Protein AF-A0A6I4M0P4-F1 (afdb_monomer_lite)

Organism: NCBI:txid2509718

Sequence (448 aa):
MAWTSRKARAVWEPRLQEAAAQGATRWIAEAQRGFIDLALVRLAPFEAPLLRRRFQEAGMRLAILGPNAPVGMADLLASARASGLWCLGGAADAVKAGEAAWTTGDVVGLGNLLGMPGCCLQALFAHNLFARPEWSSSQGVSLQTWQTNHTLHRLGLSPAPWLPCTPDCRSTLEWIAGSEAPADLPEILSWPLEWSALHGIAQVLTPVFRLVHDTIATGRKARHERGAIDAAPAEAATGLVFPFRTPRRRPLEGRRTFQ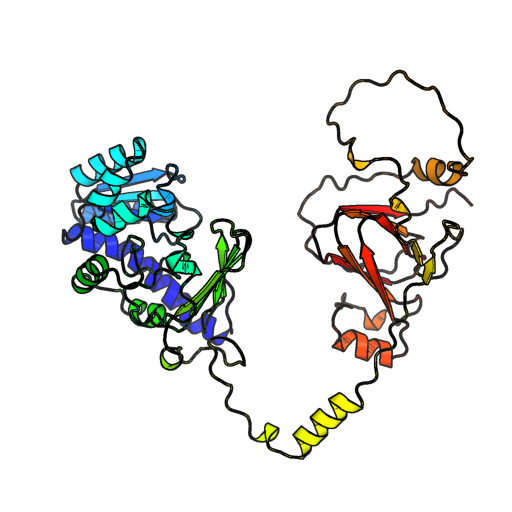DGIANITQDAPTVQVGGVTSLSSFEVPKILSEPVILVGAGADLPEFASRTDSNEESQEALFAPAPSPAFALSDFERASQLETQPHAGAEPVVTGGMLLEPVAKDTWSILLSGCRRWVFCAPGSPADLLAGGPDLFDPELRYRLSRSGLDIRECEQVAGDIIGIAAGWWCQFRDLEPVQAVIAERSDRLA

Secondary structure (DSSP, 8-state):
-EES-HHHHHHHHHHHHHHHHHHHHHHHHHHHTTS-SEEEEEE-TTTHHHHHHHHHHTT-EEEEEES-PPTTTSTTB----SSSEEEEEESHHHHHHHHHHHHHT-HHHHHHHTT--HHHHHHHHHS-GGG-HHHHT-TT--B--GGG--TTGGGT--SSSB--SSTT-HHHHHHHHHSPPPTTHHHHHHS-EEEEEETTEEEEE-SSEEEEEE-PPPSS-EEEEES-GGGS-TT--B-SSSSPBPP---GGGGSHHHHHHHHHHHHH-----PEEPEEE-S----SS-SS-EEETTTTTTS--GGG----------------------THHHHHHTT---------S---S--B-SS--SS-EEEEEEESEEEEEEE-TTS-GGGTTT---TT-HHHHHHHHHTT--EEEEEEETT-EEEE-TT-EEEEEESS--EEEEEEPPGGG-

pLDDT: mean 78.96, std 19.53, range [23.62, 98.19]

Structure (mmCIF, N/CA/C/O backbone):
data_AF-A0A6I4M0P4-F1
#
_entry.id   AF-A0A6I4M0P4-F1
#
loop_
_atom_site.group_PDB
_atom_site.id
_atom_site.type_symbol
_atom_site.label_atom_id
_atom_site.label_alt_id
_atom_site.label_comp_id
_atom_site.label_asym_id
_atom_site.label_entity_id
_atom_site.label_seq_id
_atom_site.pdbx_PDB_ins_code
_atom_site.Cartn_x
_atom_site.Cartn_y
_atom_site.Cartn_z
_atom_site.occupancy
_atom_site.B_iso_or_equiv
_atom_site.auth_seq_id
_atom_site.auth_comp_id
_atom_site.auth_asym_id
_atom_site.auth_atom_id
_atom_site.pdbx_PDB_model_num
ATOM 1 N N . MET A 1 1 ? -0.613 -0.648 -7.854 1.00 93.44 1 MET A N 1
ATOM 2 C CA . MET A 1 1 ? -0.029 -1.988 -7.602 1.00 93.44 1 MET A CA 1
ATOM 3 C C . MET A 1 1 ? 0.164 -2.691 -8.939 1.00 93.44 1 MET A C 1
ATOM 5 O O . MET A 1 1 ? -0.709 -2.562 -9.786 1.00 93.44 1 MET A O 1
ATOM 9 N N . ALA A 1 2 ? 1.278 -3.395 -9.136 1.00 95.56 2 ALA A N 1
ATOM 10 C CA . ALA A 1 2 ? 1.601 -4.138 -10.354 1.00 95.56 2 ALA A CA 1
ATOM 11 C C . ALA A 1 2 ? 2.029 -5.570 -9.998 1.00 95.56 2 ALA A C 1
ATOM 13 O O . ALA A 1 2 ? 2.877 -5.765 -9.132 1.00 95.56 2 ALA A O 1
ATOM 14 N N . TRP A 1 3 ? 1.440 -6.570 -10.648 1.00 96.75 3 TRP A N 1
ATOM 15 C CA . TRP A 1 3 ? 1.669 -7.989 -10.359 1.00 96.75 3 TRP A CA 1
ATOM 16 C C . TRP A 1 3 ? 2.925 -8.525 -11.055 1.00 96.75 3 TRP A C 1
ATOM 18 O O . TRP A 1 3 ? 3.167 -8.191 -12.212 1.00 96.75 3 TRP A O 1
ATOM 28 N N . THR A 1 4 ? 3.697 -9.394 -10.393 1.00 95.00 4 THR A N 1
ATOM 29 C CA . THR A 1 4 ? 4.919 -9.986 -10.982 1.00 95.00 4 THR A CA 1
ATOM 30 C C . THR A 1 4 ? 4.608 -11.066 -12.023 1.00 95.00 4 THR A C 1
ATOM 32 O O . THR A 1 4 ? 5.414 -11.322 -12.914 1.00 95.00 4 THR A O 1
ATOM 35 N N . SER A 1 5 ? 3.428 -11.694 -11.955 1.00 94.75 5 SER A N 1
ATOM 36 C CA . SER A 1 5 ? 2.924 -12.603 -12.989 1.00 94.75 5 SER A CA 1
ATOM 37 C C . SER A 1 5 ? 1.395 -12.715 -12.969 1.00 94.75 5 SER A C 1
ATOM 39 O O . SER A 1 5 ? 0.748 -12.448 -11.954 1.00 94.75 5 SER A O 1
ATOM 41 N N . ARG A 1 6 ? 0.800 -13.192 -14.076 1.00 95.50 6 ARG A N 1
ATOM 42 C CA . ARG A 1 6 ? -0.637 -13.534 -14.128 1.00 95.50 6 ARG A CA 1
ATOM 43 C C . ARG A 1 6 ? -1.009 -14.642 -13.130 1.00 95.50 6 ARG A C 1
ATOM 45 O O . ARG A 1 6 ? -2.101 -14.599 -12.576 1.00 95.50 6 ARG A O 1
ATOM 52 N N . LYS A 1 7 ? -0.100 -15.596 -12.870 1.00 96.00 7 LYS A N 1
ATOM 53 C CA . LYS A 1 7 ? -0.300 -16.667 -11.875 1.00 96.00 7 LYS A CA 1
ATOM 54 C C . LYS A 1 7 ? -0.369 -16.090 -10.458 1.00 96.00 7 LYS A C 1
ATOM 56 O O . LYS A 1 7 ? -1.301 -16.405 -9.727 1.00 96.00 7 LYS A O 1
ATOM 61 N N . ALA A 1 8 ? 0.578 -15.217 -10.105 1.00 96.44 8 ALA A N 1
ATOM 62 C CA . ALA A 1 8 ? 0.584 -14.526 -8.818 1.00 96.44 8 ALA A CA 1
ATOM 63 C C . ALA A 1 8 ? -0.706 -13.726 -8.616 1.00 96.44 8 ALA A C 1
ATOM 65 O O . ALA A 1 8 ? -1.361 -13.905 -7.596 1.00 96.44 8 ALA A O 1
ATOM 66 N N . ARG A 1 9 ? -1.129 -12.950 -9.624 1.00 97.19 9 ARG A N 1
ATOM 67 C CA . ARG A 1 9 ? -2.405 -12.223 -9.599 1.00 97.19 9 ARG A CA 1
ATOM 68 C C . ARG A 1 9 ? -3.597 -13.136 -9.303 1.00 97.19 9 ARG A C 1
ATOM 70 O O . ARG A 1 9 ? -4.336 -12.868 -8.366 1.00 97.19 9 ARG A O 1
ATOM 77 N N . ALA A 1 10 ? -3.768 -14.213 -10.070 1.00 97.19 10 ALA A N 1
ATOM 78 C CA . ALA A 1 10 ? -4.946 -15.078 -9.968 1.00 97.19 10 ALA A CA 1
ATOM 79 C C . ALA A 1 10 ? -5.103 -15.759 -8.594 1.00 97.19 10 ALA A C 1
ATOM 81 O O . ALA A 1 10 ? -6.226 -16.009 -8.169 1.00 97.19 10 ALA A O 1
ATOM 82 N N . VAL A 1 11 ? -3.994 -16.048 -7.904 1.00 97.62 11 VAL A N 1
ATOM 83 C CA . VAL A 1 11 ? -4.004 -16.648 -6.558 1.00 97.62 11 VAL A CA 1
ATOM 84 C C . VAL A 1 11 ? -4.113 -15.584 -5.465 1.00 97.62 11 VAL A C 1
ATOM 86 O O . VAL A 1 11 ? -4.874 -15.749 -4.514 1.00 97.62 11 VAL A O 1
ATOM 89 N N . TRP A 1 12 ? -3.347 -14.498 -5.578 1.00 97.44 12 TRP A N 1
ATOM 90 C CA . TRP A 1 12 ? -3.126 -13.574 -4.468 1.00 97.44 12 TRP A CA 1
ATOM 91 C C . TRP A 1 12 ? -4.024 -12.340 -4.484 1.00 97.44 12 TRP A C 1
ATOM 93 O O . TRP A 1 12 ? -4.306 -11.814 -3.416 1.00 97.44 12 TRP A O 1
ATOM 103 N N . GLU A 1 13 ? -4.536 -11.892 -5.632 1.00 96.88 13 GLU A N 1
ATOM 104 C CA . GLU A 1 13 ? -5.489 -10.771 -5.683 1.00 96.88 13 GLU A CA 1
ATOM 105 C C . GLU A 1 13 ? -6.732 -10.999 -4.800 1.00 96.88 13 GLU A C 1
ATOM 107 O O . GLU A 1 13 ? -6.987 -10.136 -3.956 1.00 96.88 13 GLU A O 1
ATOM 112 N N . PRO A 1 14 ? -7.451 -12.142 -4.879 1.00 96.75 14 PRO A N 1
ATOM 113 C CA . PRO A 1 14 ? -8.587 -12.390 -3.991 1.00 96.75 14 PRO A CA 1
ATOM 114 C C . PRO A 1 14 ? -8.171 -12.554 -2.520 1.00 96.75 14 PRO A C 1
ATOM 116 O O . PRO A 1 14 ? -8.848 -12.019 -1.650 1.00 96.75 14 PRO A O 1
ATOM 119 N N . ARG A 1 15 ? -7.040 -13.220 -2.222 1.00 97.06 15 ARG A N 1
ATOM 120 C CA . ARG A 1 15 ? -6.553 -13.407 -0.836 1.00 97.06 15 ARG A CA 1
ATOM 121 C C . ARG A 1 15 ? -6.187 -12.079 -0.164 1.00 97.06 15 ARG A C 1
ATOM 123 O O . ARG A 1 15 ? -6.556 -11.852 0.983 1.00 97.06 15 ARG A O 1
ATOM 130 N N . LEU A 1 16 ? -5.519 -11.167 -0.879 1.00 95.44 16 LEU A N 1
ATOM 131 C CA . LEU A 1 16 ? -5.204 -9.828 -0.362 1.00 95.44 16 LEU A CA 1
ATOM 132 C C . LEU A 1 16 ? -6.470 -8.984 -0.152 1.00 95.44 16 LEU A C 1
ATOM 134 O O . LEU A 1 16 ? -6.568 -8.284 0.853 1.00 95.44 16 LEU A O 1
ATOM 138 N N . GLN A 1 17 ? -7.430 -9.043 -1.083 1.00 92.75 17 GLN A N 1
ATOM 139 C CA . GLN A 1 17 ? -8.708 -8.332 -0.959 1.00 92.75 17 GLN A CA 1
ATOM 140 C C . GLN A 1 17 ? -9.515 -8.833 0.245 1.00 92.75 17 GLN A C 1
ATOM 142 O O . GLN A 1 17 ? -10.005 -8.022 1.030 1.00 92.75 17 GLN A O 1
ATOM 147 N N . GLU A 1 18 ? -9.595 -10.152 0.424 1.00 93.00 18 GLU A N 1
ATOM 148 C CA . GLU A 1 18 ? -10.283 -10.779 1.551 1.00 93.00 18 GLU A CA 1
ATOM 149 C C . GLU A 1 18 ? -9.589 -10.453 2.882 1.00 93.00 18 GLU A C 1
ATOM 151 O O . GLU A 1 18 ? -10.241 -9.981 3.808 1.00 93.00 18 GLU A O 1
ATOM 156 N N . ALA A 1 19 ? -8.260 -10.584 2.974 1.00 92.94 19 ALA A N 1
ATOM 157 C CA . ALA A 1 19 ? -7.511 -10.224 4.180 1.00 92.94 19 ALA A CA 1
ATOM 158 C C . ALA A 1 19 ? -7.677 -8.737 4.561 1.00 92.94 19 ALA A C 1
ATOM 160 O O . ALA A 1 19 ? -7.801 -8.413 5.745 1.00 92.94 19 ALA A O 1
ATOM 161 N N . ALA A 1 20 ? -7.745 -7.831 3.579 1.00 90.19 20 ALA A N 1
ATOM 162 C CA . ALA A 1 20 ? -8.008 -6.410 3.808 1.00 90.19 20 ALA A CA 1
ATOM 163 C C . ALA A 1 20 ? -9.454 -6.136 4.275 1.00 90.19 20 ALA A C 1
ATOM 165 O O . ALA A 1 20 ? -9.671 -5.338 5.193 1.00 90.19 20 ALA A O 1
ATOM 166 N N . ALA A 1 21 ? -10.448 -6.816 3.692 1.00 87.88 21 ALA A N 1
ATOM 167 C CA . ALA A 1 21 ? -11.852 -6.720 4.103 1.00 87.88 21 ALA A CA 1
ATOM 168 C C . ALA A 1 21 ? -12.088 -7.309 5.510 1.00 87.88 21 ALA A C 1
ATOM 170 O O . ALA A 1 21 ? -12.817 -6.732 6.330 1.00 87.88 21 ALA A O 1
ATOM 171 N N . GLN A 1 22 ? -11.412 -8.417 5.823 1.00 89.88 22 GLN A N 1
ATOM 172 C CA . GLN A 1 22 ? -11.370 -8.997 7.162 1.00 89.88 22 GLN A CA 1
ATOM 173 C C . GLN A 1 22 ? -10.688 -8.054 8.155 1.00 89.88 22 GLN A C 1
ATOM 175 O O . GLN A 1 22 ? -11.198 -7.917 9.259 1.00 89.88 22 GLN A O 1
ATOM 180 N N . GLY A 1 23 ? -9.631 -7.328 7.775 1.00 86.00 23 GLY A N 1
ATOM 181 C CA . GLY A 1 23 ? -8.995 -6.313 8.626 1.00 86.00 23 GLY A CA 1
ATOM 182 C C . GLY A 1 23 ? -9.975 -5.248 9.138 1.00 86.00 23 GLY A C 1
ATOM 183 O O . GLY A 1 23 ? -10.037 -4.987 10.338 1.00 86.00 23 GLY A O 1
ATOM 184 N N . ALA A 1 24 ? -10.820 -4.698 8.259 1.00 80.62 24 ALA A N 1
ATOM 185 C CA . ALA A 1 24 ? -11.855 -3.740 8.662 1.00 80.62 24 ALA A CA 1
ATOM 186 C C . ALA A 1 24 ? -12.931 -4.362 9.574 1.00 80.62 24 ALA A C 1
ATOM 188 O O . ALA A 1 24 ? -13.424 -3.694 10.480 1.00 80.62 24 ALA A O 1
ATOM 189 N N . THR A 1 25 ? -13.283 -5.635 9.359 1.00 85.44 25 THR A N 1
ATOM 190 C CA . THR A 1 25 ? -14.259 -6.363 10.195 1.00 85.44 25 THR A CA 1
ATOM 191 C C . THR A 1 25 ? -13.661 -6.789 11.543 1.00 85.44 25 THR A C 1
ATOM 193 O O . THR A 1 25 ? -14.357 -6.769 12.557 1.00 85.44 25 THR A O 1
ATOM 196 N N . ARG A 1 26 ? -12.365 -7.112 11.589 1.00 89.56 26 ARG A N 1
ATOM 197 C CA . ARG A 1 26 ? -11.623 -7.515 12.789 1.00 89.56 26 ARG A CA 1
ATOM 198 C C . ARG A 1 26 ? -11.663 -6.430 13.850 1.00 89.56 26 ARG A C 1
ATOM 200 O O . ARG A 1 26 ? -12.001 -6.734 14.983 1.00 89.56 26 ARG A O 1
ATOM 207 N N . TRP A 1 27 ? -11.408 -5.170 13.497 1.00 87.19 27 TRP A N 1
ATOM 208 C CA . TRP A 1 27 ? -11.446 -4.073 14.475 1.00 87.19 27 TRP A CA 1
ATOM 209 C C . TRP A 1 27 ? -12.833 -3.895 15.119 1.00 87.19 27 TRP A C 1
ATOM 211 O O . TRP A 1 27 ? -12.919 -3.515 16.281 1.00 87.19 27 TRP A O 1
ATOM 221 N N . ILE A 1 28 ? -13.914 -4.268 14.423 1.00 83.06 28 ILE A N 1
ATOM 222 C CA . ILE A 1 28 ? -15.268 -4.345 15.001 1.00 83.06 28 ILE A CA 1
ATOM 223 C C . ILE A 1 28 ? -15.345 -5.459 16.046 1.00 83.06 28 ILE A C 1
ATOM 225 O O . ILE A 1 28 ? -15.859 -5.236 17.136 1.00 83.06 28 ILE A O 1
ATOM 229 N N . ALA A 1 29 ? -14.835 -6.650 15.723 1.00 89.31 29 ALA A N 1
ATOM 230 C CA . ALA A 1 29 ? -14.833 -7.796 16.629 1.00 89.31 29 ALA A CA 1
ATOM 231 C C . ALA A 1 29 ? -13.934 -7.570 17.860 1.00 89.31 29 ALA A C 1
ATOM 233 O O . ALA A 1 29 ? -14.301 -7.972 18.960 1.00 89.31 29 ALA A O 1
ATOM 234 N N . GLU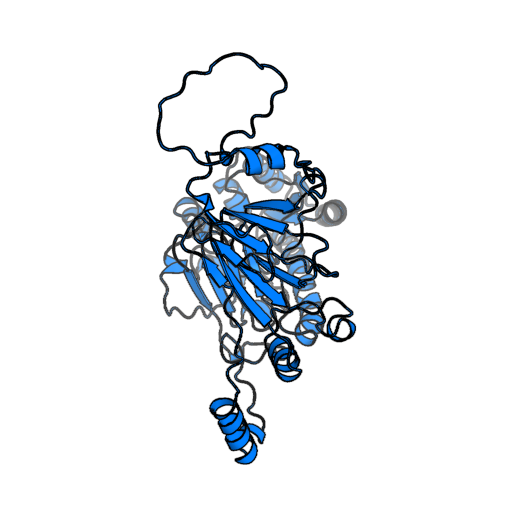 A 1 30 ? -12.798 -6.884 17.703 1.00 91.62 30 GLU A N 1
ATOM 235 C CA . GLU A 1 30 ? -11.946 -6.465 18.824 1.00 91.62 30 GLU A CA 1
ATOM 236 C C . GLU A 1 30 ? -12.663 -5.443 19.725 1.00 91.62 30 GLU A C 1
ATOM 238 O O . GLU A 1 30 ? -12.618 -5.579 20.947 1.00 91.62 30 GLU A O 1
ATOM 243 N N . ALA A 1 31 ? -13.403 -4.486 19.147 1.00 91.00 31 ALA A N 1
ATOM 244 C CA . ALA A 1 31 ? -14.225 -3.547 19.916 1.00 91.00 31 ALA A CA 1
ATOM 245 C C . ALA A 1 31 ? -15.391 -4.242 20.649 1.00 91.00 31 ALA A C 1
ATOM 247 O O . ALA A 1 31 ? -15.639 -3.969 21.820 1.00 91.00 31 ALA A O 1
ATOM 248 N N . GLN A 1 32 ? -16.063 -5.208 20.010 1.00 89.25 32 GLN A N 1
ATOM 249 C CA . GLN A 1 32 ? -17.101 -6.043 20.645 1.00 89.25 32 GLN A CA 1
ATOM 250 C C . GLN A 1 32 ? -16.562 -6.865 21.818 1.00 89.25 32 GLN A C 1
ATOM 252 O O . GLN A 1 32 ? -17.266 -7.073 22.804 1.00 89.25 32 GLN A O 1
ATOM 257 N N . ARG A 1 33 ? -15.324 -7.356 21.699 1.00 90.62 33 ARG A N 1
ATOM 258 C CA . ARG A 1 33 ? -14.633 -8.123 22.740 1.00 90.62 33 ARG A CA 1
ATOM 259 C C . ARG A 1 33 ? -14.011 -7.239 23.833 1.00 90.62 33 ARG A C 1
ATOM 261 O O . ARG A 1 33 ? -13.512 -7.786 24.811 1.00 90.62 33 ARG A O 1
ATOM 268 N N . GLY A 1 34 ? -14.039 -5.910 23.691 1.00 89.94 34 GLY A N 1
ATOM 269 C CA . GLY A 1 34 ? -13.435 -4.970 24.641 1.00 89.94 34 GLY A CA 1
ATOM 270 C C . GLY A 1 34 ? -11.900 -4.943 24.620 1.00 89.94 34 GLY A C 1
ATOM 271 O O . GLY A 1 34 ? -11.291 -4.522 25.598 1.00 89.94 34 GLY A O 1
ATOM 272 N N . PHE A 1 35 ? -11.260 -5.392 23.532 1.00 90.31 35 PHE A N 1
ATOM 273 C CA . PHE A 1 35 ? -9.803 -5.268 23.345 1.00 90.31 35 PHE A CA 1
ATOM 274 C C . PHE A 1 35 ? -9.368 -3.844 22.965 1.00 90.31 35 PHE A C 1
ATOM 276 O O . PHE A 1 35 ? -8.200 -3.491 23.143 1.00 90.31 35 PHE A O 1
ATOM 283 N N . ILE A 1 36 ? -10.296 -3.052 22.422 1.00 93.25 36 ILE A N 1
ATOM 284 C CA . ILE A 1 36 ? -10.180 -1.618 22.126 1.00 93.25 36 ILE A CA 1
ATOM 285 C C . ILE A 1 36 ? -11.540 -0.966 22.408 1.00 93.25 36 ILE A C 1
ATOM 287 O O . ILE A 1 36 ? -12.570 -1.583 22.142 1.00 93.25 36 ILE A O 1
ATOM 291 N N . ASP A 1 37 ? -11.575 0.272 22.902 1.00 95.44 37 ASP A N 1
ATOM 292 C CA . ASP A 1 37 ? -12.849 0.980 23.133 1.00 95.44 37 ASP A CA 1
ATOM 293 C C . ASP A 1 37 ? -13.488 1.447 21.812 1.00 95.44 37 ASP A C 1
ATOM 295 O O . ASP A 1 37 ? -14.706 1.639 21.699 1.00 95.44 37 ASP A O 1
ATOM 299 N N . LEU A 1 38 ? -12.642 1.653 20.799 1.00 95.31 38 LEU A N 1
ATOM 300 C CA . LEU A 1 38 ? -12.989 2.296 19.545 1.00 95.31 38 LEU A CA 1
ATOM 301 C C . LEU A 1 38 ? -12.215 1.683 18.374 1.00 95.31 38 LEU A C 1
ATOM 303 O O . LEU A 1 38 ? -11.004 1.498 18.429 1.00 95.31 38 LEU A O 1
ATOM 307 N N . ALA A 1 39 ? -12.914 1.438 17.271 1.00 93.50 39 ALA A N 1
ATOM 308 C CA . ALA A 1 39 ? -12.346 1.107 15.974 1.00 93.50 39 ALA A CA 1
ATOM 309 C C . ALA A 1 39 ? -12.459 2.315 15.034 1.00 93.50 39 ALA A C 1
ATOM 311 O O . ALA A 1 39 ? -13.541 2.885 14.877 1.00 93.50 39 ALA A O 1
ATOM 312 N N . LEU A 1 40 ? -11.367 2.674 14.356 1.00 92.25 40 LEU A N 1
ATOM 313 C CA . LEU A 1 40 ? -11.358 3.678 13.290 1.00 92.25 40 LEU A CA 1
ATOM 314 C C . LEU A 1 40 ? -10.984 3.013 11.965 1.00 92.25 40 LEU A C 1
ATOM 316 O O . LEU A 1 40 ? -9.922 2.410 11.826 1.00 92.25 40 LEU A O 1
ATOM 320 N N . VAL A 1 41 ? -11.887 3.106 10.991 1.00 90.50 41 VAL A N 1
ATOM 321 C CA . VAL A 1 41 ? -11.782 2.443 9.683 1.00 90.50 41 VAL A CA 1
ATOM 322 C C . VAL A 1 41 ? -12.058 3.423 8.546 1.00 90.50 41 VAL A C 1
ATOM 324 O O . VAL A 1 41 ? -12.733 4.437 8.738 1.00 90.50 41 VAL A O 1
ATOM 327 N N . ARG A 1 42 ? -11.563 3.111 7.339 1.00 90.25 42 ARG A N 1
ATOM 328 C CA . ARG A 1 42 ? -11.852 3.882 6.119 1.00 90.25 42 ARG A CA 1
ATOM 329 C C . ARG A 1 42 ? -12.646 3.058 5.108 1.00 90.25 42 ARG A C 1
ATOM 331 O O . ARG A 1 42 ? -12.159 2.072 4.550 1.00 90.25 42 ARG A O 1
ATOM 338 N N . LEU A 1 43 ? -13.882 3.476 4.873 1.00 89.44 43 LEU A N 1
ATOM 339 C CA . LEU A 1 43 ? -14.886 2.733 4.115 1.00 89.44 43 LEU A CA 1
ATOM 340 C C . LEU A 1 43 ? -15.167 3.384 2.763 1.00 89.44 43 LEU A C 1
ATOM 342 O O . LEU A 1 43 ? -15.122 4.608 2.625 1.00 89.44 43 LEU A O 1
ATOM 346 N N . ALA A 1 44 ? -15.532 2.582 1.769 1.00 90.31 44 ALA A N 1
ATOM 347 C CA . ALA A 1 44 ? -16.207 3.119 0.598 1.00 90.31 44 ALA A CA 1
ATOM 348 C C . ALA A 1 44 ? -17.616 3.609 1.009 1.00 90.31 44 ALA A C 1
ATOM 350 O O . ALA A 1 44 ? -18.237 3.001 1.886 1.00 90.31 44 ALA A O 1
ATOM 351 N N . PRO A 1 45 ? -18.169 4.674 0.393 1.00 92.19 45 PRO A N 1
ATOM 352 C CA . PRO A 1 45 ? -19.463 5.230 0.805 1.00 92.19 45 PRO A CA 1
ATOM 353 C C . PRO A 1 45 ? -20.617 4.215 0.850 1.00 92.19 45 PRO A C 1
ATOM 355 O O . PRO A 1 45 ? -21.475 4.305 1.725 1.00 92.19 45 PRO A O 1
ATOM 358 N N . PHE A 1 46 ? -20.612 3.217 -0.041 1.00 92.38 46 PHE A N 1
ATOM 359 C CA . PHE A 1 46 ? -21.630 2.160 -0.100 1.00 92.38 46 PHE A CA 1
ATOM 360 C C . PHE A 1 46 ? -21.495 1.088 0.999 1.00 92.38 46 PHE A C 1
ATOM 362 O O . PHE A 1 46 ? -22.455 0.372 1.273 1.00 92.38 46 PHE A O 1
ATOM 369 N N . GLU A 1 47 ? -20.338 0.972 1.657 1.00 91.19 47 GLU A N 1
ATOM 370 C CA . GLU A 1 47 ? -20.118 0.015 2.753 1.00 91.19 47 GLU A CA 1
ATOM 371 C C . GLU A 1 47 ? -20.604 0.564 4.099 1.00 91.19 47 GLU A C 1
ATOM 373 O O . GLU A 1 47 ? -21.003 -0.201 4.976 1.00 91.19 47 GLU A O 1
ATOM 378 N N . ALA A 1 48 ? -20.594 1.889 4.275 1.00 92.50 48 ALA A N 1
ATOM 379 C CA . ALA A 1 48 ? -20.933 2.527 5.545 1.00 92.50 48 ALA A CA 1
ATOM 380 C C . ALA A 1 48 ? -22.353 2.188 6.064 1.00 92.50 48 ALA A C 1
ATOM 382 O O . ALA A 1 48 ? -22.480 1.955 7.268 1.00 92.50 48 ALA A O 1
ATOM 383 N N . PRO A 1 49 ? -23.413 2.074 5.230 1.00 94.06 49 PRO A N 1
ATOM 384 C CA . PRO A 1 49 ? -24.725 1.599 5.682 1.00 94.06 49 PRO A CA 1
ATOM 385 C C . PRO A 1 49 ? -24.714 0.139 6.162 1.00 94.06 49 PRO A C 1
ATOM 387 O O . PRO A 1 49 ? -25.316 -0.171 7.190 1.00 94.06 49 PRO A O 1
ATOM 390 N N . LEU A 1 50 ? -24.000 -0.748 5.455 1.00 91.75 50 LEU A N 1
ATOM 391 C CA . LEU A 1 50 ? -23.872 -2.165 5.821 1.00 91.75 50 LEU A CA 1
ATOM 392 C C . LEU A 1 50 ? -23.117 -2.324 7.144 1.00 91.75 50 LEU A C 1
ATOM 394 O O . LEU A 1 50 ? -23.534 -3.087 8.016 1.00 91.75 50 LEU A O 1
ATOM 398 N N . LEU A 1 51 ? -22.034 -1.564 7.322 1.00 90.75 51 LEU A N 1
ATOM 399 C CA . LEU A 1 51 ? -21.261 -1.593 8.557 1.00 90.75 51 LEU A CA 1
ATOM 400 C C . LEU A 1 51 ? -22.032 -0.967 9.722 1.00 90.75 51 LEU A C 1
ATOM 402 O O . LEU A 1 51 ? -22.037 -1.536 10.808 1.00 90.75 51 LEU A O 1
ATOM 406 N N . ARG A 1 52 ? -22.749 0.145 9.500 1.00 94.31 52 ARG A N 1
ATOM 407 C CA . ARG A 1 52 ? -23.608 0.765 10.524 1.00 94.31 52 ARG A CA 1
ATOM 408 C C . ARG A 1 52 ? -24.617 -0.238 11.073 1.00 94.31 52 ARG A C 1
ATOM 410 O O . ARG A 1 52 ? -24.769 -0.318 12.288 1.00 94.31 52 ARG A O 1
ATOM 417 N N . ARG A 1 53 ? -25.251 -1.017 10.193 1.00 93.88 53 ARG A N 1
ATOM 418 C CA . ARG A 1 53 ? -26.178 -2.079 10.588 1.00 93.88 53 ARG A CA 1
ATOM 419 C C . ARG A 1 53 ? -25.494 -3.137 11.464 1.00 93.88 53 ARG A C 1
ATOM 421 O O . ARG A 1 53 ? -26.019 -3.440 12.526 1.00 93.88 53 ARG A O 1
ATOM 428 N N . ARG A 1 54 ? -24.303 -3.622 11.087 1.00 90.56 54 ARG A N 1
ATOM 429 C CA . ARG A 1 54 ? -23.522 -4.574 11.908 1.00 90.56 54 ARG A CA 1
ATOM 430 C C . ARG A 1 54 ? -23.146 -4.017 13.285 1.00 90.56 54 ARG A C 1
ATOM 432 O O . ARG A 1 54 ? -23.221 -4.742 14.271 1.00 90.56 54 ARG A O 1
ATOM 439 N N . PHE A 1 55 ? -22.763 -2.741 13.368 1.00 91.81 55 PHE A N 1
ATOM 440 C CA . PHE A 1 55 ? -22.511 -2.076 14.653 1.00 91.81 55 PHE A CA 1
ATOM 441 C C . PHE A 1 55 ? -23.788 -2.031 15.509 1.00 91.81 55 PHE A C 1
ATOM 443 O O . PHE A 1 55 ? -23.747 -2.426 16.671 1.00 91.81 55 PHE A O 1
ATOM 450 N N . GLN A 1 56 ? -24.930 -1.650 14.927 1.00 93.38 56 GLN A N 1
ATOM 451 C CA . GLN A 1 56 ? -26.225 -1.607 15.622 1.00 93.38 56 GLN A CA 1
ATOM 452 C C . GLN A 1 56 ? -26.702 -2.989 16.097 1.00 93.38 56 GLN A C 1
ATOM 454 O O . GLN A 1 56 ? -27.161 -3.114 17.229 1.00 93.38 56 GLN A O 1
ATOM 459 N N . GLU A 1 57 ? -26.561 -4.028 15.268 1.00 92.81 57 GLU A N 1
ATOM 460 C CA . GLU A 1 57 ? -26.886 -5.423 15.615 1.00 92.81 57 GLU A CA 1
ATOM 461 C C . GLU A 1 57 ? -26.033 -5.945 16.788 1.00 92.81 57 GLU A C 1
ATOM 463 O O . GLU A 1 57 ? -26.475 -6.820 17.526 1.00 92.81 57 GLU A O 1
ATOM 468 N N . ALA A 1 58 ? -24.851 -5.361 17.008 1.00 90.38 58 ALA A N 1
ATOM 469 C CA . ALA A 1 58 ? -23.965 -5.640 18.136 1.00 90.38 58 ALA A CA 1
ATOM 470 C C . ALA A 1 58 ? -24.126 -4.673 19.330 1.00 90.38 58 ALA A C 1
ATOM 472 O O . ALA A 1 58 ? -23.271 -4.650 20.213 1.00 90.38 58 ALA A O 1
ATOM 473 N N . GLY A 1 59 ? -25.173 -3.839 19.361 1.00 94.44 59 GLY A N 1
ATOM 474 C CA . GLY A 1 59 ? -25.404 -2.865 20.440 1.00 94.44 59 GLY A CA 1
ATOM 475 C C . GLY A 1 59 ? -24.445 -1.665 20.445 1.00 94.44 59 GLY A C 1
ATOM 476 O O . GLY A 1 59 ? -24.410 -0.904 21.410 1.00 94.44 59 GLY A O 1
ATOM 477 N N . MET A 1 60 ? -23.679 -1.475 19.372 1.00 95.75 60 MET A N 1
ATOM 478 C CA . MET A 1 60 ? -22.677 -0.422 19.216 1.00 95.75 60 MET A CA 1
ATOM 479 C C . MET A 1 60 ? -23.133 0.674 18.238 1.00 95.75 60 MET A C 1
ATOM 481 O O . MET A 1 60 ? -24.114 0.539 17.501 1.00 95.75 60 MET A O 1
ATOM 485 N N . ARG A 1 61 ? -22.388 1.782 18.187 1.00 96.62 61 ARG A N 1
ATOM 486 C CA . ARG A 1 61 ? -22.628 2.907 17.269 1.00 96.62 61 ARG A CA 1
ATOM 487 C C . ARG A 1 61 ? -21.571 2.936 16.162 1.00 96.62 61 ARG A C 1
ATOM 489 O O . ARG A 1 61 ? -20.424 2.596 16.413 1.00 96.62 61 ARG A O 1
ATOM 496 N N . LEU A 1 62 ? -21.950 3.403 14.965 1.00 96.06 62 LEU A N 1
ATOM 497 C CA . LEU A 1 62 ? -21.016 3.823 13.910 1.00 96.06 62 LEU A CA 1
ATOM 498 C C . LEU A 1 62 ? -21.264 5.295 13.537 1.00 96.06 62 LEU A C 1
ATOM 500 O O . LEU A 1 62 ? -22.315 5.630 12.974 1.00 96.06 62 LEU A O 1
ATOM 504 N N . ALA A 1 63 ? -20.289 6.154 13.818 1.00 97.19 63 ALA A N 1
ATOM 505 C CA . ALA A 1 63 ? -20.220 7.531 13.341 1.00 97.19 63 ALA A CA 1
ATOM 506 C C . ALA A 1 63 ? -19.492 7.605 11.990 1.00 97.19 63 ALA A C 1
ATOM 508 O O . ALA A 1 63 ? -18.549 6.856 11.739 1.00 97.19 63 ALA A O 1
ATOM 509 N N . ILE A 1 64 ? -19.932 8.518 11.122 1.00 97.00 64 ILE A N 1
ATOM 510 C CA . ILE A 1 64 ? -19.291 8.817 9.835 1.00 97.00 64 ILE A CA 1
ATOM 511 C C . ILE A 1 64 ? -18.721 10.227 9.945 1.00 97.00 64 ILE A C 1
ATOM 513 O O . ILE A 1 64 ? -19.472 11.168 10.181 1.00 97.00 64 ILE A O 1
ATOM 517 N N . LEU A 1 65 ? -17.410 10.354 9.773 1.00 95.62 65 LEU A N 1
ATOM 518 C CA . LEU A 1 65 ? -16.653 11.587 9.996 1.00 95.62 65 LEU A CA 1
ATOM 519 C C . LEU A 1 65 ? -16.444 12.404 8.711 1.00 95.62 65 LEU A C 1
ATOM 521 O O . LEU A 1 65 ? -16.161 13.596 8.772 1.00 95.62 65 LEU A O 1
ATOM 525 N N . GLY A 1 66 ? -16.587 11.765 7.546 1.00 93.88 66 GLY A N 1
ATOM 526 C CA . GLY A 1 66 ? -16.379 12.378 6.231 1.00 93.88 66 GLY A CA 1
ATOM 527 C C . GLY A 1 66 ? -15.113 11.881 5.517 1.00 93.88 66 GLY A C 1
ATOM 528 O O . GLY A 1 66 ? -14.455 10.956 5.991 1.00 93.88 66 GLY A O 1
ATOM 529 N N . PRO A 1 67 ? -14.781 12.437 4.338 1.00 92.50 67 PRO A N 1
ATOM 530 C CA . PRO A 1 67 ? -13.680 11.946 3.501 1.00 92.50 67 PRO A CA 1
ATOM 531 C C . PRO A 1 67 ? -12.280 12.380 3.972 1.00 92.50 67 PRO A C 1
ATOM 533 O O . PRO A 1 67 ? -11.290 11.720 3.641 1.00 92.50 67 PRO A O 1
ATOM 536 N N . ASN A 1 68 ? -12.206 13.472 4.739 1.00 90.75 68 ASN A N 1
ATOM 537 C CA . ASN A 1 68 ? -10.972 14.154 5.124 1.00 90.75 68 ASN A CA 1
ATOM 538 C C . ASN A 1 68 ? -10.633 13.861 6.588 1.00 90.75 68 ASN A C 1
ATOM 540 O O . ASN A 1 68 ? -11.514 13.933 7.443 1.00 90.75 68 ASN A O 1
ATOM 544 N N . ALA A 1 69 ? -9.365 13.559 6.870 1.00 89.12 69 ALA A N 1
ATOM 545 C CA . ALA A 1 69 ? -8.848 13.512 8.236 1.00 89.12 69 ALA A CA 1
ATOM 546 C C . ALA A 1 69 ? -8.326 14.897 8.657 1.00 89.12 69 ALA A C 1
ATOM 548 O O . ALA A 1 69 ? -7.816 15.625 7.800 1.00 89.12 69 ALA A O 1
ATOM 549 N N . PRO A 1 70 ? -8.389 15.250 9.953 1.00 87.81 70 PRO A N 1
ATOM 550 C CA . PRO A 1 70 ? -7.583 16.325 10.518 1.00 87.81 70 PRO A CA 1
ATOM 551 C C . PRO A 1 70 ? -6.092 16.133 10.210 1.00 87.81 70 PRO A C 1
ATOM 553 O O . PRO A 1 70 ? -5.613 15.006 10.041 1.00 87.81 70 PRO A O 1
ATOM 556 N N . VAL A 1 71 ? -5.343 17.235 10.163 1.00 81.00 71 VAL A N 1
ATOM 557 C CA . VAL A 1 71 ? -3.887 17.207 9.948 1.00 81.00 71 VAL A CA 1
ATOM 558 C C . VAL A 1 71 ? -3.225 16.337 11.026 1.00 81.00 71 VAL A C 1
ATOM 560 O O . VAL A 1 71 ? -3.549 16.452 12.204 1.00 81.00 71 VAL A O 1
ATOM 563 N N . GLY A 1 72 ? -2.340 15.423 10.617 1.00 75.62 72 GLY A N 1
ATOM 564 C CA . GLY A 1 72 ? -1.685 14.446 11.499 1.00 75.62 72 GLY A CA 1
ATOM 565 C C . GLY A 1 72 ? -2.536 13.225 11.886 1.00 75.62 72 GLY A C 1
ATOM 566 O O . GLY A 1 72 ? -1.976 12.190 12.236 1.00 75.62 72 GLY A O 1
ATOM 567 N N . MET A 1 73 ? -3.871 13.263 11.758 1.00 81.12 73 MET A N 1
ATOM 568 C CA . MET A 1 73 ? -4.708 12.078 12.019 1.00 81.12 73 MET A CA 1
ATOM 569 C C . MET A 1 73 ? -4.668 11.037 10.895 1.00 81.12 73 MET A C 1
ATOM 571 O O . MET A 1 73 ? -4.942 9.866 11.143 1.00 81.12 73 MET A O 1
ATOM 575 N N . ALA A 1 74 ? -4.301 11.424 9.670 1.00 73.75 74 ALA A N 1
ATOM 576 C CA . ALA A 1 74 ? -4.100 10.467 8.580 1.00 73.75 74 ALA A CA 1
ATOM 577 C C . ALA A 1 74 ? -2.919 9.508 8.845 1.00 73.75 74 ALA A C 1
ATOM 579 O O . ALA A 1 74 ? -2.964 8.356 8.412 1.00 73.75 74 ALA A O 1
ATOM 580 N N . ASP A 1 75 ? -1.901 9.969 9.581 1.00 68.69 75 ASP A N 1
ATOM 581 C CA . ASP A 1 75 ? -0.655 9.237 9.852 1.00 68.69 75 ASP A CA 1
ATOM 582 C C . ASP A 1 75 ? -0.738 8.306 11.074 1.00 68.69 75 ASP A C 1
ATOM 584 O O . ASP A 1 75 ? 0.118 7.440 11.250 1.00 68.69 75 ASP A O 1
ATOM 588 N N . LEU A 1 76 ? -1.790 8.434 11.896 1.00 65.88 76 LEU A N 1
ATOM 589 C CA . LEU A 1 76 ? -2.075 7.532 13.023 1.00 65.88 76 LEU A CA 1
ATOM 590 C C . LEU A 1 76 ? -2.227 6.063 12.591 1.00 65.88 76 LEU A C 1
ATOM 592 O O . LEU A 1 76 ? -2.003 5.160 13.401 1.00 65.88 76 LEU A O 1
ATOM 596 N N . LEU A 1 77 ? -2.703 5.820 11.362 1.00 67.44 77 LEU A N 1
ATOM 597 C CA . LEU A 1 77 ? -3.408 4.583 11.036 1.00 67.44 77 LEU A CA 1
ATOM 598 C C . LEU A 1 77 ? -2.863 3.799 9.859 1.00 67.44 77 LEU A C 1
ATOM 600 O O . LEU A 1 77 ? -2.583 4.300 8.770 1.00 67.44 77 LEU A O 1
ATOM 604 N N . ALA A 1 78 ? -2.940 2.491 10.055 1.00 59.81 78 ALA A N 1
ATOM 605 C CA . ALA A 1 78 ? -2.695 1.471 9.065 1.00 59.81 78 ALA A CA 1
ATOM 606 C C . ALA A 1 78 ? -3.867 1.320 8.056 1.00 59.81 78 ALA A C 1
ATOM 608 O O . ALA A 1 78 ? -4.450 0.245 7.917 1.00 59.81 78 ALA A O 1
ATOM 609 N N . SER A 1 79 ? -4.258 2.409 7.379 1.00 67.75 79 SER A N 1
ATOM 610 C CA . SER A 1 79 ? -5.474 2.461 6.549 1.00 67.75 79 SER A CA 1
ATOM 611 C C . SER A 1 79 ? -5.253 2.097 5.071 1.00 67.75 79 SER A C 1
ATOM 613 O O . SER A 1 79 ? -4.363 2.616 4.397 1.00 67.75 79 SER A O 1
ATOM 615 N N . ALA A 1 80 ? -6.142 1.239 4.561 1.00 63.81 80 ALA A N 1
ATOM 616 C CA . ALA A 1 80 ? -6.060 0.559 3.266 1.00 63.81 80 ALA A CA 1
ATOM 617 C C . ALA A 1 80 ? -6.317 1.415 2.021 1.00 63.81 80 ALA A C 1
ATOM 619 O O . ALA A 1 80 ? -6.044 0.981 0.904 1.00 63.81 80 ALA A O 1
ATOM 620 N N . ARG A 1 81 ? -6.985 2.560 2.178 1.00 73.19 81 ARG A N 1
ATOM 621 C CA . ARG A 1 81 ? -7.597 3.267 1.048 1.00 73.19 81 ARG A CA 1
ATOM 622 C C . ARG A 1 81 ? -7.111 4.701 0.958 1.00 73.19 81 ARG A C 1
ATOM 624 O O . ARG A 1 81 ? -7.161 5.437 1.941 1.00 73.19 81 ARG A O 1
ATOM 631 N N . ALA A 1 82 ? -6.731 5.111 -0.251 1.00 69.94 82 ALA A N 1
ATOM 632 C CA . ALA A 1 82 ? -6.426 6.503 -0.584 1.00 69.94 82 ALA A CA 1
ATOM 633 C C . ALA A 1 82 ? -7.680 7.402 -0.554 1.00 69.94 82 ALA A C 1
ATOM 635 O O . ALA A 1 82 ? -7.591 8.579 -0.206 1.00 69.94 82 ALA A O 1
ATOM 636 N N . SER A 1 83 ? -8.858 6.834 -0.830 1.00 80.69 83 SER A N 1
ATOM 637 C CA . SER A 1 83 ? -10.160 7.509 -0.834 1.00 80.69 83 SER A CA 1
ATOM 638 C C . SER A 1 83 ? -11.202 6.744 -0.009 1.00 80.69 83 SER A C 1
ATOM 640 O O . SER A 1 83 ? -11.112 5.530 0.169 1.00 80.69 83 SER A O 1
ATOM 642 N N . GLY A 1 84 ? -12.202 7.454 0.512 1.00 88.31 84 GLY A N 1
ATOM 643 C CA . GLY A 1 84 ? -13.278 6.868 1.316 1.00 88.31 84 GLY A CA 1
ATOM 644 C C . GLY A 1 84 ? -13.577 7.669 2.577 1.00 88.31 84 GLY A C 1
ATOM 645 O O . GLY A 1 84 ? -12.827 8.576 2.942 1.00 88.31 84 GLY A O 1
ATOM 646 N N . LEU A 1 85 ? -14.679 7.314 3.232 1.00 92.94 85 LEU A N 1
ATOM 647 C CA . LEU A 1 85 ? -15.161 7.931 4.461 1.00 92.94 85 LEU A CA 1
ATOM 648 C C . LEU A 1 85 ? -14.427 7.349 5.668 1.00 92.94 85 LEU A C 1
ATOM 650 O O . LEU A 1 85 ? -14.337 6.130 5.814 1.00 92.94 85 LEU A O 1
ATOM 654 N N . TRP A 1 86 ? -13.948 8.219 6.547 1.00 93.81 86 TRP A N 1
ATOM 655 C CA . TRP A 1 86 ? -13.524 7.848 7.889 1.00 93.81 86 TRP A CA 1
ATOM 656 C C . TRP A 1 86 ? -14.746 7.561 8.756 1.00 93.81 86 TRP A C 1
ATOM 658 O O . TRP A 1 86 ? -15.713 8.329 8.754 1.00 93.81 86 TRP A O 1
ATOM 668 N N . CYS A 1 87 ? -14.704 6.455 9.492 1.00 94.31 87 CYS A N 1
ATOM 669 C CA . CYS A 1 87 ? -15.790 6.028 10.362 1.00 94.31 87 CYS A CA 1
ATOM 670 C C . CYS A 1 87 ? -15.246 5.529 11.703 1.00 94.31 87 CYS A C 1
ATOM 672 O O . CYS A 1 87 ? -14.308 4.731 11.732 1.00 94.31 87 CYS A O 1
ATOM 674 N N . LEU A 1 88 ? -15.881 5.963 12.792 1.00 95.44 88 LEU A N 1
ATOM 675 C CA . LEU A 1 88 ? -15.616 5.492 14.152 1.00 95.44 88 LEU A CA 1
ATOM 676 C C . LEU A 1 88 ? -16.709 4.533 14.585 1.00 95.44 88 LEU A C 1
ATOM 678 O O . LEU A 1 88 ? -17.890 4.856 14.447 1.00 95.44 88 LEU A O 1
ATOM 682 N N . GLY A 1 89 ? -16.330 3.393 15.145 1.00 94.69 89 GLY A N 1
ATOM 683 C CA . GLY A 1 89 ? -17.272 2.403 15.636 1.00 94.69 89 GLY A CA 1
ATOM 684 C C . GLY A 1 89 ? -16.861 1.810 16.975 1.00 94.69 89 GLY A C 1
ATOM 685 O O . GLY A 1 89 ? -15.698 1.484 17.173 1.00 94.69 89 GLY A O 1
ATOM 686 N N . GLY A 1 90 ? -17.814 1.663 17.890 1.00 96.19 90 GLY A N 1
ATOM 687 C CA . GLY A 1 90 ? -17.571 1.178 19.250 1.00 96.19 90 GLY A CA 1
ATOM 688 C C . GLY A 1 90 ? -18.756 1.465 20.170 1.00 96.19 90 GLY A C 1
ATOM 689 O O . GLY A 1 90 ? -19.870 1.735 19.699 1.00 96.19 90 GLY A O 1
ATOM 690 N N . ALA A 1 91 ? -18.517 1.446 21.480 1.00 96.00 91 ALA A N 1
ATOM 691 C CA . ALA A 1 91 ? -19.512 1.853 22.471 1.00 96.00 91 ALA A CA 1
ATOM 692 C C . ALA A 1 91 ? -19.988 3.303 22.227 1.00 96.00 91 ALA A C 1
ATOM 694 O O . ALA A 1 91 ? -19.271 4.131 21.660 1.00 96.00 91 ALA A O 1
ATOM 695 N N . ALA A 1 92 ? -21.235 3.624 22.584 1.00 96.62 92 ALA A N 1
ATOM 696 C CA . ALA A 1 92 ? -21.860 4.891 22.182 1.00 96.62 92 ALA A CA 1
ATOM 697 C C . ALA A 1 92 ? -21.175 6.137 22.784 1.00 96.62 92 ALA A C 1
ATOM 699 O O . ALA A 1 92 ? -21.152 7.199 22.153 1.00 96.62 92 ALA A O 1
ATOM 700 N N . ASP A 1 93 ? -20.613 5.990 23.980 1.00 97.44 93 ASP A N 1
ATOM 701 C CA . ASP A 1 93 ? -19.773 6.946 24.697 1.00 97.44 93 ASP A CA 1
ATOM 702 C C . ASP A 1 93 ? -18.355 7.027 24.114 1.00 97.44 93 ASP A C 1
ATOM 704 O O . ASP A 1 93 ? -17.908 8.134 23.814 1.00 97.44 93 ASP A O 1
ATOM 708 N N . ALA A 1 94 ? -17.698 5.895 23.845 1.00 97.12 94 ALA A N 1
ATOM 709 C CA . ALA A 1 94 ? -16.392 5.848 23.178 1.00 97.12 94 ALA A CA 1
ATOM 710 C C . ALA A 1 94 ? -16.434 6.501 21.783 1.00 97.12 94 ALA A C 1
ATOM 712 O O . ALA A 1 94 ? -15.572 7.309 21.439 1.00 97.12 94 ALA A O 1
ATOM 713 N N . VAL A 1 95 ? -17.490 6.243 21.001 1.00 97.50 95 VAL A N 1
ATOM 714 C CA . VAL A 1 95 ? -17.723 6.902 19.704 1.00 97.50 95 VAL A CA 1
ATOM 715 C C . VAL A 1 95 ? -17.947 8.402 19.876 1.00 97.50 95 VAL A C 1
ATOM 717 O O . VAL A 1 95 ? -17.395 9.175 19.103 1.00 97.50 95 VAL A O 1
ATOM 720 N N . LYS A 1 96 ? -18.699 8.839 20.894 1.00 98.19 96 LYS A N 1
ATOM 721 C CA . LYS A 1 96 ? -18.903 10.270 21.176 1.00 98.19 96 LYS A CA 1
ATOM 722 C C . LYS A 1 96 ? -17.597 10.965 21.590 1.00 98.19 96 LYS A C 1
ATOM 724 O O . LYS A 1 96 ? -17.346 12.089 21.159 1.00 98.19 96 LYS A O 1
ATOM 729 N N . ALA A 1 97 ? -16.767 10.309 22.401 1.00 97.94 97 ALA A N 1
ATOM 730 C CA . ALA A 1 97 ? -15.444 10.802 22.778 1.00 97.94 97 ALA A CA 1
ATOM 731 C C . ALA A 1 97 ? -14.512 10.882 21.557 1.00 97.94 97 ALA A C 1
ATOM 733 O O . ALA A 1 97 ? -13.843 11.894 21.360 1.00 97.94 97 ALA A O 1
ATOM 734 N N . GLY A 1 98 ? -14.540 9.871 20.687 1.00 96.69 98 GLY A N 1
ATOM 735 C CA . GLY A 1 98 ? -13.789 9.855 19.435 1.00 96.69 98 GLY A CA 1
ATOM 736 C C . GLY A 1 98 ? -14.252 10.903 18.419 1.00 96.69 98 GLY A C 1
ATOM 737 O O . GLY A 1 98 ? -13.413 11.529 17.783 1.00 96.69 98 GLY A O 1
ATOM 738 N N . GLU A 1 99 ? -15.560 11.154 18.288 1.00 97.56 99 GLU A N 1
ATOM 739 C CA . GLU A 1 99 ? -16.105 12.252 17.470 1.00 97.56 99 GLU A CA 1
ATOM 740 C C . GLU A 1 99 ? -15.598 13.615 17.967 1.00 97.56 99 GLU A C 1
ATOM 742 O O . GLU A 1 99 ? -15.213 14.465 17.160 1.00 97.56 99 GLU A O 1
ATOM 747 N N . ALA A 1 100 ? -15.549 13.817 19.289 1.00 97.69 100 ALA A N 1
ATOM 748 C CA . ALA A 1 100 ? -15.000 15.030 19.887 1.00 97.69 100 ALA A CA 1
ATOM 749 C C . ALA A 1 100 ? -13.492 15.159 19.613 1.00 97.69 100 ALA A C 1
ATOM 751 O O . ALA A 1 100 ? -13.072 16.183 19.079 1.00 97.69 100 ALA A O 1
ATOM 752 N N . ALA A 1 101 ? -12.706 14.111 19.888 1.00 96.12 101 ALA A N 1
ATOM 753 C CA . ALA A 1 101 ? -11.262 14.084 19.649 1.00 96.12 101 ALA A CA 1
ATOM 754 C C . ALA A 1 101 ? -10.904 14.288 18.165 1.00 96.12 101 ALA A C 1
ATOM 756 O O . ALA A 1 101 ? -9.978 15.025 17.839 1.00 96.12 101 ALA A O 1
ATOM 757 N N . TRP A 1 102 ? -11.678 13.700 17.249 1.00 95.12 102 TRP A N 1
ATOM 758 C CA . TRP A 1 102 ? -11.552 13.936 15.810 1.00 95.12 102 TRP A CA 1
ATOM 759 C C . TRP A 1 102 ? -11.822 15.397 15.444 1.00 95.12 102 TRP A C 1
ATOM 761 O O . TRP A 1 102 ? -11.064 16.003 14.692 1.00 95.12 102 TRP A O 1
ATOM 771 N N . THR A 1 103 ? -12.880 15.990 15.999 1.00 95.00 103 THR A N 1
ATOM 772 C CA . THR A 1 103 ? -13.261 17.382 15.710 1.00 95.00 103 THR A CA 1
ATOM 773 C C . THR A 1 103 ? -12.236 18.387 16.244 1.00 95.00 103 THR A C 1
ATOM 775 O O . THR A 1 103 ? -11.997 19.409 15.605 1.00 95.00 103 THR A O 1
ATOM 778 N N . THR A 1 104 ? -11.609 18.110 17.391 1.00 95.19 104 THR A N 1
ATOM 779 C CA . THR A 1 104 ? -10.584 18.978 17.999 1.00 95.19 104 THR A CA 1
ATOM 780 C C . THR A 1 104 ? -9.161 18.705 17.509 1.00 95.19 104 THR A C 1
ATOM 782 O O . THR A 1 104 ? -8.266 19.490 17.815 1.00 95.19 104 THR A O 1
ATOM 785 N N . GLY A 1 105 ? -8.928 17.613 16.773 1.00 91.75 105 GLY A N 1
ATOM 786 C CA . GLY A 1 105 ? -7.581 17.167 16.410 1.00 91.75 105 GLY A CA 1
ATOM 787 C C . GLY A 1 105 ? -6.791 16.563 17.580 1.00 91.75 105 GLY A C 1
ATOM 788 O O . GLY A 1 105 ? -5.563 16.515 17.522 1.00 91.75 105 GLY A O 1
ATOM 789 N N . ASP A 1 106 ? -7.461 16.089 18.637 1.00 93.50 106 ASP A N 1
ATOM 790 C CA . ASP A 1 106 ? -6.823 15.407 19.768 1.00 93.50 106 ASP A CA 1
ATOM 791 C C . ASP A 1 106 ? -6.376 13.985 19.387 1.00 93.50 106 ASP A C 1
ATOM 793 O O . ASP A 1 106 ? -7.048 12.974 19.613 1.00 93.50 106 ASP A O 1
ATOM 797 N N . VAL A 1 107 ? -5.188 13.929 18.790 1.00 90.56 107 VAL A N 1
ATOM 798 C CA . VAL A 1 107 ? -4.476 12.705 18.411 1.00 90.56 107 VAL A CA 1
ATOM 799 C C . VAL A 1 107 ? -4.161 11.816 19.629 1.00 90.56 107 VAL A C 1
ATOM 801 O O . VAL A 1 107 ? -4.156 10.593 19.486 1.00 90.56 107 VAL A O 1
ATOM 804 N N . VAL A 1 108 ? -3.944 12.385 20.828 1.00 92.50 108 VAL A N 1
ATOM 805 C CA . VAL A 1 108 ? -3.663 11.603 22.052 1.00 92.50 108 VAL A CA 1
ATOM 806 C C . VAL A 1 108 ? -4.933 10.908 22.534 1.00 92.50 108 VAL A C 1
ATOM 808 O O . VAL A 1 108 ? -4.933 9.692 22.726 1.00 92.50 108 VAL A O 1
ATOM 811 N N . GLY A 1 109 ? -6.020 11.664 22.705 1.00 94.94 109 GLY A N 1
ATOM 812 C CA . GLY A 1 109 ? -7.315 11.148 23.142 1.00 94.94 109 GLY A CA 1
ATOM 813 C C . GLY A 1 109 ? -7.859 10.087 22.191 1.00 94.94 109 GLY A C 1
ATOM 814 O O . GLY A 1 109 ? -8.249 9.008 22.638 1.00 94.94 109 GLY A O 1
ATOM 815 N N . LEU A 1 110 ? -7.795 10.336 20.877 1.00 94.12 110 LEU A N 1
ATOM 816 C CA . LEU A 1 110 ? -8.184 9.341 19.877 1.00 94.12 110 LEU A CA 1
ATOM 817 C C . LEU A 1 110 ? -7.299 8.088 19.946 1.00 94.12 110 LEU A C 1
ATOM 819 O O . LEU A 1 110 ? -7.814 6.975 19.928 1.00 94.12 110 LEU A O 1
ATOM 823 N N . GLY A 1 111 ? -5.981 8.250 20.057 1.00 93.25 111 GLY A N 1
ATOM 824 C CA . GLY A 1 111 ? -5.049 7.129 20.138 1.00 93.25 111 GLY A CA 1
ATOM 825 C C . GLY A 1 111 ? -5.245 6.236 21.367 1.00 93.25 111 GLY A C 1
ATOM 826 O O . GLY A 1 111 ? -5.169 5.014 21.245 1.00 93.25 111 GLY A O 1
ATOM 827 N N . ASN A 1 112 ? -5.572 6.824 22.522 1.00 94.81 112 ASN A N 1
ATOM 828 C CA . ASN A 1 112 ? -5.938 6.076 23.728 1.00 94.81 112 ASN A CA 1
ATOM 829 C C . ASN A 1 112 ? -7.216 5.244 23.515 1.00 94.81 112 ASN A C 1
ATOM 831 O O . ASN A 1 112 ? -7.222 4.061 23.841 1.00 94.81 112 ASN A O 1
ATOM 835 N N . LEU A 1 113 ? -8.262 5.822 22.907 1.00 94.62 113 LEU A N 1
ATOM 836 C CA . LEU A 1 113 ? -9.519 5.116 22.594 1.00 94.62 113 LEU A CA 1
ATOM 837 C C . LEU A 1 113 ? -9.318 3.946 21.609 1.00 94.62 113 LEU A C 1
ATOM 839 O O . LEU A 1 113 ? -10.037 2.950 21.660 1.00 94.62 113 LEU A O 1
ATOM 843 N N . LEU A 1 114 ? -8.319 4.042 20.726 1.00 93.25 114 LEU A N 1
ATOM 844 C CA . LEU A 1 114 ? -7.907 2.964 19.817 1.00 93.25 114 LEU A CA 1
ATOM 845 C C . LEU A 1 114 ? -7.079 1.858 20.506 1.00 93.25 114 LEU A C 1
ATOM 847 O O . LEU A 1 114 ? -6.620 0.940 19.828 1.00 93.25 114 LEU A O 1
ATOM 851 N N . GLY A 1 115 ? -6.830 1.955 21.817 1.00 93.69 115 GLY A N 1
ATOM 852 C CA . GLY A 1 115 ? -5.971 1.031 22.563 1.00 93.69 115 GLY A CA 1
ATOM 853 C C . GLY A 1 115 ? -4.482 1.133 22.212 1.00 93.69 115 GLY A C 1
ATOM 854 O O . GLY A 1 115 ? -3.727 0.197 22.478 1.00 93.69 115 GLY A O 1
ATOM 855 N N . MET A 1 116 ? -4.036 2.237 21.596 1.00 94.50 116 MET A N 1
ATOM 856 C CA . MET A 1 116 ? -2.645 2.381 21.166 1.00 94.50 116 MET A CA 1
ATOM 857 C C . MET A 1 116 ? -1.700 2.437 22.383 1.00 94.50 116 MET A C 1
ATOM 859 O O . MET A 1 116 ? -1.897 3.269 23.270 1.00 94.50 116 MET A O 1
ATOM 863 N N . PRO A 1 117 ? -0.623 1.626 22.431 1.00 95.62 117 PRO A N 1
ATOM 864 C CA . PRO A 1 117 ? 0.338 1.673 23.525 1.00 95.62 117 PRO A CA 1
ATOM 865 C C . PRO A 1 117 ? 0.956 3.064 23.697 1.00 95.62 117 PRO A C 1
ATOM 867 O O . PRO A 1 117 ? 1.345 3.698 22.715 1.00 95.62 117 PRO A O 1
ATOM 870 N N . GLY A 1 118 ? 1.158 3.503 24.943 1.00 94.94 118 GLY A N 1
ATOM 871 C CA . GLY A 1 118 ? 1.735 4.822 25.241 1.00 94.94 118 GLY A CA 1
ATOM 872 C C . GLY A 1 118 ? 3.097 5.078 24.575 1.00 94.94 118 GLY A C 1
ATOM 873 O O . GLY A 1 118 ? 3.380 6.198 24.160 1.00 94.94 118 GLY A O 1
ATOM 874 N N . CYS A 1 119 ? 3.910 4.034 24.371 1.00 94.44 119 CYS A N 1
ATOM 875 C CA . CYS A 1 119 ? 5.172 4.125 23.630 1.00 94.44 119 CYS A CA 1
ATOM 876 C C . CYS A 1 119 ? 4.984 4.349 22.115 1.00 94.44 119 CYS A C 1
ATOM 878 O O . CYS A 1 119 ? 5.852 4.945 21.484 1.00 94.44 119 CYS A O 1
ATOM 880 N N . CYS A 1 120 ? 3.866 3.903 21.532 1.00 92.44 120 CYS A N 1
ATOM 881 C CA . CYS A 1 120 ? 3.477 4.173 20.144 1.00 92.44 120 CYS A CA 1
ATOM 882 C C . CYS A 1 120 ? 2.876 5.575 19.997 1.00 92.44 120 CYS A C 1
ATOM 884 O O . CYS A 1 120 ? 3.236 6.291 19.065 1.00 92.44 120 CYS A O 1
ATOM 886 N N . LEU A 1 121 ? 2.079 6.019 20.974 1.00 91.38 121 LEU A N 1
ATOM 887 C CA . LEU A 1 121 ? 1.580 7.395 21.024 1.00 91.38 121 LEU A CA 1
ATOM 888 C C . LEU A 1 121 ? 2.718 8.408 21.160 1.00 91.38 121 LEU A C 1
ATOM 890 O O . LEU A 1 121 ? 2.847 9.303 20.332 1.00 91.38 121 LEU A O 1
ATOM 894 N N . GLN A 1 122 ? 3.608 8.239 22.138 1.00 90.19 122 GLN A N 1
ATOM 895 C CA . GLN A 1 122 ? 4.773 9.116 22.304 1.00 90.19 122 GLN A CA 1
ATOM 896 C C . GLN A 1 122 ? 5.657 9.137 21.044 1.00 90.19 122 GLN A C 1
ATOM 898 O O . GLN A 1 122 ? 6.168 10.185 20.649 1.00 90.19 122 GLN A O 1
ATOM 903 N N . ALA A 1 123 ? 5.809 7.984 20.388 1.00 87.06 123 ALA A N 1
ATOM 904 C CA . ALA A 1 123 ? 6.593 7.834 19.171 1.00 87.06 123 ALA A CA 1
ATOM 905 C C . ALA A 1 123 ? 6.049 8.597 17.957 1.00 87.06 123 ALA A C 1
ATOM 907 O O . ALA A 1 123 ? 6.867 8.976 17.116 1.00 87.06 123 ALA A O 1
ATOM 908 N N . LEU A 1 124 ? 4.728 8.795 17.880 1.00 84.06 124 LEU A N 1
ATOM 909 C CA . LEU A 1 124 ? 4.030 9.559 16.842 1.00 84.06 124 LEU A CA 1
ATOM 910 C C . LEU A 1 124 ? 4.269 11.070 16.973 1.00 84.06 124 LEU A C 1
ATOM 912 O O . LEU A 1 124 ? 4.440 11.747 15.967 1.00 84.06 124 LEU A O 1
ATOM 916 N N . PHE A 1 125 ? 4.317 11.597 18.201 1.00 80.25 125 PHE A N 1
ATOM 917 C CA . PHE A 1 125 ? 4.590 13.023 18.438 1.00 80.25 125 PHE A CA 1
ATOM 918 C C . PHE A 1 125 ? 6.079 13.365 18.389 1.00 80.25 125 PHE A C 1
ATOM 920 O O . PHE A 1 125 ? 6.444 14.449 17.942 1.00 80.25 125 PHE A O 1
ATOM 927 N N . ALA A 1 126 ? 6.950 12.460 18.847 1.00 78.06 126 ALA A N 1
ATOM 928 C CA . ALA A 1 126 ? 8.393 12.692 18.842 1.00 78.06 126 ALA A CA 1
ATOM 929 C C . ALA A 1 126 ? 8.972 12.777 17.419 1.00 78.06 126 ALA A C 1
ATOM 931 O O . ALA A 1 126 ? 9.921 13.523 17.177 1.00 78.06 126 ALA A O 1
ATOM 932 N N . HIS A 1 127 ? 8.410 12.009 16.480 1.00 63.00 127 HIS A N 1
ATOM 933 C CA . HIS A 1 127 ? 8.885 11.921 15.104 1.00 63.00 127 HIS A CA 1
ATOM 934 C C . HIS A 1 127 ? 7.719 11.657 14.152 1.00 63.00 127 HIS A C 1
ATOM 936 O O . HIS A 1 127 ? 6.912 10.767 14.411 1.00 63.00 127 HIS A O 1
ATOM 942 N N . ASN A 1 128 ? 7.725 12.304 12.981 1.00 60.72 128 ASN A N 1
ATOM 943 C CA . ASN A 1 128 ? 6.971 11.812 11.826 1.00 60.72 128 ASN A CA 1
ATOM 944 C C . ASN A 1 128 ? 7.334 10.332 11.614 1.00 60.72 128 ASN A C 1
ATOM 946 O O . ASN A 1 128 ? 8.476 10.034 11.255 1.00 60.72 128 ASN A O 1
ATOM 950 N N . LEU A 1 129 ? 6.396 9.406 11.848 1.00 58.28 129 LEU A N 1
ATOM 951 C CA . LEU A 1 129 ? 6.686 7.962 11.879 1.00 58.28 129 LEU A CA 1
ATOM 952 C C . LEU A 1 129 ? 7.327 7.469 10.572 1.00 58.28 129 LEU A C 1
ATOM 954 O O . LEU A 1 129 ? 8.277 6.690 10.607 1.00 58.28 129 LEU A O 1
ATOM 958 N N . PHE A 1 130 ? 6.888 8.010 9.432 1.00 53.09 130 PHE A N 1
ATOM 959 C CA . PHE A 1 130 ? 7.439 7.722 8.102 1.00 53.09 130 PHE A CA 1
ATOM 960 C C . PHE A 1 130 ? 8.805 8.368 7.810 1.00 53.09 130 PHE A C 1
ATOM 962 O O . PHE A 1 130 ? 9.473 7.974 6.857 1.00 53.09 130 PHE A O 1
ATOM 969 N N . ALA A 1 131 ? 9.239 9.337 8.618 1.00 52.59 131 ALA A N 1
ATOM 970 C CA . ALA A 1 131 ? 10.556 9.966 8.523 1.00 52.59 131 ALA A CA 1
ATOM 971 C C . ALA A 1 131 ? 11.561 9.405 9.545 1.00 52.59 131 ALA A C 1
ATOM 973 O O . ALA A 1 131 ? 12.663 9.945 9.654 1.00 52.59 131 ALA A O 1
ATOM 974 N N . ARG A 1 132 ? 11.208 8.358 10.313 1.00 59.56 132 ARG A N 1
ATOM 975 C CA . ARG A 1 132 ? 12.086 7.804 11.355 1.00 59.56 132 ARG A CA 1
ATOM 976 C C . ARG A 1 132 ? 13.444 7.399 10.773 1.00 59.56 132 ARG A C 1
ATOM 978 O O . ARG A 1 132 ? 13.500 6.473 9.957 1.00 59.56 132 ARG A O 1
ATOM 985 N N . PRO A 1 133 ? 14.554 8.004 11.247 1.00 47.28 133 PRO A N 1
ATOM 986 C CA . PRO A 1 133 ? 15.883 7.612 10.816 1.00 47.28 133 PRO A CA 1
ATOM 987 C C . PRO A 1 133 ? 16.170 6.151 11.134 1.00 47.28 133 PRO A C 1
ATOM 989 O O . PRO A 1 133 ? 16.780 5.502 10.309 1.00 47.28 133 PRO A O 1
ATOM 992 N N . GLU A 1 134 ? 15.665 5.622 12.252 1.00 49.69 134 GLU A N 1
ATOM 993 C CA . GLU A 1 134 ? 15.754 4.209 12.671 1.00 49.69 134 GLU A CA 1
ATOM 994 C C . GLU A 1 134 ? 15.160 3.230 11.648 1.00 49.69 134 GLU A C 1
ATOM 996 O O . GLU A 1 134 ? 15.637 2.104 11.526 1.00 49.69 134 GLU A O 1
ATOM 1001 N N . TRP A 1 135 ? 14.145 3.697 10.904 1.00 55.94 135 TRP A N 1
ATOM 1002 C CA . TRP A 1 135 ? 13.774 3.202 9.581 1.00 55.94 135 TRP A CA 1
ATOM 1003 C C . TRP A 1 135 ? 15.044 3.156 8.713 1.00 55.94 135 TRP A C 1
ATOM 1005 O O . TRP A 1 135 ? 15.773 2.167 8.674 1.00 55.94 135 TRP A O 1
ATOM 1015 N N . SER A 1 136 ? 15.359 4.303 8.100 1.00 48.19 136 SER A N 1
ATOM 1016 C CA . SER A 1 136 ? 16.418 4.520 7.093 1.00 48.19 136 SER A CA 1
ATOM 1017 C C . SER A 1 136 ? 17.852 4.042 7.416 1.00 48.19 136 SER A C 1
ATOM 1019 O O . SER A 1 136 ? 18.614 3.780 6.487 1.00 48.19 136 SER A O 1
ATOM 1021 N N . SER A 1 137 ? 18.244 3.957 8.689 1.00 46.91 137 SER A N 1
ATOM 1022 C CA . SER A 1 137 ? 19.632 3.809 9.156 1.00 46.91 137 SER A CA 1
ATOM 1023 C C . SER A 1 137 ? 20.015 2.369 9.475 1.00 46.91 137 SER A C 1
ATOM 1025 O O . SER A 1 137 ? 21.197 2.061 9.624 1.00 46.91 137 SER A O 1
ATOM 1027 N N . SER A 1 138 ? 19.027 1.477 9.533 1.00 48.06 138 SER A N 1
ATOM 1028 C CA . SER A 1 138 ? 19.186 0.052 9.796 1.00 48.06 138 SER A CA 1
ATOM 1029 C C . SER A 1 138 ? 19.711 -0.719 8.572 1.00 48.06 138 SER A C 1
ATOM 1031 O O . SER A 1 138 ? 19.114 -1.697 8.119 1.00 48.06 138 SER A O 1
ATOM 1033 N N . GLN A 1 139 ? 20.868 -0.311 8.030 1.00 51.22 139 GLN A N 1
ATOM 1034 C CA . GLN A 1 139 ? 21.597 -1.130 7.057 1.00 51.22 139 GLN A CA 1
ATOM 1035 C C . GLN A 1 139 ? 21.954 -2.481 7.700 1.00 51.22 139 GLN A C 1
ATOM 1037 O O . GLN A 1 139 ? 22.862 -2.569 8.521 1.00 51.22 139 GLN A O 1
ATOM 1042 N N . GLY A 1 140 ? 21.220 -3.532 7.325 1.00 53.91 140 GLY A N 1
ATOM 1043 C CA . GLY A 1 140 ? 21.466 -4.909 7.758 1.00 53.91 140 GLY A CA 1
ATOM 1044 C C . GLY A 1 140 ? 20.637 -5.422 8.943 1.00 53.91 140 GLY A C 1
ATOM 1045 O O . GLY A 1 140 ? 20.848 -6.566 9.343 1.00 53.91 140 GLY A O 1
ATOM 1046 N N . VAL A 1 141 ? 19.676 -4.665 9.496 1.00 53.94 141 VAL A N 1
ATOM 1047 C CA . VAL A 1 141 ? 18.773 -5.233 10.520 1.00 53.94 141 VAL A CA 1
ATOM 1048 C C . VAL A 1 141 ? 17.691 -6.073 9.839 1.00 53.94 141 VAL A C 1
ATOM 1050 O O . VAL A 1 141 ? 16.685 -5.557 9.357 1.00 53.94 141 VAL A O 1
ATOM 1053 N N . SER A 1 142 ? 17.900 -7.390 9.812 1.00 60.28 142 SER A N 1
ATOM 1054 C CA . SER A 1 142 ? 16.894 -8.359 9.370 1.00 60.28 142 SER A CA 1
ATOM 1055 C C . SER A 1 142 ? 15.700 -8.352 10.326 1.00 60.28 142 SER A C 1
ATOM 1057 O O . SER A 1 142 ? 15.742 -8.944 11.403 1.00 60.28 142 SER A O 1
ATOM 1059 N N . LEU A 1 143 ? 14.617 -7.689 9.924 1.00 66.12 143 LEU A N 1
ATOM 1060 C CA . LEU A 1 143 ? 13.354 -7.722 10.656 1.00 66.12 143 LEU A CA 1
ATOM 1061 C C . LEU A 1 143 ? 12.656 -9.069 10.421 1.00 66.12 143 LEU A C 1
ATOM 1063 O O . LEU A 1 143 ? 12.270 -9.387 9.293 1.00 66.12 143 LEU A O 1
ATOM 1067 N N . GLN A 1 144 ? 12.509 -9.859 11.487 1.00 68.62 144 GLN A N 1
ATOM 1068 C CA . GLN A 1 144 ? 12.062 -11.262 11.428 1.00 68.62 144 GLN A CA 1
ATOM 1069 C C . GLN A 1 144 ? 10.572 -11.450 11.789 1.00 68.62 144 GLN A C 1
ATOM 1071 O O . GLN A 1 144 ? 9.953 -12.431 11.387 1.00 68.62 144 GLN A O 1
ATOM 1076 N N . THR A 1 145 ? 9.976 -10.522 12.541 1.00 83.81 145 THR A N 1
ATOM 1077 C CA . THR A 1 145 ? 8.648 -10.662 13.167 1.00 83.81 145 THR A CA 1
ATOM 1078 C C . THR A 1 145 ? 7.523 -10.139 12.266 1.00 83.81 145 THR A C 1
ATOM 1080 O O . THR A 1 145 ? 7.308 -8.931 12.158 1.00 83.81 145 THR A O 1
ATOM 1083 N N . TRP A 1 146 ? 6.760 -11.019 11.602 1.00 90.88 146 TRP A N 1
ATOM 1084 C CA . TRP A 1 146 ? 5.623 -10.615 10.746 1.00 90.88 146 TRP A CA 1
ATOM 1085 C C . TRP A 1 146 ? 4.598 -9.740 11.491 1.00 90.88 146 TRP A C 1
ATOM 1087 O O . TRP A 1 146 ? 3.981 -8.859 10.896 1.00 90.88 146 TRP A O 1
ATOM 1097 N N . GLN A 1 147 ? 4.481 -9.932 12.807 1.00 92.75 147 GLN A N 1
ATOM 1098 C CA . GLN A 1 147 ? 3.572 -9.231 13.711 1.00 92.75 147 GLN A CA 1
ATOM 1099 C C . GLN A 1 147 ? 3.775 -7.709 13.731 1.00 92.75 147 GLN A C 1
ATOM 1101 O O . GLN A 1 147 ? 2.858 -6.977 14.058 1.00 92.75 147 GLN A O 1
ATOM 1106 N N . THR A 1 148 ? 4.943 -7.183 13.374 1.00 89.38 148 THR A N 1
ATOM 1107 C CA . THR A 1 148 ? 5.173 -5.724 13.304 1.00 89.38 148 THR A CA 1
ATOM 1108 C C . THR A 1 148 ? 5.273 -5.212 11.871 1.00 89.38 148 THR A C 1
ATOM 1110 O O . THR A 1 148 ? 5.608 -4.046 11.642 1.00 89.38 148 THR A O 1
ATOM 1113 N N . ASN A 1 149 ? 4.991 -6.065 10.882 1.00 89.88 149 ASN A N 1
ATOM 1114 C CA . ASN A 1 149 ? 5.053 -5.684 9.482 1.00 89.88 149 ASN A CA 1
ATOM 1115 C C . ASN A 1 149 ? 3.870 -4.784 9.109 1.00 89.88 149 ASN A C 1
ATOM 1117 O O . ASN A 1 149 ? 2.792 -5.262 8.767 1.00 89.88 149 ASN A O 1
ATOM 1121 N N . HIS A 1 150 ? 4.094 -3.473 9.119 1.00 89.25 150 HIS A N 1
ATOM 1122 C CA . HIS A 1 150 ? 3.126 -2.502 8.614 1.00 89.25 150 HIS A CA 1
ATOM 1123 C C . HIS A 1 150 ? 3.422 -2.043 7.177 1.00 89.25 150 HIS A C 1
ATOM 1125 O O . HIS A 1 150 ? 2.739 -1.158 6.671 1.00 89.25 150 HIS A O 1
ATOM 1131 N N . THR A 1 151 ? 4.415 -2.604 6.473 1.00 90.31 151 THR A N 1
ATOM 1132 C CA . THR A 1 151 ? 4.781 -2.120 5.119 1.00 90.31 151 THR A CA 1
ATOM 1133 C C . THR A 1 151 ? 3.652 -2.272 4.092 1.00 90.31 151 THR A C 1
ATOM 1135 O O . THR A 1 151 ? 3.608 -1.531 3.114 1.00 90.31 151 THR A O 1
ATOM 1138 N N . LEU A 1 152 ? 2.699 -3.175 4.347 1.00 92.81 152 LEU A N 1
ATOM 1139 C CA . LEU A 1 152 ? 1.514 -3.411 3.520 1.00 92.81 152 LEU A CA 1
ATOM 1140 C C . LEU A 1 152 ? 0.230 -2.752 4.067 1.00 92.81 152 LEU A C 1
ATOM 1142 O O . LEU A 1 152 ? -0.855 -2.999 3.539 1.00 92.81 152 LEU A O 1
ATOM 1146 N N . HIS A 1 153 ? 0.323 -1.859 5.062 1.00 90.31 153 HIS A N 1
ATOM 1147 C CA . HIS A 1 153 ? -0.851 -1.186 5.636 1.00 90.31 153 HIS A CA 1
ATOM 1148 C C . HIS A 1 153 ? -1.660 -0.380 4.607 1.00 90.31 153 HIS A C 1
ATOM 1150 O O . HIS A 1 153 ? -2.884 -0.329 4.692 1.00 90.31 153 HIS A O 1
ATOM 1156 N N . ARG A 1 154 ? -0.994 0.180 3.584 1.00 88.56 154 ARG A N 1
ATOM 1157 C CA . ARG A 1 154 ? -1.622 0.867 2.439 1.00 88.56 154 ARG A CA 1
ATOM 1158 C C . ARG A 1 154 ? -2.491 -0.054 1.564 1.00 88.56 154 ARG A C 1
ATOM 1160 O O . ARG A 1 154 ? -3.143 0.437 0.654 1.00 88.56 154 ARG A O 1
ATOM 1167 N N . LEU A 1 155 ? -2.497 -1.366 1.816 1.00 90.94 155 LEU A N 1
ATOM 1168 C CA . LEU A 1 155 ? -3.421 -2.346 1.228 1.00 90.94 155 LEU A CA 1
ATOM 1169 C C . LEU A 1 155 ? -4.484 -2.837 2.229 1.00 90.94 155 LEU A C 1
ATOM 1171 O O . LEU A 1 155 ? -5.310 -3.664 1.870 1.00 90.94 155 LEU A O 1
ATOM 1175 N N . GLY A 1 156 ? -4.469 -2.358 3.478 1.00 89.88 156 GLY A N 1
ATOM 1176 C CA . GLY A 1 156 ? -5.335 -2.823 4.573 1.00 89.88 156 GLY A CA 1
ATOM 1177 C C . GLY A 1 156 ? -4.786 -4.014 5.341 1.00 89.88 156 GLY A C 1
ATOM 1178 O O . GLY A 1 156 ? -5.471 -4.584 6.186 1.00 89.88 156 GLY A O 1
ATOM 1179 N N . LEU A 1 157 ? -3.545 -4.388 5.048 1.00 92.56 157 LEU A N 1
ATOM 1180 C CA . LEU A 1 157 ? -2.886 -5.561 5.589 1.00 92.56 157 LEU A CA 1
ATOM 1181 C C . LEU A 1 157 ? -2.042 -5.097 6.772 1.00 92.56 157 LEU A C 1
ATOM 1183 O O . LEU A 1 157 ? -0.892 -4.690 6.607 1.00 92.56 157 LEU A O 1
ATOM 1187 N N . SER A 1 158 ? -2.659 -5.092 7.954 1.00 92.12 158 SER A N 1
ATOM 1188 C CA . SER A 1 158 ? -2.013 -4.661 9.190 1.00 92.12 158 SER A CA 1
ATOM 1189 C C . SER A 1 158 ? -2.337 -5.591 10.359 1.00 92.12 158 SER A C 1
ATOM 1191 O O . SER A 1 158 ? -3.503 -5.942 10.564 1.00 92.12 158 SER A O 1
ATOM 1193 N N . PRO A 1 159 ? -1.332 -5.985 11.156 1.00 92.50 159 PRO A N 1
ATOM 1194 C CA . PRO A 1 159 ? -1.529 -6.873 12.293 1.00 92.50 159 PRO A CA 1
ATOM 1195 C C . PRO A 1 159 ? -2.121 -6.146 13.515 1.00 92.50 159 PRO A C 1
ATOM 1197 O O . PRO A 1 159 ? -2.768 -6.805 14.327 1.00 92.50 159 PRO A O 1
ATOM 1200 N N . ALA A 1 160 ? -1.995 -4.815 13.590 1.00 92.62 160 ALA A N 1
ATOM 1201 C CA . ALA A 1 160 ? -2.604 -3.918 14.582 1.00 92.62 160 ALA A CA 1
ATOM 1202 C C . ALA A 1 160 ? -3.252 -2.692 13.887 1.00 92.62 160 ALA A C 1
ATOM 1204 O O . ALA A 1 160 ? -2.889 -2.395 12.743 1.00 92.62 160 ALA A O 1
ATOM 1205 N N . PRO A 1 161 ? -4.192 -1.962 14.521 1.00 90.12 161 PRO A N 1
ATOM 1206 C CA . PRO A 1 161 ? -4.827 -0.795 13.894 1.00 90.12 161 PRO A CA 1
ATOM 1207 C C . PRO A 1 161 ? -3.907 0.444 13.808 1.00 90.12 161 PRO A C 1
ATOM 1209 O O . PRO A 1 161 ? -4.171 1.350 13.015 1.00 90.12 161 PRO A O 1
ATOM 1212 N N . TRP A 1 162 ? -2.802 0.465 14.562 1.00 90.94 162 TRP A N 1
ATOM 1213 C CA . TRP A 1 162 ? -1.781 1.521 14.572 1.00 90.94 162 TRP A CA 1
ATOM 1214 C C . TRP A 1 162 ? -0.445 1.076 13.959 1.00 90.94 162 TRP A C 1
ATOM 1216 O O . TRP A 1 162 ? -0.189 -0.110 13.743 1.00 90.94 162 TRP A O 1
ATOM 1226 N N . LEU A 1 163 ? 0.444 2.045 13.733 1.00 89.06 163 LEU A N 1
ATOM 1227 C CA . LEU A 1 163 ? 1.836 1.809 13.351 1.00 89.06 163 LEU A CA 1
ATOM 1228 C C . LEU A 1 163 ? 2.709 1.624 14.616 1.00 89.06 163 LEU A C 1
ATOM 1230 O O . LEU A 1 163 ? 2.718 2.511 15.471 1.00 89.06 163 LEU A O 1
ATOM 1234 N N . PRO A 1 164 ? 3.441 0.504 14.789 1.00 90.81 164 PRO A N 1
ATOM 1235 C CA . PRO A 1 164 ? 4.313 0.303 15.950 1.00 90.81 164 PRO A CA 1
ATOM 1236 C C . PRO A 1 164 ? 5.490 1.292 15.971 1.00 90.81 164 PRO A C 1
ATOM 1238 O O . PRO A 1 164 ? 6.098 1.558 14.934 1.00 90.81 164 PRO A O 1
ATOM 1241 N N . CYS A 1 165 ? 5.864 1.780 17.161 1.00 89.00 165 CYS A N 1
ATOM 1242 C CA . CYS A 1 165 ? 6.970 2.736 17.329 1.00 89.00 165 CYS A CA 1
ATOM 1243 C C . CYS A 1 165 ? 8.328 2.219 16.842 1.00 89.00 165 CYS A C 1
ATOM 1245 O O . CYS A 1 165 ? 9.138 2.988 16.330 1.00 89.00 165 CYS A O 1
ATOM 1247 N N . THR A 1 166 ? 8.568 0.920 17.005 1.00 86.69 166 THR A N 1
ATOM 1248 C CA . THR A 1 166 ? 9.773 0.222 16.562 1.00 86.69 166 THR A CA 1
ATOM 1249 C C . THR A 1 166 ? 9.395 -1.113 15.919 1.00 86.69 166 THR A C 1
ATOM 1251 O O . THR A 1 166 ? 8.338 -1.673 16.235 1.00 86.69 166 THR A O 1
ATOM 1254 N N . PRO A 1 167 ? 10.251 -1.673 15.048 1.00 84.69 167 PRO A N 1
ATOM 1255 C CA . PRO A 1 167 ? 10.019 -2.988 14.459 1.00 84.69 167 PRO A CA 1
ATOM 1256 C C . PRO A 1 167 ? 9.894 -4.151 15.450 1.00 84.69 167 PRO A C 1
ATOM 1258 O O . PRO A 1 167 ? 9.344 -5.175 15.078 1.00 84.69 167 PRO A O 1
ATOM 1261 N N . ASP A 1 168 ? 10.338 -4.000 16.697 1.00 87.25 168 ASP A N 1
ATOM 1262 C CA . ASP A 1 168 ? 10.183 -5.006 17.757 1.00 87.25 168 ASP A CA 1
ATOM 1263 C C . ASP A 1 168 ? 9.444 -4.413 18.970 1.00 87.25 168 ASP A C 1
ATOM 1265 O O . ASP A 1 168 ? 9.771 -4.673 20.129 1.00 87.25 168 ASP A O 1
ATOM 1269 N N . CYS A 1 169 ? 8.445 -3.560 18.708 1.00 91.50 169 CYS A N 1
ATOM 1270 C CA . CYS A 1 169 ? 7.634 -2.916 19.738 1.00 91.50 169 CYS A CA 1
ATOM 1271 C C . CYS A 1 169 ? 6.914 -3.958 20.608 1.00 91.50 169 CYS A C 1
ATOM 1273 O O . CYS A 1 169 ? 5.844 -4.460 20.250 1.00 91.50 169 CYS A O 1
ATOM 1275 N N . ARG A 1 170 ? 7.481 -4.236 21.788 1.00 94.94 170 ARG A N 1
ATOM 1276 C CA . ARG A 1 170 ? 6.979 -5.231 22.742 1.00 94.94 170 ARG A CA 1
ATOM 1277 C C . ARG A 1 170 ? 5.488 -5.071 23.051 1.00 94.94 170 ARG A C 1
ATOM 1279 O O . ARG A 1 170 ? 4.764 -6.050 22.963 1.00 94.94 170 ARG A O 1
ATOM 1286 N N . SER A 1 171 ? 5.014 -3.857 23.324 1.00 95.38 171 SER A N 1
ATOM 1287 C CA . SER A 1 171 ? 3.597 -3.622 23.641 1.00 95.38 171 SER A CA 1
ATOM 1288 C C . SER A 1 171 ? 2.660 -3.896 22.459 1.00 95.38 171 SER A C 1
ATOM 1290 O O . SER A 1 171 ? 1.529 -4.323 22.662 1.00 95.38 171 SER A O 1
ATOM 1292 N N . THR A 1 172 ? 3.123 -3.697 21.218 1.00 94.06 172 THR A N 1
ATOM 1293 C CA . THR A 1 172 ? 2.350 -4.089 20.027 1.00 94.06 172 THR A CA 1
ATOM 1294 C C . THR A 1 172 ? 2.381 -5.609 19.836 1.00 94.06 172 THR A C 1
ATOM 1296 O O . THR A 1 172 ? 1.353 -6.197 19.520 1.00 94.06 172 THR A O 1
ATOM 1299 N N . LEU A 1 173 ? 3.519 -6.268 20.086 1.00 94.38 173 LEU A N 1
ATOM 1300 C CA . LEU A 1 173 ? 3.631 -7.733 20.055 1.00 94.38 173 LEU A CA 1
ATOM 1301 C C . LEU A 1 173 ? 2.732 -8.410 21.106 1.00 94.38 173 LEU A C 1
ATOM 1303 O O . LEU A 1 173 ? 2.047 -9.377 20.784 1.00 94.38 173 LEU A O 1
ATOM 1307 N N . GLU A 1 174 ? 2.703 -7.886 22.334 1.00 94.75 174 GLU A N 1
ATOM 1308 C CA . GLU A 1 174 ? 1.841 -8.359 23.427 1.00 94.75 174 GLU A CA 1
ATOM 1309 C C . GLU A 1 174 ? 0.353 -8.181 23.087 1.00 94.75 174 GLU A C 1
ATOM 1311 O O . GLU A 1 174 ? -0.428 -9.108 23.290 1.00 94.75 174 GLU A O 1
ATOM 1316 N N . TRP A 1 175 ? -0.036 -7.045 22.493 1.00 93.12 175 TRP A N 1
ATOM 1317 C CA . TRP A 1 175 ? -1.411 -6.829 22.025 1.00 93.12 175 TRP A CA 1
ATOM 1318 C C . TRP A 1 175 ? -1.804 -7.800 20.901 1.00 93.12 175 TRP A C 1
ATOM 1320 O O . TRP A 1 175 ? -2.870 -8.411 20.949 1.00 93.12 175 TRP A O 1
ATOM 1330 N N . ILE A 1 176 ? -0.925 -8.011 19.914 1.00 93.44 176 ILE A N 1
ATOM 1331 C CA . ILE A 1 176 ? -1.179 -8.943 18.804 1.00 93.44 176 ILE A CA 1
ATOM 1332 C C . ILE A 1 176 ? -1.287 -10.385 19.299 1.00 93.44 176 ILE A C 1
ATOM 1334 O O . ILE A 1 176 ? -2.112 -11.129 18.784 1.00 93.44 176 ILE A O 1
ATOM 1338 N N . ALA A 1 177 ? -0.509 -10.782 20.308 1.00 93.44 177 ALA A N 1
ATOM 1339 C CA . ALA A 1 177 ? -0.614 -12.113 20.904 1.00 93.44 177 ALA A CA 1
ATOM 1340 C C . ALA A 1 177 ? -1.984 -12.377 21.566 1.00 93.44 177 ALA A C 1
ATOM 1342 O O . ALA A 1 177 ? -2.359 -13.537 21.722 1.00 93.44 177 ALA A O 1
ATOM 1343 N N . GLY A 1 178 ? -2.727 -11.326 21.933 1.00 91.56 178 GLY A N 1
ATOM 1344 C CA . GLY A 1 178 ? -4.099 -11.414 22.439 1.00 91.56 178 GLY A CA 1
ATOM 1345 C C . GLY A 1 178 ? -5.200 -11.301 21.374 1.00 91.56 178 GLY A C 1
ATOM 1346 O O . GLY A 1 178 ? -6.356 -11.557 21.699 1.00 91.56 178 GLY A O 1
ATOM 1347 N N . SER A 1 179 ? -4.878 -10.936 20.127 1.00 90.44 179 SER A N 1
ATOM 1348 C CA . SER A 1 179 ? -5.858 -10.670 19.063 1.00 90.44 179 SER A CA 1
ATOM 1349 C C . SER A 1 179 ? -5.785 -11.703 17.932 1.00 90.44 179 SER A C 1
ATOM 1351 O O . SER A 1 179 ? -4.715 -12.137 17.510 1.00 90.44 179 SER A O 1
ATOM 1353 N N . GLU A 1 180 ? -6.942 -12.068 17.383 1.00 89.81 180 GLU A N 1
ATOM 1354 C CA . GLU A 1 180 ? -7.038 -13.030 16.283 1.00 89.81 180 GLU A CA 1
ATOM 1355 C C . GLU A 1 180 ? -6.698 -12.373 14.938 1.00 89.81 180 GLU A C 1
ATOM 1357 O O . GLU A 1 180 ? -7.380 -11.450 14.488 1.00 89.81 180 GLU A O 1
ATOM 1362 N N . ALA A 1 181 ? -5.648 -12.853 14.268 1.00 89.00 181 ALA A N 1
ATOM 1363 C CA . ALA A 1 181 ? -5.294 -12.417 12.919 1.00 89.00 181 ALA A CA 1
ATOM 1364 C C . ALA A 1 181 ? -6.111 -13.169 11.840 1.00 89.00 181 ALA A C 1
ATOM 1366 O O . ALA A 1 181 ? -6.359 -14.366 11.999 1.00 89.00 181 ALA A O 1
ATOM 1367 N N . PRO A 1 182 ? -6.468 -12.521 10.709 1.00 90.38 182 PRO A N 1
ATOM 1368 C CA . PRO A 1 182 ? -6.987 -13.202 9.519 1.00 90.38 182 PRO A CA 1
ATOM 1369 C C . PRO A 1 182 ? -6.052 -14.336 9.086 1.00 90.38 182 PRO A C 1
ATOM 1371 O O . PRO A 1 182 ? -4.839 -14.137 9.085 1.00 90.38 182 PRO A O 1
ATOM 1374 N N . ALA A 1 183 ? -6.588 -15.489 8.676 1.00 92.00 183 ALA A N 1
ATOM 1375 C CA . ALA A 1 183 ? -5.795 -16.705 8.439 1.00 92.00 183 ALA A CA 1
ATOM 1376 C C . ALA A 1 183 ? -4.615 -16.512 7.462 1.00 92.00 183 ALA A C 1
ATOM 1378 O O . ALA A 1 183 ? -3.528 -17.040 7.689 1.00 92.00 183 ALA A O 1
ATOM 1379 N N . ASP A 1 184 ? -4.811 -15.706 6.415 1.00 94.12 184 ASP A N 1
ATOM 1380 C CA . ASP A 1 184 ? -3.794 -15.414 5.398 1.00 94.12 184 ASP A CA 1
ATOM 1381 C C . ASP A 1 184 ? -2.797 -14.319 5.816 1.00 94.12 184 ASP A C 1
ATOM 1383 O O . ASP A 1 184 ? -1.709 -14.214 5.245 1.00 94.12 184 ASP A O 1
ATOM 1387 N N . LEU A 1 185 ? -3.145 -13.479 6.798 1.00 94.62 185 LEU A N 1
ATOM 1388 C CA . LEU A 1 185 ? -2.357 -12.294 7.144 1.00 94.62 185 LEU A CA 1
ATOM 1389 C C . LEU A 1 185 ? -0.953 -12.640 7.682 1.00 94.62 185 LEU A C 1
ATOM 1391 O O . LEU A 1 185 ? -0.007 -11.992 7.231 1.00 94.62 185 LEU A O 1
ATOM 1395 N N . PRO A 1 186 ? -0.755 -13.650 8.559 1.00 94.88 186 PRO A N 1
ATOM 1396 C CA . PRO A 1 186 ? 0.581 -14.093 8.957 1.00 94.88 186 PRO A CA 1
ATOM 1397 C C . PRO A 1 186 ? 1.452 -14.525 7.773 1.00 94.88 186 PRO A C 1
ATOM 1399 O O . PRO A 1 186 ? 2.621 -14.152 7.726 1.00 94.88 186 PRO A O 1
ATOM 1402 N N . GLU A 1 187 ? 0.896 -15.257 6.797 1.00 95.25 187 GLU A N 1
ATOM 1403 C CA . GLU A 1 187 ? 1.637 -15.694 5.605 1.00 95.25 187 GLU A CA 1
ATOM 1404 C C . GLU A 1 187 ? 2.080 -14.472 4.786 1.00 95.25 187 GLU A C 1
ATOM 1406 O O . GLU A 1 187 ? 3.275 -14.276 4.564 1.00 95.25 187 GLU A O 1
ATOM 1411 N N . ILE A 1 188 ? 1.134 -13.599 4.428 1.00 96.06 188 ILE A N 1
ATOM 1412 C CA . ILE A 1 188 ? 1.375 -12.386 3.631 1.00 96.06 188 ILE A CA 1
ATOM 1413 C C . ILE A 1 188 ? 2.401 -11.458 4.302 1.00 96.06 188 ILE A C 1
ATOM 1415 O O . ILE A 1 188 ? 3.309 -10.944 3.648 1.00 96.06 188 ILE A O 1
ATOM 1419 N N . LEU A 1 189 ? 2.277 -11.233 5.613 1.00 94.88 189 LEU A N 1
ATOM 1420 C CA . LEU A 1 189 ? 3.173 -10.354 6.370 1.00 94.88 189 LEU A CA 1
ATOM 1421 C C . LEU A 1 189 ? 4.534 -10.994 6.692 1.00 94.88 189 LEU A C 1
ATOM 1423 O O . LEU A 1 189 ? 5.448 -10.271 7.098 1.00 94.88 189 LEU A O 1
ATOM 1427 N N . SER A 1 190 ? 4.687 -12.310 6.511 1.00 94.12 190 SER A N 1
ATOM 1428 C CA . SER A 1 190 ? 5.969 -13.019 6.654 1.00 94.12 190 SER A CA 1
ATOM 1429 C C . SER A 1 190 ? 6.846 -12.974 5.401 1.00 94.12 190 SER A C 1
ATOM 1431 O O . SER A 1 190 ? 8.043 -13.259 5.490 1.00 94.12 190 SER A O 1
ATOM 1433 N N . TRP A 1 191 ? 6.272 -12.616 4.246 1.00 95.06 191 TRP A N 1
ATOM 1434 C CA . TRP A 1 191 ? 6.986 -12.606 2.974 1.00 95.06 191 TRP A CA 1
ATOM 1435 C C . TRP A 1 191 ? 8.258 -11.756 3.020 1.00 95.06 191 TRP A C 1
ATOM 1437 O O . TRP A 1 191 ? 8.272 -10.684 3.638 1.00 95.06 191 TRP A O 1
ATOM 1447 N N . PRO A 1 192 ? 9.310 -12.175 2.295 1.00 93.75 192 PRO A N 1
ATOM 1448 C CA . PRO A 1 192 ? 10.458 -11.322 2.091 1.00 93.75 192 PRO A CA 1
ATOM 1449 C C . PRO A 1 192 ? 10.031 -10.101 1.268 1.00 93.75 192 PRO A C 1
ATOM 1451 O O . PRO A 1 192 ? 9.322 -10.239 0.270 1.00 93.75 192 PRO A O 1
ATOM 1454 N N . LEU A 1 193 ? 10.445 -8.904 1.665 1.00 93.94 193 LEU A N 1
ATOM 1455 C CA . LEU A 1 193 ? 10.072 -7.662 0.991 1.00 93.94 193 LEU A CA 1
ATOM 1456 C C . LEU A 1 193 ? 11.196 -6.631 1.039 1.00 93.94 193 LEU A C 1
ATOM 1458 O O . LEU A 1 193 ? 11.987 -6.601 1.981 1.00 93.94 193 LEU A O 1
ATOM 1462 N N . GLU A 1 194 ? 11.221 -5.755 0.038 1.00 93.00 194 GLU A N 1
ATOM 1463 C CA . GLU A 1 194 ? 11.997 -4.515 0.054 1.00 93.00 194 GLU A CA 1
ATOM 1464 C C . GLU A 1 194 ? 11.039 -3.324 0.092 1.00 93.00 194 GLU A C 1
ATOM 1466 O O . GLU A 1 194 ? 10.178 -3.196 -0.774 1.00 93.00 194 GLU A O 1
ATOM 1471 N N . TRP A 1 195 ? 11.214 -2.421 1.052 1.00 92.19 195 TRP A N 1
ATOM 1472 C CA . TRP A 1 195 ? 10.653 -1.073 0.995 1.00 92.19 195 TRP A CA 1
ATOM 1473 C C . TRP A 1 195 ? 11.763 -0.099 0.609 1.00 92.19 195 TRP A C 1
ATOM 1475 O O . TRP A 1 195 ? 12.885 -0.207 1.099 1.00 92.19 195 TRP A O 1
ATOM 1485 N N . SER A 1 196 ? 11.476 0.883 -0.237 1.00 91.06 196 SER A N 1
ATOM 1486 C CA . SER A 1 196 ? 12.395 1.993 -0.496 1.00 91.06 196 SER A CA 1
ATOM 1487 C C . SER A 1 196 ? 11.641 3.301 -0.694 1.00 91.06 196 SER A C 1
ATOM 1489 O O . SER A 1 196 ? 10.491 3.275 -1.122 1.00 91.06 196 SER A O 1
ATOM 1491 N N . ALA A 1 197 ? 12.283 4.432 -0.400 1.00 90.12 197 ALA A N 1
ATOM 1492 C CA . ALA A 1 197 ? 11.704 5.757 -0.612 1.00 90.12 197 ALA A CA 1
ATOM 1493 C C . ALA A 1 197 ? 12.730 6.773 -1.115 1.00 90.12 197 ALA A C 1
ATOM 1495 O O . ALA A 1 197 ? 13.856 6.831 -0.612 1.00 90.12 197 ALA A O 1
ATOM 1496 N N . LEU A 1 198 ? 12.317 7.584 -2.088 1.00 90.56 198 LEU A N 1
ATOM 1497 C CA . LEU A 1 198 ? 13.094 8.678 -2.667 1.00 90.56 198 LEU A CA 1
ATOM 1498 C C . LEU A 1 198 ? 12.135 9.771 -3.164 1.00 90.56 198 LEU A C 1
ATOM 1500 O O . LEU A 1 198 ? 11.135 9.452 -3.801 1.00 90.56 198 LEU A O 1
ATOM 1504 N N . HIS A 1 199 ? 12.420 11.044 -2.869 1.00 91.69 199 HIS A N 1
ATOM 1505 C CA . HIS A 1 199 ? 11.659 12.208 -3.367 1.00 91.69 199 HIS A CA 1
ATOM 1506 C C . HIS A 1 199 ? 10.128 12.130 -3.169 1.00 91.69 199 HIS A C 1
ATOM 1508 O O . HIS A 1 199 ? 9.357 12.639 -3.972 1.00 91.69 199 HIS A O 1
ATOM 1514 N N . GLY A 1 200 ? 9.682 11.494 -2.082 1.00 86.94 200 GLY A N 1
ATOM 1515 C CA . GLY A 1 200 ? 8.262 11.394 -1.715 1.00 86.94 200 GLY A CA 1
ATOM 1516 C C . GLY A 1 200 ? 7.530 10.218 -2.363 1.00 86.94 200 GLY A C 1
ATOM 1517 O O . GLY A 1 200 ? 6.340 10.025 -2.131 1.00 86.94 200 GLY A O 1
ATOM 1518 N N . ILE A 1 201 ? 8.245 9.388 -3.123 1.00 90.38 201 ILE A N 1
ATOM 1519 C CA . ILE A 1 201 ? 7.732 8.156 -3.714 1.00 90.38 201 ILE A CA 1
ATOM 1520 C C . ILE A 1 201 ? 8.286 6.978 -2.914 1.00 90.38 201 ILE A C 1
ATOM 1522 O O . ILE A 1 201 ? 9.499 6.766 -2.860 1.00 90.38 201 ILE A O 1
ATOM 1526 N N . ALA A 1 202 ? 7.393 6.201 -2.305 1.00 91.69 202 ALA A N 1
ATOM 1527 C CA . ALA A 1 202 ? 7.696 4.918 -1.691 1.00 91.69 202 ALA A CA 1
ATOM 1528 C C . ALA A 1 202 ? 7.367 3.768 -2.648 1.00 91.69 202 ALA A C 1
ATOM 1530 O O . ALA A 1 202 ? 6.382 3.793 -3.387 1.00 91.69 202 ALA A O 1
ATOM 1531 N N . GLN A 1 203 ? 8.177 2.719 -2.590 1.00 94.94 203 GLN A N 1
ATOM 1532 C CA . GLN A 1 203 ? 8.018 1.487 -3.345 1.00 94.94 203 GLN A CA 1
ATOM 1533 C C . GLN A 1 203 ? 8.165 0.290 -2.410 1.00 94.94 203 GLN A C 1
ATOM 1535 O O . GLN A 1 203 ? 9.207 0.139 -1.777 1.00 94.94 203 GLN A O 1
ATOM 1540 N N . VAL A 1 204 ? 7.172 -0.602 -2.409 1.00 94.38 204 VAL A N 1
ATOM 1541 C CA . VAL A 1 204 ? 7.281 -1.942 -1.816 1.00 94.38 204 VAL A CA 1
ATOM 1542 C C . VAL A 1 204 ? 7.432 -2.967 -2.932 1.00 94.38 204 VAL A C 1
ATOM 1544 O O . VAL A 1 204 ? 6.602 -3.036 -3.840 1.00 94.38 204 VAL A O 1
ATOM 1547 N N . LEU A 1 205 ? 8.478 -3.779 -2.865 1.00 95.94 205 LEU A N 1
ATOM 1548 C CA . LEU A 1 205 ? 8.670 -4.982 -3.664 1.00 95.94 205 LEU A CA 1
ATOM 1549 C C . LEU A 1 205 ? 8.371 -6.204 -2.802 1.00 95.94 205 LEU A C 1
ATOM 1551 O O . LEU A 1 205 ? 8.937 -6.364 -1.724 1.00 95.94 205 LEU A O 1
ATOM 1555 N N . THR A 1 206 ? 7.515 -7.081 -3.311 1.00 96.31 206 THR A N 1
ATOM 1556 C CA . THR A 1 206 ? 7.255 -8.419 -2.770 1.00 96.31 206 THR A CA 1
ATOM 1557 C C . THR A 1 206 ? 7.481 -9.449 -3.887 1.00 96.31 206 THR A C 1
ATOM 1559 O O . THR A 1 206 ? 7.550 -9.070 -5.063 1.00 96.31 206 THR A O 1
ATOM 1562 N N . PRO A 1 207 ? 7.530 -10.760 -3.596 1.00 96.19 207 PRO A N 1
ATOM 1563 C CA . PRO A 1 207 ? 7.703 -11.779 -4.628 1.00 96.19 207 PRO A CA 1
ATOM 1564 C C . PRO A 1 207 ? 6.519 -11.865 -5.611 1.00 96.19 207 PRO A C 1
ATOM 1566 O O . PRO A 1 207 ? 6.671 -12.398 -6.712 1.00 96.19 207 PRO A O 1
ATOM 1569 N N . VAL A 1 208 ? 5.343 -11.349 -5.233 1.00 97.06 208 VAL A N 1
ATOM 1570 C CA . VAL A 1 208 ? 4.087 -11.452 -6.003 1.00 97.06 208 VAL A CA 1
ATOM 1571 C C . VAL A 1 208 ? 3.628 -10.134 -6.639 1.00 97.06 208 VAL A C 1
ATOM 1573 O O . VAL A 1 208 ? 2.984 -10.158 -7.689 1.00 97.06 208 VAL A O 1
ATOM 1576 N N . PHE A 1 209 ? 3.969 -8.979 -6.060 1.00 97.25 209 PHE A N 1
ATOM 1577 C CA . PHE A 1 209 ? 3.626 -7.659 -6.602 1.00 97.25 209 PHE A CA 1
ATOM 1578 C C . PHE A 1 209 ? 4.610 -6.550 -6.193 1.00 97.25 209 PHE A C 1
ATOM 1580 O O . PHE A 1 209 ? 5.295 -6.623 -5.172 1.00 97.25 209 PHE A O 1
ATOM 1587 N N . ARG A 1 210 ? 4.592 -5.459 -6.964 1.00 96.81 210 ARG A N 1
ATOM 1588 C CA . ARG A 1 210 ? 5.149 -4.144 -6.631 1.00 96.81 210 ARG A CA 1
ATOM 1589 C C . ARG A 1 210 ? 4.019 -3.182 -6.255 1.00 96.81 210 ARG A C 1
ATOM 1591 O O . ARG A 1 210 ? 3.052 -3.016 -7.004 1.00 96.81 210 ARG A O 1
ATOM 1598 N N . LEU A 1 211 ? 4.152 -2.506 -5.124 1.00 95.06 211 LEU A N 1
ATOM 1599 C CA . LEU A 1 211 ? 3.337 -1.356 -4.737 1.00 95.06 211 LEU A CA 1
ATOM 1600 C C . LEU A 1 211 ? 4.186 -0.087 -4.868 1.00 95.06 211 LEU A C 1
ATOM 1602 O O . LEU A 1 211 ? 5.384 -0.108 -4.602 1.00 95.06 211 LEU A O 1
ATOM 1606 N N . VAL A 1 212 ? 3.558 1.005 -5.291 1.00 93.44 212 VAL A N 1
ATOM 1607 C CA . VAL A 1 212 ? 4.124 2.357 -5.283 1.00 93.44 212 VAL A CA 1
ATOM 1608 C C . VAL A 1 212 ? 3.067 3.253 -4.647 1.00 93.44 212 VAL A C 1
ATOM 1610 O O . VAL A 1 212 ? 1.885 3.087 -4.960 1.00 93.44 212 VAL A O 1
ATOM 1613 N N . HIS A 1 213 ? 3.476 4.126 -3.733 1.00 89.50 213 HIS A N 1
ATOM 1614 C CA . HIS A 1 213 ? 2.605 5.073 -3.038 1.00 89.50 213 HIS A CA 1
ATOM 1615 C C . HIS A 1 213 ? 3.383 6.330 -2.620 1.00 89.50 213 HIS A C 1
ATOM 1617 O O . HIS A 1 213 ? 4.610 6.370 -2.688 1.00 89.50 213 HIS A O 1
ATOM 1623 N N . ASP A 1 214 ? 2.664 7.351 -2.178 1.00 86.75 214 ASP A N 1
ATOM 1624 C CA . ASP A 1 214 ? 3.191 8.589 -1.613 1.00 86.75 214 ASP A CA 1
ATOM 1625 C C . ASP A 1 214 ? 3.779 8.387 -0.203 1.00 86.75 214 ASP A C 1
ATOM 1627 O O . ASP A 1 214 ? 3.318 7.552 0.586 1.00 86.75 214 ASP A O 1
ATOM 1631 N N . THR A 1 215 ? 4.819 9.152 0.115 1.00 84.94 215 THR A N 1
ATOM 1632 C CA . THR A 1 215 ? 5.474 9.203 1.428 1.00 84.94 215 THR A CA 1
ATOM 1633 C C . THR A 1 215 ? 6.128 10.573 1.643 1.00 84.94 215 THR A C 1
ATOM 1635 O O . THR A 1 215 ? 6.144 11.420 0.751 1.00 84.94 215 THR A O 1
ATOM 1638 N N . ILE A 1 216 ? 6.712 10.797 2.819 1.00 82.94 216 ILE A N 1
ATOM 1639 C CA . ILE A 1 216 ? 7.482 12.009 3.120 1.00 82.94 216 ILE A CA 1
ATOM 1640 C C . ILE A 1 216 ? 8.699 12.107 2.187 1.00 82.94 216 ILE A C 1
ATOM 1642 O O . ILE A 1 216 ? 9.417 11.129 1.966 1.00 82.94 216 ILE A O 1
ATOM 1646 N N . ALA A 1 217 ? 8.948 13.301 1.646 1.00 84.62 217 ALA A N 1
ATOM 1647 C CA . ALA A 1 217 ? 10.058 13.537 0.734 1.00 84.62 217 ALA A CA 1
ATOM 1648 C C . ALA A 1 217 ? 11.424 13.327 1.408 1.00 84.62 217 ALA A C 1
ATOM 1650 O O . ALA A 1 217 ? 11.803 14.049 2.328 1.00 84.62 217 ALA A O 1
ATOM 1651 N N . THR A 1 218 ? 12.192 12.353 0.913 1.00 82.75 218 THR A N 1
ATOM 1652 C CA . THR A 1 218 ? 13.575 12.100 1.327 1.00 82.75 218 THR A CA 1
ATOM 1653 C C . THR A 1 218 ? 14.557 12.614 0.273 1.00 82.75 218 THR A C 1
ATOM 1655 O O . THR A 1 218 ? 14.395 12.374 -0.925 1.00 82.75 218 THR A O 1
ATOM 1658 N N . GLY A 1 219 ? 15.618 13.297 0.717 1.00 84.81 219 GLY A N 1
ATOM 1659 C CA . GLY A 1 219 ? 16.715 13.761 -0.150 1.00 84.81 219 GLY A CA 1
ATOM 1660 C C . GLY A 1 219 ? 17.742 12.677 -0.516 1.00 84.81 219 GLY A C 1
ATOM 1661 O O . GLY A 1 219 ? 18.704 12.953 -1.224 1.00 84.81 219 GLY A O 1
ATOM 1662 N N . ARG A 1 220 ? 17.576 11.451 -0.006 1.00 85.50 220 ARG A N 1
ATOM 1663 C CA . ARG A 1 220 ? 18.401 10.267 -0.299 1.00 85.50 220 ARG A CA 1
ATOM 1664 C C . ARG A 1 220 ? 17.506 9.030 -0.338 1.00 85.50 220 ARG A C 1
ATOM 1666 O O . ARG A 1 220 ? 16.488 8.993 0.356 1.00 85.50 220 ARG A O 1
ATOM 1673 N N . LYS A 1 221 ? 17.897 8.009 -1.107 1.00 86.56 221 LYS A N 1
ATOM 1674 C CA . LYS A 1 221 ? 17.144 6.751 -1.187 1.00 86.56 221 LYS A CA 1
ATOM 1675 C C . LYS A 1 221 ? 17.266 5.980 0.132 1.00 86.56 221 LYS A C 1
ATOM 1677 O O . LYS A 1 221 ? 18.331 5.447 0.432 1.00 86.56 221 LYS A O 1
ATOM 1682 N N . ALA A 1 222 ? 16.175 5.894 0.886 1.00 85.44 222 ALA A N 1
ATOM 1683 C CA . ALA A 1 222 ? 16.036 4.938 1.982 1.00 85.44 222 ALA A CA 1
ATOM 1684 C C . ALA A 1 222 ? 15.685 3.553 1.408 1.00 85.44 222 ALA A C 1
ATOM 1686 O O . ALA A 1 222 ? 15.003 3.471 0.382 1.00 85.44 222 ALA A O 1
ATOM 1687 N N . ARG A 1 223 ? 16.159 2.469 2.035 1.00 87.44 223 ARG A N 1
ATOM 1688 C CA . ARG A 1 223 ? 15.926 1.082 1.596 1.00 87.44 223 ARG A CA 1
ATOM 1689 C C . ARG A 1 223 ? 15.960 0.133 2.796 1.00 87.44 223 ARG A C 1
ATOM 1691 O O . ARG A 1 223 ? 16.949 0.124 3.524 1.00 87.44 223 ARG A O 1
ATOM 1698 N N . HIS A 1 224 ? 14.917 -0.678 2.955 1.00 84.50 224 HIS A N 1
ATOM 1699 C CA . HIS A 1 224 ? 14.765 -1.691 4.003 1.00 84.50 224 HIS A CA 1
ATOM 1700 C C . HIS A 1 224 ? 14.421 -3.030 3.386 1.00 84.50 224 HIS A C 1
ATOM 1702 O O . HIS A 1 224 ? 13.567 -3.102 2.508 1.00 84.50 224 HIS A O 1
ATOM 1708 N N . GLU A 1 225 ? 15.056 -4.081 3.886 1.00 86.50 225 GLU A N 1
ATOM 1709 C CA . GLU A 1 225 ? 14.763 -5.467 3.541 1.00 86.50 225 GLU A CA 1
ATOM 1710 C C . GLU A 1 225 ? 14.244 -6.178 4.799 1.00 86.50 225 GLU A C 1
ATOM 1712 O O . GLU A 1 225 ? 14.722 -5.935 5.908 1.00 86.50 225 GLU A O 1
ATOM 1717 N N . ARG A 1 226 ? 13.229 -7.027 4.647 1.00 86.75 226 ARG A N 1
ATOM 1718 C CA . ARG A 1 226 ? 12.547 -7.737 5.744 1.00 86.75 226 ARG A CA 1
ATOM 1719 C C . ARG A 1 226 ? 12.154 -9.133 5.272 1.00 86.75 226 ARG A C 1
ATOM 1721 O O . ARG A 1 226 ? 11.910 -9.308 4.084 1.00 86.75 226 ARG A O 1
ATOM 1728 N N . GLY A 1 227 ? 12.039 -10.086 6.201 1.00 83.44 227 GLY A N 1
ATOM 1729 C CA . GLY A 1 227 ? 11.570 -11.452 5.935 1.00 83.44 227 GLY A CA 1
ATOM 1730 C C . GLY A 1 227 ? 12.620 -12.385 5.313 1.00 83.44 227 GLY A C 1
ATOM 1731 O O . GLY A 1 227 ? 13.655 -11.952 4.810 1.00 83.44 227 GLY A O 1
ATOM 1732 N N . ALA A 1 228 ? 12.356 -13.692 5.370 1.00 83.88 228 ALA A N 1
ATOM 1733 C CA . ALA A 1 228 ? 13.237 -14.729 4.829 1.00 83.88 228 ALA A CA 1
ATOM 1734 C C . ALA A 1 228 ? 12.809 -15.145 3.413 1.00 83.88 228 ALA A C 1
ATOM 1736 O O . ALA A 1 228 ? 11.617 -15.245 3.130 1.00 83.88 228 ALA A O 1
ATOM 1737 N N . ILE A 1 229 ? 13.766 -15.464 2.531 1.00 83.69 229 ILE A N 1
ATOM 1738 C CA . ILE A 1 229 ? 13.483 -15.912 1.149 1.00 83.69 229 ILE A CA 1
ATOM 1739 C C . ILE A 1 229 ? 12.589 -17.167 1.131 1.00 83.69 229 ILE A C 1
ATOM 1741 O O . ILE A 1 229 ? 11.747 -17.330 0.244 1.00 83.69 229 ILE A O 1
ATOM 1745 N N . ASP A 1 230 ? 12.720 -18.030 2.138 1.00 87.69 230 ASP A N 1
ATOM 1746 C CA . ASP A 1 230 ? 11.931 -19.257 2.261 1.00 87.69 230 ASP A CA 1
ATOM 1747 C C . ASP A 1 230 ? 10.443 -18.998 2.539 1.00 87.69 230 ASP A C 1
ATOM 1749 O O . ASP A 1 230 ? 9.610 -19.789 2.101 1.00 87.69 230 ASP A O 1
ATOM 1753 N N . ALA A 1 231 ? 10.096 -17.852 3.139 1.00 91.44 231 ALA A N 1
ATOM 1754 C CA . ALA A 1 231 ? 8.712 -17.419 3.347 1.00 91.44 231 ALA A CA 1
ATOM 1755 C C . ALA A 1 231 ? 8.024 -16.924 2.056 1.00 91.44 231 ALA A C 1
ATOM 1757 O O . ALA A 1 231 ? 6.848 -16.572 2.078 1.00 91.44 231 ALA A O 1
ATOM 1758 N N . ALA A 1 232 ? 8.719 -16.879 0.912 1.00 93.56 232 ALA A N 1
ATOM 1759 C CA . ALA A 1 232 ? 8.100 -16.518 -0.361 1.00 93.56 232 ALA A CA 1
ATOM 1760 C C . ALA A 1 232 ? 7.065 -17.580 -0.820 1.00 93.56 232 ALA A C 1
ATOM 1762 O O . ALA A 1 232 ? 7.351 -18.783 -0.779 1.00 93.56 232 ALA A O 1
ATOM 1763 N N . PRO A 1 233 ? 5.892 -17.180 -1.347 1.00 95.69 233 PRO A N 1
ATOM 1764 C CA . PRO A 1 233 ? 4.841 -18.117 -1.753 1.00 95.69 233 PRO A CA 1
ATOM 1765 C C . PRO A 1 233 ? 5.230 -18.936 -2.996 1.00 95.69 233 PRO A C 1
ATOM 1767 O O . PRO A 1 233 ? 6.237 -18.672 -3.659 1.00 95.69 233 PRO A O 1
ATOM 1770 N N . ALA A 1 234 ? 4.437 -19.949 -3.352 1.00 95.12 234 ALA A N 1
ATOM 1771 C CA . ALA A 1 234 ? 4.704 -20.797 -4.523 1.00 95.12 234 ALA A CA 1
ATOM 1772 C C . ALA A 1 234 ? 4.582 -20.045 -5.870 1.00 95.12 234 ALA A C 1
ATOM 1774 O O . ALA A 1 234 ? 5.137 -20.471 -6.883 1.00 95.12 234 ALA A O 1
ATOM 1775 N N . GLU A 1 235 ? 3.867 -18.918 -5.890 1.00 96.25 235 GLU A N 1
ATOM 1776 C CA . GLU A 1 235 ? 3.684 -18.021 -7.041 1.00 96.25 235 GLU A CA 1
ATOM 1777 C C . GLU A 1 235 ? 4.732 -16.904 -7.103 1.00 96.25 235 GLU A C 1
ATOM 1779 O O . GLU A 1 235 ? 4.672 -16.070 -8.009 1.00 96.25 235 GLU A O 1
ATOM 1784 N N . ALA A 1 236 ? 5.671 -16.875 -6.152 1.00 94.81 236 ALA A N 1
ATOM 1785 C CA . ALA A 1 236 ? 6.785 -15.942 -6.140 1.00 94.81 236 ALA A CA 1
ATOM 1786 C C . ALA A 1 236 ? 7.516 -15.925 -7.488 1.00 94.81 236 ALA A C 1
ATOM 1788 O O . ALA A 1 236 ? 7.872 -16.974 -8.035 1.00 94.81 236 ALA A O 1
ATOM 1789 N N . ALA A 1 237 ? 7.786 -14.727 -7.999 1.00 92.19 237 ALA A N 1
ATOM 1790 C CA . ALA A 1 237 ? 8.636 -14.568 -9.163 1.00 92.19 237 ALA A CA 1
ATOM 1791 C C . ALA A 1 237 ? 10.064 -15.064 -8.884 1.00 92.19 237 ALA A C 1
ATOM 1793 O O . ALA A 1 237 ? 10.578 -15.002 -7.762 1.00 92.19 237 ALA A O 1
ATOM 1794 N N . THR A 1 238 ? 10.703 -15.553 -9.943 1.00 89.94 238 THR A N 1
ATOM 1795 C CA . THR A 1 238 ? 12.112 -15.945 -9.953 1.00 89.94 238 THR A CA 1
ATOM 1796 C C . THR A 1 238 ? 12.932 -14.915 -10.713 1.00 89.94 238 THR A C 1
ATOM 1798 O O . THR A 1 238 ? 12.494 -14.445 -11.762 1.00 89.94 238 THR A O 1
ATOM 1801 N N . GLY A 1 239 ? 14.132 -14.606 -10.237 1.00 86.56 239 GLY A N 1
ATOM 1802 C CA . GLY A 1 239 ? 14.971 -13.555 -10.803 1.00 86.56 239 GLY A CA 1
ATOM 1803 C C . GLY A 1 239 ? 16.332 -13.488 -10.121 1.00 86.56 239 GLY A C 1
ATOM 1804 O O . GLY A 1 239 ? 16.662 -14.352 -9.312 1.00 86.56 239 GLY A O 1
ATOM 1805 N N . LEU A 1 240 ? 17.121 -12.471 -10.469 1.00 75.44 240 LEU A N 1
ATOM 1806 C CA . LEU A 1 240 ? 18.472 -12.276 -9.931 1.00 75.44 240 LEU A CA 1
ATOM 1807 C C . LEU A 1 240 ? 18.494 -11.349 -8.694 1.00 75.44 240 LEU A C 1
ATOM 1809 O O . LEU A 1 240 ? 19.330 -11.536 -7.820 1.00 75.44 240 LEU A O 1
ATOM 1813 N N . VAL A 1 241 ? 17.569 -10.378 -8.619 1.00 78.69 241 VAL A N 1
ATOM 1814 C CA . VAL A 1 241 ? 17.378 -9.357 -7.556 1.00 78.69 241 VAL A CA 1
ATOM 1815 C C . VAL A 1 241 ? 15.912 -8.882 -7.657 1.00 78.69 241 VAL A C 1
ATOM 1817 O O . VAL A 1 241 ? 15.472 -8.651 -8.780 1.00 78.69 241 VAL A O 1
ATOM 1820 N N . PHE A 1 242 ? 15.075 -8.700 -6.625 1.00 61.97 242 PHE A N 1
ATOM 1821 C CA . PHE A 1 242 ? 15.055 -9.094 -5.201 1.00 61.97 242 PHE A CA 1
ATOM 1822 C C . PHE A 1 242 ? 13.582 -8.987 -4.703 1.00 61.97 242 PHE A C 1
ATOM 1824 O O . PHE A 1 242 ? 12.860 -8.132 -5.224 1.00 61.97 242 PHE A O 1
ATOM 1831 N N . PRO A 1 243 ? 13.105 -9.773 -3.710 1.00 61.50 243 PRO A N 1
ATOM 1832 C CA . PRO A 1 243 ? 13.678 -10.985 -3.123 1.00 61.50 243 PRO A CA 1
ATOM 1833 C C . PRO A 1 243 ? 13.137 -12.207 -3.875 1.00 61.50 243 PRO A C 1
ATOM 1835 O O . PRO A 1 243 ? 12.238 -12.920 -3.425 1.00 61.50 243 PRO A O 1
ATOM 1838 N N . PHE A 1 244 ? 13.651 -12.415 -5.083 1.00 84.06 244 PHE A N 1
ATOM 1839 C CA . PHE A 1 244 ? 13.210 -13.503 -5.942 1.00 84.06 244 PHE A CA 1
ATOM 1840 C C . PHE A 1 244 ? 14.027 -14.762 -5.681 1.00 84.06 244 PHE A C 1
ATOM 1842 O O . PHE A 1 244 ? 15.234 -14.700 -5.448 1.00 84.06 244 PHE A O 1
ATOM 1849 N N . ARG A 1 245 ? 13.380 -15.926 -5.782 1.00 84.81 245 ARG A N 1
ATOM 1850 C CA . ARG A 1 245 ? 14.104 -17.200 -5.804 1.00 84.81 245 ARG A CA 1
ATOM 1851 C C . ARG A 1 245 ? 14.963 -17.245 -7.067 1.00 84.81 245 ARG A C 1
ATOM 1853 O O . ARG A 1 245 ? 14.459 -16.951 -8.154 1.00 84.81 245 ARG A O 1
ATOM 1860 N N . THR A 1 246 ? 16.224 -17.657 -6.950 1.00 82.19 246 THR A N 1
ATOM 1861 C CA . THR A 1 246 ? 17.068 -17.912 -8.123 1.00 82.19 246 THR A CA 1
ATOM 1862 C C . THR A 1 246 ? 16.326 -18.878 -9.051 1.00 82.19 246 THR A C 1
ATOM 1864 O O . THR A 1 246 ? 15.886 -19.935 -8.580 1.00 82.19 246 THR A O 1
ATOM 1867 N N . PRO A 1 247 ? 16.135 -18.557 -10.345 1.00 79.44 247 PRO A N 1
ATOM 1868 C CA . PRO A 1 247 ? 15.471 -19.475 -11.257 1.00 79.44 247 PRO A CA 1
ATOM 1869 C C . PRO A 1 247 ? 16.227 -20.806 -11.266 1.00 79.44 247 PRO A C 1
ATOM 1871 O O . PRO A 1 247 ? 17.460 -20.832 -11.296 1.00 79.44 247 PRO A O 1
ATOM 1874 N N . ARG A 1 248 ? 15.494 -21.928 -11.240 1.00 78.94 248 ARG A N 1
ATOM 1875 C CA . ARG A 1 248 ? 16.100 -23.248 -11.458 1.00 78.94 248 ARG A CA 1
ATOM 1876 C C . ARG A 1 248 ? 16.736 -23.230 -12.846 1.00 78.94 248 ARG A C 1
ATOM 1878 O O . ARG A 1 248 ? 16.002 -23.315 -13.832 1.00 78.94 248 ARG A O 1
ATOM 1885 N N . ARG A 1 249 ? 18.070 -23.107 -12.898 1.00 71.75 249 ARG A N 1
ATOM 1886 C CA . ARG A 1 249 ? 18.850 -23.103 -14.142 1.00 71.75 249 ARG A CA 1
ATOM 1887 C C . ARG A 1 249 ? 18.376 -24.253 -15.010 1.00 71.75 249 ARG A C 1
ATOM 1889 O O . ARG A 1 249 ? 18.432 -25.415 -14.590 1.00 71.75 249 ARG A O 1
ATOM 1896 N N . ARG A 1 250 ? 17.861 -23.947 -16.200 1.00 69.31 250 ARG A N 1
ATOM 1897 C CA . ARG A 1 250 ? 17.470 -25.019 -17.120 1.00 69.31 250 ARG A CA 1
ATOM 1898 C C . ARG A 1 250 ? 18.764 -25.697 -17.582 1.00 69.31 250 ARG A C 1
ATOM 1900 O O . ARG A 1 250 ? 19.731 -24.985 -17.841 1.00 69.31 250 ARG A O 1
ATOM 1907 N N . PRO A 1 251 ? 18.809 -27.034 -17.761 1.00 71.12 251 PRO A N 1
ATOM 1908 C CA . PRO A 1 251 ? 20.037 -27.731 -18.168 1.00 71.12 251 PRO A CA 1
ATOM 1909 C C . PRO A 1 251 ? 20.686 -27.205 -19.461 1.00 71.12 251 PRO A C 1
ATOM 1911 O O . PRO A 1 251 ? 21.843 -27.506 -19.726 1.00 71.12 251 PRO A O 1
ATOM 1914 N N . LEU A 1 252 ? 19.948 -26.419 -20.253 1.00 69.06 252 LEU A N 1
ATOM 1915 C CA . LEU A 1 252 ? 20.431 -25.679 -21.417 1.00 69.06 252 LEU A CA 1
ATOM 1916 C C . LEU A 1 252 ? 21.575 -24.707 -21.082 1.00 69.06 252 LEU A C 1
ATOM 1918 O O . LEU A 1 252 ? 22.540 -24.679 -21.830 1.00 69.06 252 LEU A O 1
ATOM 1922 N N . GLU A 1 253 ? 21.538 -23.994 -19.951 1.00 59.75 253 GLU A N 1
ATOM 1923 C CA . GLU A 1 253 ? 22.583 -23.021 -19.561 1.00 59.75 253 GLU A CA 1
ATOM 1924 C C . GLU A 1 253 ? 23.957 -23.672 -19.310 1.00 59.75 253 GLU A C 1
ATOM 1926 O O . GLU A 1 253 ? 25.000 -23.028 -19.426 1.00 59.75 253 GLU A O 1
ATOM 1931 N N . GLY A 1 254 ? 23.964 -24.968 -18.977 1.00 69.50 254 GLY A N 1
ATOM 1932 C CA . GLY A 1 254 ? 25.173 -25.781 -18.841 1.00 69.50 254 GLY A CA 1
ATOM 1933 C C . GLY A 1 254 ? 25.600 -26.492 -20.130 1.00 69.50 254 GLY A C 1
ATOM 1934 O O . GLY A 1 254 ? 26.638 -27.151 -20.135 1.00 69.50 254 GLY A O 1
ATOM 1935 N N . ARG A 1 255 ? 24.823 -26.410 -21.220 1.00 82.50 255 ARG A N 1
ATOM 1936 C CA . ARG A 1 255 ? 25.218 -27.000 -22.505 1.00 82.50 255 ARG A CA 1
ATOM 1937 C C . ARG A 1 255 ? 26.171 -26.062 -23.223 1.00 82.50 255 ARG A C 1
ATOM 1939 O O . ARG A 1 255 ? 25.841 -24.906 -23.470 1.00 82.50 255 ARG A O 1
ATOM 1946 N N . ARG A 1 256 ? 27.307 -26.616 -23.647 1.00 82.38 256 ARG A N 1
ATOM 1947 C CA . ARG A 1 256 ? 28.339 -25.903 -24.404 1.00 82.38 256 ARG A CA 1
ATOM 1948 C C . ARG A 1 256 ? 27.760 -25.124 -25.591 1.00 82.38 256 ARG A C 1
ATOM 1950 O O . ARG A 1 256 ? 28.019 -23.944 -25.697 1.00 82.38 256 ARG A O 1
ATOM 1957 N N . THR A 1 257 ? 26.847 -25.713 -26.368 1.00 80.25 257 THR A N 1
ATOM 1958 C CA . THR A 1 257 ? 26.197 -25.038 -27.510 1.00 80.25 257 THR A CA 1
ATOM 1959 C C . THR A 1 257 ? 25.391 -23.783 -27.155 1.00 80.25 257 THR A C 1
ATOM 1961 O O . THR A 1 257 ? 25.246 -22.902 -27.995 1.00 80.25 257 THR A O 1
ATOM 1964 N N . PHE A 1 258 ? 24.857 -23.674 -25.934 1.00 80.56 258 PHE A N 1
ATOM 1965 C CA . PHE A 1 258 ? 24.183 -22.460 -25.464 1.00 80.56 258 PHE A CA 1
ATOM 1966 C C . PHE A 1 258 ? 25.193 -21.412 -24.982 1.00 80.56 258 PHE A C 1
ATOM 1968 O O . PHE A 1 258 ? 24.993 -20.224 -25.207 1.00 80.56 258 PHE A O 1
ATOM 1975 N N . GLN A 1 259 ? 26.292 -21.849 -24.362 1.00 80.00 259 GLN A N 1
ATOM 1976 C CA . GLN A 1 259 ? 27.391 -20.973 -23.947 1.00 80.00 259 GLN A CA 1
ATOM 1977 C C . GLN A 1 259 ? 28.145 -20.410 -25.158 1.00 80.00 259 GLN A C 1
ATOM 1979 O O . GLN A 1 259 ? 28.342 -19.204 -25.224 1.00 80.00 259 GLN A O 1
ATOM 1984 N N . ASP A 1 260 ? 28.462 -21.254 -26.143 1.00 79.44 260 ASP A N 1
ATOM 1985 C CA . ASP A 1 260 ? 29.006 -20.870 -27.449 1.00 79.44 260 ASP A CA 1
ATOM 1986 C C . ASP A 1 260 ? 28.028 -19.922 -28.176 1.00 79.44 260 ASP A C 1
ATOM 1988 O O . ASP A 1 260 ? 28.436 -18.910 -28.734 1.00 79.44 260 ASP A O 1
ATOM 1992 N N . GLY A 1 261 ? 26.716 -20.192 -28.108 1.00 77.69 261 GLY A N 1
ATOM 1993 C CA . GLY A 1 261 ? 25.679 -19.315 -28.661 1.00 77.69 261 GLY A CA 1
ATOM 1994 C C . GLY A 1 261 ? 25.629 -17.930 -28.006 1.00 77.69 261 GLY A C 1
ATOM 1995 O O . GLY A 1 261 ? 25.570 -16.929 -28.714 1.00 77.69 261 GLY A O 1
ATOM 1996 N N . ILE A 1 262 ? 25.698 -17.848 -26.672 1.00 75.19 262 ILE A N 1
ATOM 1997 C CA . ILE A 1 262 ? 25.795 -16.565 -25.955 1.00 75.19 262 ILE A CA 1
ATOM 1998 C C . ILE A 1 262 ? 27.115 -15.861 -26.276 1.00 75.19 262 ILE A C 1
ATOM 2000 O O . ILE A 1 262 ? 27.092 -14.663 -26.543 1.00 75.19 262 ILE A O 1
ATOM 2004 N N . ALA A 1 263 ? 28.238 -16.584 -26.292 1.00 71.12 263 ALA A N 1
ATOM 2005 C CA . ALA A 1 263 ? 29.545 -16.027 -26.625 1.00 71.12 263 ALA A CA 1
ATOM 2006 C C . ALA A 1 263 ? 29.524 -15.384 -28.018 1.00 71.12 263 ALA A C 1
ATOM 2008 O O . ALA A 1 263 ? 29.864 -14.208 -28.131 1.00 71.12 263 ALA A O 1
ATOM 2009 N N . ASN A 1 264 ? 29.002 -16.087 -29.027 1.00 66.38 264 ASN A N 1
ATOM 2010 C CA . ASN A 1 264 ? 28.828 -15.557 -30.379 1.00 66.38 264 ASN A CA 1
ATOM 2011 C C . ASN A 1 264 ? 27.851 -14.368 -30.420 1.00 66.38 264 ASN A C 1
ATOM 2013 O O . ASN A 1 264 ? 28.124 -13.396 -31.107 1.00 66.38 264 ASN A O 1
ATOM 2017 N N . ILE A 1 265 ? 26.754 -14.367 -29.649 1.00 64.19 265 ILE A N 1
ATOM 2018 C CA . ILE A 1 265 ? 25.869 -13.187 -29.552 1.00 64.19 265 ILE A CA 1
ATOM 2019 C C . ILE A 1 265 ? 26.616 -11.984 -28.956 1.00 64.19 265 ILE A C 1
ATOM 2021 O O . ILE A 1 265 ? 26.422 -10.865 -29.413 1.00 64.19 265 ILE A O 1
ATOM 2025 N N . THR A 1 266 ? 27.483 -12.184 -27.962 1.00 56.28 266 THR A N 1
ATOM 2026 C CA . THR A 1 266 ? 28.264 -11.086 -27.360 1.00 56.28 266 THR A CA 1
ATOM 2027 C C . THR A 1 266 ? 29.508 -10.672 -28.148 1.00 56.28 266 THR A C 1
ATOM 2029 O O . THR A 1 266 ? 30.008 -9.575 -27.918 1.00 56.28 266 THR A O 1
ATOM 2032 N N . GLN A 1 267 ? 30.016 -11.519 -29.047 1.00 53.16 267 GLN A N 1
ATOM 2033 C CA . GLN A 1 267 ? 31.193 -11.237 -29.881 1.00 53.16 267 GLN A CA 1
ATOM 2034 C C . GLN A 1 267 ? 30.815 -10.715 -31.276 1.00 53.16 267 GLN A C 1
ATOM 2036 O O . GLN A 1 267 ? 31.495 -9.827 -31.781 1.00 53.16 267 GLN A O 1
ATOM 2041 N N . ASP A 1 268 ? 29.706 -11.200 -31.844 1.00 48.91 268 ASP A N 1
ATOM 2042 C CA . ASP A 1 268 ? 29.239 -10.891 -33.202 1.00 48.91 268 ASP A CA 1
ATOM 2043 C C . ASP A 1 268 ? 27.901 -10.127 -33.236 1.00 48.91 268 ASP A C 1
ATOM 2045 O O . ASP A 1 268 ? 27.286 -10.038 -34.300 1.00 48.91 268 ASP A O 1
ATOM 2049 N N . ALA A 1 269 ? 27.412 -9.565 -32.118 1.00 47.28 269 ALA A N 1
ATOM 2050 C CA . ALA A 1 269 ? 26.346 -8.561 -32.185 1.00 47.28 269 ALA A CA 1
ATOM 2051 C C . ALA A 1 269 ? 26.859 -7.388 -33.036 1.00 47.28 269 ALA A C 1
ATOM 2053 O O . ALA A 1 269 ? 27.738 -6.655 -32.572 1.00 47.28 269 ALA A O 1
ATOM 2054 N N . PRO A 1 270 ? 26.350 -7.181 -34.267 1.00 48.72 270 PRO A N 1
ATOM 2055 C CA . PRO A 1 270 ? 26.822 -6.087 -35.091 1.00 48.72 270 PRO A CA 1
ATOM 2056 C C . PRO A 1 270 ? 26.408 -4.807 -34.384 1.00 48.72 270 PRO A C 1
ATOM 2058 O O . PRO A 1 270 ? 25.215 -4.610 -34.136 1.00 48.72 270 PRO A O 1
ATOM 2061 N N . THR A 1 271 ? 27.372 -3.947 -34.055 1.00 50.44 271 THR A N 1
ATOM 2062 C CA . THR A 1 271 ? 27.071 -2.598 -33.584 1.00 50.44 271 THR A CA 1
ATOM 2063 C C . THR A 1 271 ? 26.158 -1.962 -34.620 1.00 50.44 271 THR A C 1
ATOM 2065 O O . THR A 1 271 ? 26.591 -1.711 -35.746 1.00 50.44 271 THR A O 1
ATOM 2068 N N . VAL A 1 272 ? 24.887 -1.755 -34.266 1.00 55.78 272 VAL A N 1
ATOM 2069 C CA . VAL A 1 272 ? 23.943 -1.052 -35.131 1.00 55.78 272 VAL A CA 1
ATOM 2070 C C . VAL A 1 272 ? 24.549 0.322 -35.360 1.00 55.78 272 VAL A C 1
ATOM 2072 O O . VAL A 1 272 ? 24.679 1.101 -34.417 1.00 55.78 272 VAL A O 1
ATOM 2075 N N . GLN A 1 273 ? 24.983 0.593 -36.591 1.00 54.41 273 GLN A N 1
ATOM 2076 C CA . GLN A 1 273 ? 25.467 1.912 -36.968 1.00 54.41 273 GLN A CA 1
ATOM 2077 C C . GLN A 1 273 ? 24.250 2.823 -37.085 1.00 54.41 273 GLN A C 1
ATOM 2079 O O . GLN A 1 273 ? 23.685 2.995 -38.159 1.00 54.41 273 GLN A O 1
ATOM 2084 N N . VAL A 1 274 ? 23.812 3.340 -35.939 1.00 67.75 274 VAL A N 1
ATOM 2085 C CA . VAL A 1 274 ? 22.831 4.417 -35.880 1.00 67.75 274 VAL A CA 1
ATOM 2086 C C . VAL A 1 274 ? 23.546 5.682 -36.339 1.00 67.75 274 VAL A C 1
ATOM 2088 O O . VAL A 1 274 ? 24.595 6.036 -35.794 1.00 67.75 274 VAL A O 1
ATOM 2091 N N . GLY A 1 275 ? 23.008 6.340 -37.361 1.00 74.38 275 GLY A N 1
ATOM 2092 C CA . GLY A 1 275 ? 23.546 7.611 -37.823 1.00 74.38 275 GLY A CA 1
ATOM 2093 C C . GLY A 1 275 ? 23.360 8.681 -36.748 1.00 74.38 275 GLY A C 1
ATOM 2094 O O . GLY A 1 275 ? 22.285 8.803 -36.159 1.00 74.38 275 GLY A O 1
ATOM 2095 N N . GLY A 1 276 ? 24.392 9.484 -36.498 1.00 78.50 276 GLY A N 1
ATOM 2096 C CA . GLY A 1 276 ? 24.196 10.725 -35.756 1.00 78.50 276 GLY A CA 1
ATOM 2097 C C . GLY A 1 276 ? 23.304 11.672 -36.561 1.00 78.50 276 GLY A C 1
ATOM 2098 O O . GLY A 1 276 ? 23.432 11.765 -37.783 1.00 78.50 276 GLY A O 1
ATOM 2099 N N . VAL A 1 277 ? 22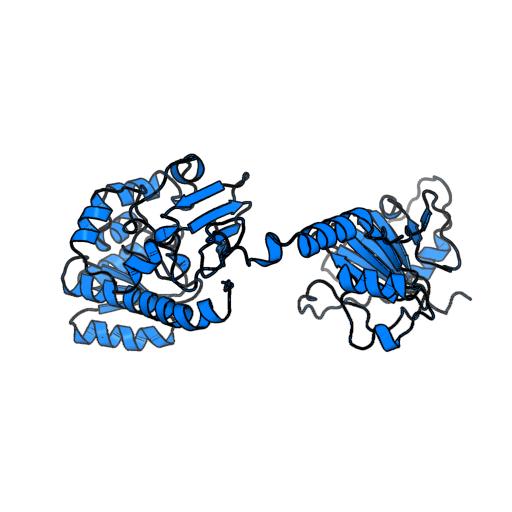.406 12.387 -35.887 1.00 82.44 277 VAL A N 1
ATOM 2100 C CA . VAL A 1 277 ? 21.773 13.576 -36.475 1.00 82.44 277 VAL A CA 1
ATOM 2101 C C . VAL A 1 277 ? 22.855 14.629 -36.718 1.00 82.44 277 VAL A C 1
ATOM 2103 O O . VAL A 1 277 ? 23.729 14.825 -35.870 1.00 82.44 277 VAL A O 1
ATOM 2106 N N . THR A 1 278 ? 22.813 15.300 -37.869 1.00 85.38 278 THR A N 1
ATOM 2107 C CA . THR A 1 278 ? 23.805 16.319 -38.227 1.00 85.38 278 THR A CA 1
ATOM 2108 C C . THR A 1 278 ? 23.716 17.477 -37.235 1.00 85.38 278 THR A C 1
ATOM 2110 O O . THR A 1 278 ? 22.697 18.162 -37.154 1.00 85.38 278 THR A O 1
ATOM 2113 N N . SER A 1 279 ? 24.774 17.661 -36.443 1.00 83.88 279 SER A N 1
ATOM 2114 C CA . SER A 1 279 ? 24.867 18.719 -35.436 1.00 83.88 279 SER A CA 1
ATOM 2115 C C . SER A 1 279 ? 25.538 19.947 -36.038 1.00 83.88 279 SER A C 1
ATOM 2117 O O . SER A 1 279 ? 26.679 19.864 -36.501 1.00 83.88 279 SER A O 1
ATOM 2119 N N . LEU A 1 280 ? 24.833 21.078 -36.041 1.00 82.81 280 LEU A N 1
ATOM 2120 C CA . LEU A 1 280 ? 25.384 22.367 -36.450 1.00 82.81 280 LEU A CA 1
ATOM 2121 C C . LEU A 1 280 ? 25.674 23.206 -35.203 1.00 82.81 280 LEU A C 1
ATOM 2123 O O . LEU A 1 280 ? 24.792 23.462 -34.385 1.00 82.81 280 LEU A O 1
ATOM 2127 N N . SER A 1 281 ? 26.927 23.644 -35.080 1.00 69.25 281 SER A N 1
ATOM 2128 C CA . SER A 1 281 ? 27.401 24.556 -34.030 1.00 69.25 281 SER A CA 1
ATOM 2129 C C . SER A 1 281 ? 27.384 26.031 -34.452 1.00 69.25 281 SER A C 1
ATOM 2131 O O . SER A 1 281 ? 27.760 26.900 -33.667 1.00 69.25 281 SER A O 1
ATOM 2133 N N . SER A 1 282 ? 26.966 26.324 -35.686 1.00 63.53 282 SER A N 1
ATOM 2134 C CA . SER A 1 282 ? 26.760 27.673 -36.214 1.00 63.53 282 SER A CA 1
ATOM 2135 C C . SER A 1 282 ? 25.281 27.918 -36.515 1.00 63.53 282 SER A C 1
ATOM 2137 O O . SER A 1 282 ? 24.563 27.029 -36.966 1.00 63.53 282 SER A O 1
ATOM 2139 N N . PHE A 1 283 ? 24.836 29.161 -36.325 1.00 62.66 283 PHE A N 1
ATOM 2140 C CA . PHE A 1 283 ? 23.458 29.613 -36.567 1.00 62.66 283 PHE A CA 1
ATOM 2141 C C . PHE A 1 283 ? 23.076 29.729 -38.060 1.00 62.66 283 PHE A C 1
ATOM 2143 O O . PHE A 1 283 ? 22.099 30.396 -38.400 1.00 62.66 283 PHE A O 1
ATOM 2150 N N . GLU A 1 284 ? 23.819 29.099 -38.975 1.00 68.25 284 GLU A N 1
ATOM 2151 C CA . GLU A 1 284 ? 23.447 29.039 -40.394 1.00 68.25 284 GLU A CA 1
ATOM 2152 C C . GLU A 1 284 ? 22.347 27.991 -40.598 1.00 68.25 284 GLU A C 1
ATOM 2154 O O . GLU A 1 284 ? 22.584 26.870 -41.045 1.00 68.25 284 GLU A O 1
ATOM 2159 N N . VAL A 1 285 ? 21.118 28.373 -40.238 1.00 70.12 285 VAL A N 1
ATOM 2160 C CA . VAL A 1 285 ? 19.915 27.555 -40.421 1.00 70.12 285 VAL A CA 1
ATOM 2161 C C . VAL A 1 285 ? 19.754 27.217 -41.913 1.00 70.12 285 VAL A C 1
ATOM 2163 O O . VAL A 1 285 ? 19.605 28.134 -42.731 1.00 70.12 285 VAL A O 1
ATOM 2166 N N . PRO A 1 286 ? 19.753 25.928 -42.308 1.00 73.75 286 PRO A N 1
ATOM 2167 C CA . PRO A 1 286 ? 19.568 25.554 -43.704 1.00 73.75 286 PRO A CA 1
ATOM 2168 C C . PRO A 1 286 ? 18.205 26.025 -44.221 1.00 73.75 286 PRO A C 1
ATOM 2170 O O . PRO A 1 286 ? 17.164 25.711 -43.646 1.00 73.75 286 PRO A O 1
ATOM 2173 N N . LYS A 1 287 ? 18.187 26.743 -45.353 1.00 73.38 287 LYS A N 1
ATOM 2174 C CA . LYS A 1 287 ? 16.936 27.228 -45.980 1.00 73.38 287 LYS A CA 1
ATOM 2175 C C . LYS A 1 287 ? 16.017 26.108 -46.482 1.00 73.38 287 LYS A C 1
ATOM 2177 O O . LYS A 1 287 ? 14.851 26.365 -46.790 1.00 73.38 287 LYS A O 1
ATOM 2182 N N . ILE A 1 288 ? 16.551 24.899 -46.621 1.00 79.88 288 ILE A N 1
ATOM 2183 C CA . ILE A 1 288 ? 15.860 23.664 -46.992 1.00 79.88 288 ILE A CA 1
ATOM 2184 C C . ILE A 1 288 ? 16.510 22.559 -46.160 1.00 79.88 288 ILE A C 1
ATOM 2186 O O . ILE A 1 288 ? 17.738 22.450 -46.154 1.00 79.88 288 ILE A O 1
ATOM 2190 N N . LEU A 1 289 ? 15.705 21.754 -45.471 1.00 80.50 289 LEU A N 1
ATOM 2191 C CA . LEU A 1 289 ? 16.180 20.566 -44.772 1.00 80.50 289 LEU A CA 1
ATOM 2192 C C . LEU A 1 289 ? 16.094 19.367 -45.727 1.00 80.50 289 LEU A C 1
ATOM 2194 O O . LEU A 1 289 ? 15.029 19.069 -46.255 1.00 80.50 289 LEU A O 1
ATOM 2198 N N . SER A 1 290 ? 17.206 18.669 -45.956 1.00 82.44 290 SER A N 1
ATOM 2199 C CA . SER A 1 290 ? 17.216 17.375 -46.666 1.00 82.44 290 SER A CA 1
ATOM 2200 C C . SER A 1 290 ? 17.204 16.174 -45.713 1.00 82.44 290 SER A C 1
ATOM 2202 O O . SER A 1 290 ? 16.875 15.055 -46.103 1.00 82.44 290 SER A O 1
ATOM 2204 N N . GLU A 1 291 ? 17.575 16.406 -44.457 1.00 86.62 291 GLU A N 1
ATOM 2205 C CA . GLU A 1 291 ? 17.713 15.420 -43.388 1.00 86.62 291 GLU A CA 1
ATOM 2206 C C . GLU A 1 291 ? 17.438 16.086 -42.026 1.00 86.62 291 GLU A C 1
ATOM 2208 O O . GLU A 1 291 ? 17.387 17.319 -41.964 1.00 86.62 291 GLU A O 1
ATOM 2213 N N . PRO A 1 292 ? 17.245 15.318 -40.936 1.00 85.69 292 PRO A N 1
ATOM 2214 C CA . PRO A 1 292 ? 17.122 15.872 -39.599 1.00 85.69 292 PRO A CA 1
ATOM 2215 C C . PRO A 1 292 ? 18.427 16.546 -39.175 1.00 85.69 292 PRO A C 1
ATOM 2217 O O . PRO A 1 292 ? 19.518 16.015 -39.405 1.00 85.69 292 PRO A O 1
ATOM 2220 N N . VAL A 1 293 ? 18.301 17.692 -38.514 1.00 89.31 293 VAL A N 1
ATOM 2221 C CA . VAL A 1 293 ? 19.418 18.519 -38.039 1.00 89.31 293 VAL A CA 1
ATOM 2222 C C . VAL A 1 293 ? 19.150 18.932 -36.596 1.00 89.31 293 VAL A C 1
ATOM 2224 O O . VAL A 1 293 ? 18.012 19.246 -36.247 1.00 89.31 293 VAL A O 1
ATOM 2227 N N . ILE A 1 294 ? 20.192 18.968 -35.765 1.00 89.31 294 ILE A N 1
ATOM 2228 C CA . ILE A 1 294 ? 20.137 19.542 -34.415 1.00 89.31 294 ILE A CA 1
ATOM 2229 C C . ILE A 1 294 ? 21.032 20.784 -34.337 1.00 89.31 294 ILE A C 1
ATOM 2231 O O . ILE A 1 294 ? 22.209 20.748 -34.696 1.00 89.31 294 ILE A O 1
ATOM 2235 N N . LEU A 1 295 ? 20.454 21.894 -33.883 1.00 87.31 295 LEU A N 1
ATOM 2236 C CA . LEU A 1 295 ? 21.139 23.147 -33.580 1.00 87.31 295 LEU A CA 1
ATOM 2237 C C . LEU A 1 295 ? 21.321 23.198 -32.060 1.00 87.31 295 LEU A C 1
ATOM 2239 O O . LEU A 1 295 ? 20.368 23.467 -31.322 1.00 87.31 295 LEU A O 1
ATOM 2243 N N . VAL A 1 296 ? 22.526 22.870 -31.595 1.00 83.75 296 VAL A N 1
ATOM 2244 C CA . VAL A 1 296 ? 22.802 22.699 -30.161 1.00 83.75 296 VAL A CA 1
ATOM 2245 C C . VAL A 1 296 ? 22.886 24.060 -29.473 1.00 83.75 296 VAL A C 1
ATOM 2247 O O . VAL A 1 296 ? 23.661 24.918 -29.893 1.00 83.75 296 VAL A O 1
ATOM 2250 N N . GLY A 1 297 ? 22.088 24.266 -28.425 1.00 77.12 297 GLY A N 1
ATOM 2251 C CA . GLY A 1 297 ? 22.043 25.512 -27.648 1.00 77.12 297 GLY A CA 1
ATOM 2252 C C . GLY A 1 297 ? 21.512 26.752 -28.385 1.00 77.12 297 GLY A C 1
ATOM 2253 O O . GLY A 1 297 ? 21.502 27.833 -27.803 1.00 77.12 297 GLY A O 1
ATOM 2254 N N . ALA A 1 298 ? 21.046 26.630 -29.633 1.00 77.81 298 ALA A N 1
ATOM 2255 C CA . ALA A 1 298 ? 20.617 27.768 -30.456 1.00 77.81 298 ALA A CA 1
ATOM 2256 C C . ALA A 1 298 ? 19.381 28.517 -29.910 1.00 77.81 298 ALA A C 1
ATOM 2258 O O . ALA A 1 298 ? 19.122 29.658 -30.286 1.00 77.81 298 ALA A O 1
ATOM 2259 N N . GLY A 1 299 ? 18.617 27.888 -29.017 1.00 66.38 299 GLY A N 1
ATOM 2260 C CA . GLY A 1 299 ? 17.502 28.491 -28.294 1.00 66.38 299 GLY A CA 1
ATOM 2261 C C . GLY A 1 299 ? 17.905 29.333 -27.079 1.00 66.38 299 GLY A C 1
ATOM 2262 O O . GLY A 1 299 ? 17.041 30.008 -26.530 1.00 66.38 299 GLY A O 1
ATOM 2263 N N . ALA A 1 300 ? 19.176 29.328 -26.656 1.00 68.56 300 ALA A N 1
ATOM 2264 C CA . ALA A 1 300 ? 19.641 30.123 -25.512 1.00 68.56 300 ALA A CA 1
ATOM 2265 C C . ALA A 1 300 ? 19.608 31.642 -25.773 1.00 68.56 300 ALA A C 1
ATOM 2267 O O . ALA A 1 300 ? 19.451 32.416 -24.833 1.00 68.56 300 ALA A O 1
ATOM 2268 N N . ASP A 1 301 ? 19.715 32.049 -27.043 1.00 63.84 301 ASP A N 1
ATOM 2269 C CA . ASP A 1 301 ? 19.641 33.447 -27.490 1.00 63.84 301 ASP A CA 1
ATOM 2270 C C . ASP A 1 301 ? 18.222 33.868 -27.931 1.00 63.84 301 ASP A C 1
ATOM 2272 O O . ASP A 1 301 ? 18.010 35.009 -28.353 1.00 63.84 301 ASP A O 1
ATOM 2276 N N . LEU A 1 302 ? 17.223 32.975 -27.842 1.00 64.50 302 LEU A N 1
ATOM 2277 C CA . LEU A 1 302 ? 15.828 33.379 -28.023 1.00 64.50 302 LEU A CA 1
ATOM 2278 C C . LEU A 1 302 ? 15.429 34.301 -26.857 1.00 64.50 302 LEU A C 1
ATOM 2280 O O . LEU A 1 302 ? 15.726 33.982 -25.704 1.00 64.50 302 LEU A O 1
ATOM 2284 N N . PRO A 1 303 ? 14.734 35.428 -27.112 1.00 57.59 303 PRO A N 1
ATOM 2285 C CA . PRO A 1 303 ? 14.253 36.285 -26.033 1.00 57.59 303 PRO A CA 1
ATOM 2286 C C . PRO A 1 303 ? 13.332 35.486 -25.100 1.00 57.59 303 PRO A C 1
ATOM 2288 O O . PRO A 1 303 ? 12.666 34.556 -25.556 1.00 57.59 303 PRO A O 1
ATOM 2291 N N . GLU A 1 304 ? 13.274 35.849 -23.811 1.00 54.62 304 GLU A N 1
ATOM 2292 C CA . GLU A 1 304 ? 12.478 35.158 -22.781 1.00 54.62 304 GLU A CA 1
ATOM 2293 C C . GLU A 1 304 ? 10.964 35.148 -23.096 1.00 54.62 304 GLU A C 1
ATOM 2295 O O . GLU A 1 304 ? 10.168 35.879 -22.510 1.00 54.62 304 GLU A O 1
ATOM 2300 N N . PHE A 1 305 ? 10.530 34.263 -23.993 1.00 49.28 305 PHE A N 1
ATOM 2301 C CA . PHE A 1 305 ? 9.117 34.002 -24.274 1.00 49.28 305 PHE A CA 1
ATOM 2302 C C . PHE A 1 305 ? 8.409 33.349 -23.073 1.00 49.28 305 PHE A C 1
ATOM 2304 O O . PHE A 1 305 ? 7.192 33.444 -22.941 1.00 49.28 305 PHE A O 1
ATOM 2311 N N . ALA A 1 306 ? 9.169 32.713 -22.176 1.00 44.31 306 ALA A N 1
ATOM 2312 C CA . ALA A 1 306 ? 8.663 31.911 -21.064 1.00 44.31 306 ALA A CA 1
ATOM 2313 C C . ALA A 1 306 ? 8.070 32.711 -19.883 1.00 44.31 306 ALA A C 1
ATOM 2315 O O . ALA A 1 306 ? 7.519 32.099 -18.971 1.00 44.31 306 ALA A O 1
ATOM 2316 N N . SER A 1 307 ? 8.160 34.047 -19.873 1.00 42.53 307 SER A N 1
ATOM 2317 C CA . SER A 1 307 ? 7.636 34.893 -18.782 1.00 42.53 307 SER A CA 1
ATOM 2318 C C . SER A 1 307 ? 6.305 35.592 -19.096 1.00 42.53 307 SER A C 1
ATOM 2320 O O . SER A 1 307 ? 5.729 36.215 -18.208 1.00 42.53 307 SER A O 1
ATOM 2322 N N . ARG A 1 308 ? 5.775 35.471 -20.325 1.00 40.88 308 ARG A N 1
ATOM 2323 C CA . ARG A 1 308 ? 4.514 36.109 -20.760 1.00 40.88 308 ARG A CA 1
ATOM 2324 C C . ARG A 1 308 ? 3.393 35.111 -21.062 1.00 40.88 308 ARG A C 1
ATOM 2326 O O . ARG A 1 308 ? 2.843 35.077 -22.159 1.00 40.88 308 ARG A O 1
ATOM 2333 N N . THR A 1 309 ? 2.985 34.366 -20.041 1.00 40.00 309 THR A N 1
ATOM 2334 C CA . THR A 1 309 ? 1.628 33.796 -19.962 1.00 40.00 309 THR A CA 1
ATOM 2335 C C . THR A 1 309 ? 0.792 34.580 -18.951 1.00 40.00 309 THR A C 1
ATOM 2337 O O . THR A 1 309 ? 0.282 34.012 -17.987 1.00 40.00 309 THR A O 1
ATOM 2340 N N . ASP A 1 310 ? 0.682 35.897 -19.154 1.00 36.56 310 ASP A N 1
ATOM 2341 C CA . ASP A 1 310 ? -0.230 36.735 -18.375 1.00 36.56 310 ASP A CA 1
ATOM 2342 C C . ASP A 1 310 ? -1.664 36.524 -18.860 1.00 36.56 310 ASP A C 1
ATOM 2344 O O . ASP A 1 310 ? -2.035 36.862 -19.985 1.00 36.56 310 ASP A O 1
ATOM 2348 N N . SER A 1 311 ? -2.493 35.976 -17.978 1.00 39.34 311 SER A N 1
ATOM 2349 C CA . SER A 1 311 ? -3.934 35.899 -18.164 1.00 39.34 311 SER A CA 1
ATOM 2350 C C . SER A 1 311 ? -4.572 37.269 -17.907 1.00 39.34 311 SER A C 1
ATOM 2352 O O . SER A 1 311 ? -5.058 37.510 -16.803 1.00 39.34 311 SER A O 1
ATOM 2354 N N . ASN A 1 312 ? -4.563 38.164 -18.901 1.00 36.91 312 ASN A N 1
ATOM 2355 C CA . ASN A 1 312 ? -5.476 39.312 -18.958 1.00 36.91 312 ASN A CA 1
ATOM 2356 C C . ASN A 1 312 ? -5.602 39.898 -20.374 1.00 36.91 312 ASN A C 1
ATOM 2358 O O . ASN A 1 312 ? -4.641 40.413 -20.946 1.00 36.91 312 ASN A O 1
ATOM 2362 N N . GLU A 1 313 ? -6.827 39.898 -20.899 1.00 44.47 313 GLU A N 1
ATOM 2363 C CA . GLU A 1 313 ? -7.229 40.761 -22.009 1.00 44.47 313 GLU A CA 1
ATOM 2364 C C . GLU A 1 313 ? -7.457 42.185 -21.477 1.00 44.47 313 GLU A C 1
ATOM 2366 O O . GLU A 1 313 ? -8.552 42.480 -21.022 1.00 44.47 313 GLU A O 1
ATOM 2371 N N . GLU A 1 314 ? -6.429 43.042 -21.489 1.00 39.19 314 GLU A N 1
ATOM 2372 C CA . GLU A 1 314 ? -6.525 44.511 -21.662 1.00 39.19 314 GLU A CA 1
ATOM 2373 C C . GLU A 1 314 ? -5.170 45.178 -21.369 1.00 39.19 314 GLU A C 1
ATOM 2375 O O . GLU A 1 314 ? -4.758 45.263 -20.214 1.00 39.19 314 GLU A O 1
ATOM 2380 N N . SER A 1 315 ? -4.502 45.678 -22.421 1.00 33.44 315 SER A N 1
ATOM 2381 C CA . SER A 1 315 ? -3.599 46.857 -22.459 1.00 33.44 315 SER A CA 1
ATOM 2382 C C . SER A 1 315 ? -2.515 46.691 -23.531 1.00 33.44 315 SER A C 1
ATOM 2384 O O . SER A 1 315 ? -1.398 46.254 -23.259 1.00 33.44 315 SER A O 1
ATOM 2386 N N . GLN A 1 316 ? -2.825 47.099 -24.763 1.00 39.41 316 GLN A N 1
ATOM 2387 C CA . GLN A 1 316 ? -1.793 47.527 -25.706 1.00 39.41 316 GLN A CA 1
ATOM 2388 C C . GLN A 1 316 ? -1.604 49.036 -25.544 1.00 39.41 316 GLN A C 1
ATOM 2390 O O . GLN A 1 316 ? -2.524 49.769 -25.879 1.00 39.41 316 GLN A O 1
ATOM 2395 N N . GLU A 1 317 ? -0.435 49.492 -25.081 1.00 33.09 317 GLU A N 1
ATOM 2396 C CA . GLU A 1 317 ? 0.263 50.659 -25.652 1.00 33.09 317 GLU A CA 1
ATOM 2397 C C . GLU A 1 317 ? 1.647 50.906 -25.015 1.00 33.09 317 GLU A C 1
ATOM 2399 O O . GLU A 1 317 ? 1.880 50.619 -23.846 1.00 33.09 317 GLU A O 1
ATOM 2404 N N . ALA A 1 318 ? 2.543 51.481 -25.828 1.00 31.27 318 ALA A N 1
ATOM 2405 C CA . ALA A 1 318 ? 3.805 52.145 -25.474 1.00 31.27 318 ALA A CA 1
ATOM 2406 C C . ALA A 1 318 ? 4.892 51.366 -24.688 1.00 31.27 318 ALA A C 1
ATOM 2408 O O . ALA A 1 318 ? 4.897 51.329 -23.462 1.00 31.27 318 ALA A O 1
ATOM 2409 N N . LEU A 1 319 ? 5.961 50.960 -25.394 1.00 26.48 319 LEU A N 1
ATOM 2410 C CA . LEU A 1 319 ? 7.262 51.669 -25.353 1.00 26.48 319 LEU A CA 1
ATOM 2411 C C . LEU A 1 319 ? 8.306 51.010 -26.280 1.00 26.48 319 LEU A C 1
ATOM 2413 O O . LEU A 1 319 ? 8.682 49.859 -26.090 1.00 26.48 319 LEU A O 1
ATOM 2417 N N . PHE A 1 320 ? 8.825 51.777 -27.246 1.00 32.50 320 PHE A N 1
ATOM 2418 C CA . PHE A 1 320 ? 9.977 51.411 -28.082 1.00 32.50 320 PHE A CA 1
ATOM 2419 C C . PHE A 1 320 ? 11.105 52.437 -27.909 1.00 32.50 320 PHE A C 1
ATOM 2421 O O . PHE A 1 320 ? 10.887 53.629 -28.120 1.00 32.50 320 PHE A O 1
ATOM 2428 N N . ALA A 1 321 ? 12.320 51.964 -27.622 1.00 29.89 321 ALA A N 1
ATOM 2429 C CA . ALA A 1 321 ? 13.576 52.662 -27.906 1.00 29.89 321 ALA A CA 1
ATOM 2430 C C . ALA A 1 321 ? 14.719 51.623 -27.993 1.00 29.89 321 ALA A C 1
ATOM 2432 O O . ALA A 1 321 ? 14.855 50.825 -27.066 1.00 29.89 321 ALA A O 1
ATOM 2433 N N . PRO A 1 322 ? 15.520 51.577 -29.077 1.00 39.59 322 PRO A N 1
ATOM 2434 C CA . PRO A 1 322 ? 16.523 50.529 -29.274 1.00 39.59 322 PRO A CA 1
ATOM 2435 C C . PRO A 1 322 ? 17.926 50.921 -28.780 1.00 39.59 322 PRO A C 1
ATOM 2437 O O . PRO A 1 322 ? 18.305 52.093 -28.802 1.00 39.59 322 PRO A O 1
ATOM 2440 N N . ALA A 1 323 ? 18.740 49.913 -28.456 1.00 29.03 323 ALA A N 1
ATOM 2441 C CA . ALA A 1 323 ? 20.201 50.013 -28.398 1.00 29.03 323 ALA A CA 1
ATOM 2442 C C . ALA A 1 323 ? 20.820 49.085 -29.472 1.00 29.03 323 ALA A C 1
ATOM 2444 O O . ALA A 1 323 ? 20.264 48.014 -29.720 1.00 29.03 323 ALA A O 1
ATOM 2445 N N . PRO A 1 324 ? 21.923 49.466 -30.148 1.00 42.56 324 PRO A N 1
ATOM 2446 C CA . PRO A 1 324 ? 22.384 48.759 -31.343 1.00 42.56 324 PRO A CA 1
ATOM 2447 C C . PRO A 1 324 ? 23.438 47.678 -31.051 1.00 42.56 324 PRO A C 1
ATOM 2449 O O . PRO A 1 324 ? 24.511 47.977 -30.526 1.00 42.56 324 PRO A O 1
ATOM 2452 N N . SER A 1 325 ? 23.184 46.437 -31.476 1.00 28.97 325 SER A N 1
ATOM 2453 C CA . SER A 1 325 ? 24.189 45.383 -31.727 1.00 28.97 325 SER A CA 1
ATOM 2454 C C . SER A 1 325 ? 23.569 44.245 -32.557 1.00 28.97 325 SER A C 1
ATOM 2456 O O . SER A 1 325 ? 22.357 44.248 -32.756 1.00 28.97 325 SER A O 1
ATOM 2458 N N . PRO A 1 326 ? 24.408 43.422 -33.212 1.00 31.02 326 PRO A N 1
ATOM 2459 C CA . PRO A 1 326 ? 24.509 43.355 -34.666 1.00 31.02 326 PRO A CA 1
ATOM 2460 C C . PRO A 1 326 ? 23.251 42.801 -35.348 1.00 31.02 326 PRO A C 1
ATOM 2462 O O . PRO A 1 326 ? 22.533 41.974 -34.799 1.00 31.02 326 PRO A O 1
ATOM 2465 N N . ALA A 1 327 ? 23.021 43.240 -36.587 1.00 32.19 327 ALA A N 1
ATOM 2466 C CA . ALA A 1 327 ? 21.838 42.886 -37.360 1.00 32.19 327 ALA A CA 1
ATOM 2467 C C . ALA A 1 327 ? 21.742 41.375 -37.644 1.00 32.19 327 ALA A C 1
ATOM 2469 O O . ALA A 1 327 ? 22.347 40.867 -38.588 1.00 32.19 327 ALA A O 1
ATOM 2470 N N . PHE A 1 328 ? 20.916 40.682 -36.863 1.00 37.31 328 PHE A N 1
ATOM 2471 C CA . PHE A 1 328 ? 20.326 39.408 -37.252 1.00 37.31 328 PHE A CA 1
ATOM 2472 C C . PHE A 1 328 ? 19.181 39.680 -38.236 1.00 37.31 328 PHE A C 1
ATOM 2474 O O . PHE A 1 328 ? 18.379 40.593 -38.025 1.00 37.31 328 PHE A O 1
ATOM 2481 N N . ALA A 1 329 ? 19.066 38.884 -39.299 1.00 38.09 329 ALA A N 1
ATOM 2482 C CA . ALA A 1 329 ? 17.924 38.942 -40.210 1.00 38.09 329 ALA A CA 1
ATOM 2483 C C . ALA A 1 329 ? 16.713 38.219 -39.593 1.00 38.09 329 ALA A C 1
ATOM 2485 O O . ALA A 1 329 ? 16.252 37.194 -40.091 1.00 38.09 329 ALA A O 1
ATOM 2486 N N . LEU A 1 330 ? 16.188 38.772 -38.493 1.00 41.53 330 LEU A N 1
ATOM 2487 C CA . LEU A 1 330 ? 14.981 38.279 -37.821 1.00 41.53 330 LEU A CA 1
ATOM 2488 C C . LEU A 1 330 ? 13.757 38.293 -38.751 1.00 41.53 330 LEU A C 1
ATOM 2490 O O . LEU A 1 330 ? 12.810 37.564 -38.495 1.00 41.53 330 LEU A O 1
ATOM 2494 N N . SER A 1 331 ? 13.800 39.026 -39.869 1.00 42.78 331 SER A N 1
ATOM 2495 C CA . SER A 1 331 ? 12.704 39.176 -40.833 1.00 42.78 331 SER A CA 1
ATOM 2496 C C . SER A 1 331 ? 12.105 37.871 -41.360 1.00 42.78 331 SER A C 1
ATOM 2498 O O . SER A 1 331 ? 10.921 37.860 -41.686 1.00 42.78 331 SER A O 1
ATOM 2500 N N . ASP A 1 332 ? 12.876 36.785 -41.455 1.00 41.53 332 ASP A N 1
ATOM 2501 C CA . ASP A 1 332 ? 12.353 35.495 -41.932 1.00 41.53 332 ASP A CA 1
ATOM 2502 C C . ASP A 1 332 ? 11.668 34.702 -40.797 1.00 41.53 332 ASP A C 1
ATOM 2504 O O . ASP A 1 332 ? 10.675 34.016 -41.037 1.00 41.53 332 ASP A O 1
ATOM 2508 N N . PHE A 1 333 ? 12.111 34.875 -39.545 1.00 40.47 333 PHE A N 1
ATOM 2509 C CA . PHE A 1 333 ? 11.510 34.254 -38.354 1.00 40.47 333 PHE A CA 1
ATOM 2510 C C . PHE A 1 333 ? 10.326 35.075 -37.807 1.00 40.47 333 PHE A C 1
ATOM 2512 O O . PHE A 1 333 ? 9.300 34.523 -37.419 1.00 40.47 333 PHE A O 1
ATOM 2519 N N . GLU A 1 334 ? 10.397 36.404 -37.873 1.00 40.56 334 GLU A N 1
ATOM 2520 C CA . GLU A 1 334 ? 9.272 37.311 -37.623 1.00 40.56 334 GLU A CA 1
ATOM 2521 C C . GLU A 1 334 ? 8.195 37.195 -38.710 1.00 40.56 334 GLU A C 1
ATOM 2523 O O . GLU A 1 334 ? 7.015 37.346 -38.407 1.00 40.56 334 GLU A O 1
ATOM 2528 N N . ARG A 1 335 ? 8.539 36.840 -39.959 1.00 38.94 335 ARG A N 1
ATOM 2529 C CA . ARG A 1 335 ? 7.528 36.424 -40.953 1.00 38.94 335 ARG A CA 1
ATOM 2530 C C . ARG A 1 335 ? 6.948 35.045 -40.664 1.00 38.94 335 ARG A C 1
ATOM 2532 O O . ARG A 1 335 ? 5.758 34.847 -40.900 1.00 38.94 335 ARG A O 1
ATOM 2539 N N . ALA A 1 336 ? 7.728 34.134 -40.084 1.00 37.31 336 ALA A N 1
ATOM 2540 C CA . ALA A 1 336 ? 7.189 32.906 -39.508 1.00 37.31 336 ALA A CA 1
ATOM 2541 C C . ALA A 1 336 ? 6.312 33.162 -38.261 1.00 37.31 336 ALA A C 1
ATOM 2543 O O . ALA A 1 336 ? 5.515 32.300 -37.923 1.00 37.31 336 ALA A O 1
ATOM 2544 N N . SER A 1 337 ? 6.331 34.347 -37.629 1.00 34.75 337 SER A N 1
ATOM 2545 C CA . SER A 1 337 ? 5.405 34.691 -36.525 1.00 34.75 337 SER A CA 1
ATOM 2546 C C . SER A 1 337 ? 3.929 34.843 -36.935 1.00 34.75 337 SER A C 1
ATOM 2548 O O . SER A 1 337 ? 3.071 34.998 -36.073 1.00 34.75 337 SER A O 1
ATOM 2550 N N . GLN A 1 338 ? 3.600 34.675 -38.225 1.00 33.06 338 GLN A N 1
ATOM 2551 C CA . GLN A 1 338 ? 2.242 34.316 -38.668 1.00 33.06 338 GLN A CA 1
ATOM 2552 C C . GLN A 1 338 ? 1.930 32.813 -38.491 1.00 33.06 338 GLN A C 1
ATOM 2554 O O . GLN A 1 338 ? 1.039 32.278 -39.152 1.00 33.06 338 GLN A O 1
ATOM 2559 N N . LEU A 1 339 ? 2.664 32.122 -37.614 1.00 37.12 339 LEU A N 1
ATOM 2560 C CA . LEU A 1 339 ? 2.277 30.832 -37.059 1.00 37.12 339 LEU A CA 1
ATOM 2561 C C . LEU A 1 339 ? 0.891 30.970 -36.427 1.00 37.12 339 LEU A C 1
ATOM 2563 O O . LEU A 1 339 ? 0.694 31.766 -35.509 1.00 37.12 339 LEU A O 1
ATOM 2567 N N . GLU A 1 340 ? -0.050 30.138 -36.872 1.00 27.97 340 GLU A N 1
ATOM 2568 C CA . GLU A 1 340 ? -1.162 29.768 -36.007 1.00 27.97 340 GLU A CA 1
ATOM 2569 C C . GLU A 1 340 ? -0.561 29.051 -34.799 1.00 27.97 340 GLU A C 1
ATOM 2571 O O . GLU A 1 340 ? -0.271 27.854 -34.837 1.00 27.97 340 GLU A O 1
ATOM 2576 N N . THR A 1 341 ? -0.385 29.778 -33.698 1.00 34.75 341 THR A N 1
ATOM 2577 C CA . THR A 1 341 ? -0.431 29.149 -32.389 1.00 34.75 341 THR A CA 1
ATOM 2578 C C . THR A 1 341 ? -1.823 28.550 -32.261 1.00 34.75 341 THR A C 1
ATOM 2580 O O . THR A 1 341 ? -2.779 29.232 -31.907 1.00 34.75 341 THR A O 1
ATOM 2583 N N . GLN A 1 342 ? -1.952 27.262 -32.575 1.00 29.25 342 GLN A N 1
ATOM 2584 C CA . GLN A 1 342 ? -3.042 26.462 -32.046 1.00 29.25 342 GLN A CA 1
ATOM 2585 C C . GLN A 1 342 ? -2.650 26.099 -30.613 1.00 29.25 342 GLN A C 1
ATOM 2587 O O . GLN A 1 342 ? -1.879 25.155 -30.417 1.00 29.25 342 GLN A O 1
ATOM 2592 N N . PRO A 1 343 ? -3.136 26.812 -29.576 1.00 31.53 343 PRO A N 1
ATOM 2593 C CA . PRO A 1 343 ? -3.143 26.212 -28.263 1.00 31.53 343 PRO A CA 1
ATOM 2594 C C . PRO A 1 343 ? -4.018 24.965 -28.385 1.00 31.53 343 PRO A C 1
ATOM 2596 O O . PRO A 1 343 ? -5.217 25.065 -28.650 1.00 31.53 343 PRO A O 1
ATOM 2599 N N . HIS A 1 344 ? -3.445 23.785 -28.151 1.00 32.59 344 HIS A N 1
ATOM 2600 C CA . HIS A 1 344 ? -4.241 22.609 -27.817 1.00 32.59 344 HIS A CA 1
ATOM 2601 C C . HIS A 1 344 ? -4.849 22.816 -26.417 1.00 32.59 344 HIS A C 1
ATOM 2603 O O . HIS A 1 344 ? -4.486 22.167 -25.437 1.00 32.59 344 HIS A O 1
ATOM 2609 N N . ALA A 1 345 ? -5.800 23.752 -26.333 1.00 28.86 345 ALA A N 1
ATOM 2610 C CA . ALA A 1 345 ? -6.669 24.038 -25.199 1.00 28.86 345 ALA A CA 1
ATOM 2611 C C . ALA A 1 345 ? -7.739 22.937 -25.089 1.00 28.86 345 ALA A C 1
ATOM 2613 O O . ALA A 1 345 ? -8.942 23.162 -25.171 1.00 28.86 345 ALA A O 1
ATOM 2614 N N . GLY A 1 346 ? -7.244 21.712 -24.949 1.00 25.56 346 GLY A N 1
ATOM 2615 C CA . GLY A 1 346 ? -7.973 20.455 -24.886 1.00 25.56 346 GLY A CA 1
ATOM 2616 C C . GLY A 1 346 ? -7.107 19.457 -24.132 1.00 25.56 346 GLY A C 1
ATOM 2617 O O . GLY A 1 346 ? -6.760 18.406 -24.659 1.00 25.56 346 GLY A O 1
ATOM 2618 N N . ALA A 1 347 ? -6.686 19.849 -22.927 1.00 29.78 347 ALA A N 1
ATOM 2619 C CA . ALA A 1 347 ? -5.754 19.103 -22.095 1.00 29.78 347 ALA A CA 1
ATOM 2620 C C . ALA A 1 347 ? -6.416 17.868 -21.456 1.00 29.78 347 ALA A C 1
ATOM 2622 O O . ALA A 1 347 ? -6.588 17.791 -20.239 1.00 29.78 347 ALA A O 1
ATOM 2623 N N . GLU A 1 348 ? -6.713 16.858 -22.273 1.00 23.62 348 GLU A N 1
ATOM 2624 C CA . GLU A 1 348 ? -6.374 15.512 -21.823 1.00 23.62 348 GLU A CA 1
ATOM 2625 C C . GLU A 1 348 ? -4.839 15.420 -21.766 1.00 23.62 348 GLU A C 1
ATOM 2627 O O . GLU A 1 348 ? -4.160 15.937 -22.659 1.00 23.62 348 GLU A O 1
ATOM 2632 N N . PRO A 1 349 ? -4.251 14.825 -20.714 1.00 29.50 349 PRO A N 1
ATOM 2633 C CA . PRO A 1 349 ? -2.807 14.680 -20.636 1.00 29.50 349 PRO A CA 1
ATOM 2634 C C . PRO A 1 349 ? -2.341 13.784 -21.784 1.00 29.50 349 PRO A C 1
ATOM 2636 O O . PRO A 1 349 ? -2.644 12.589 -21.796 1.00 29.50 349 PRO A O 1
ATOM 2639 N N . VAL A 1 350 ? -1.595 14.356 -22.737 1.00 34.03 350 VAL A N 1
ATOM 2640 C CA . VAL A 1 350 ? -0.968 13.597 -23.824 1.00 34.03 350 VAL A CA 1
ATOM 2641 C C . VAL A 1 350 ? -0.103 12.514 -23.189 1.00 34.03 350 VAL A C 1
ATOM 2643 O O . VAL A 1 350 ? 0.900 12.796 -22.532 1.00 34.03 350 VAL A O 1
ATOM 2646 N N . VAL A 1 351 ? -0.539 11.263 -23.340 1.00 34.00 351 VAL A N 1
ATOM 2647 C CA . VAL A 1 351 ? 0.156 10.112 -22.769 1.00 34.00 351 VAL A CA 1
ATOM 2648 C C . VAL A 1 351 ? 1.543 10.030 -23.400 1.00 34.00 351 VAL A C 1
ATOM 2650 O O . VAL A 1 351 ? 1.694 10.077 -24.618 1.00 34.00 351 VAL A O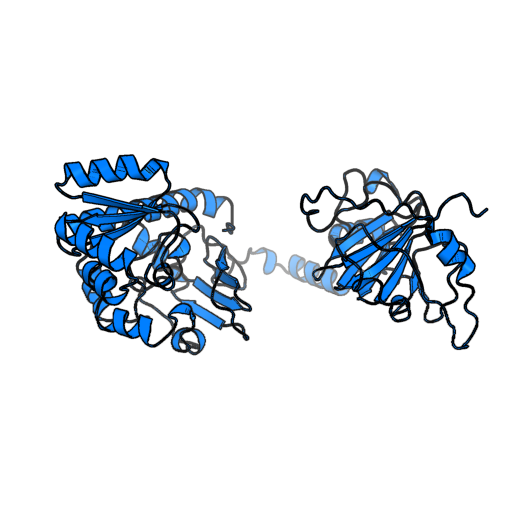 1
ATOM 2653 N N . THR A 1 352 ? 2.552 9.914 -22.539 1.00 42.50 352 THR A N 1
ATOM 2654 C CA . THR A 1 352 ? 3.981 9.839 -22.867 1.00 42.50 352 THR A CA 1
ATOM 2655 C C . THR A 1 352 ? 4.289 8.987 -24.104 1.00 42.50 352 THR A C 1
ATOM 2657 O O . THR A 1 352 ? 4.031 7.782 -24.092 1.00 42.50 352 THR A O 1
ATOM 2660 N N . GLY A 1 353 ? 4.945 9.589 -25.104 1.00 45.78 353 GLY A N 1
ATOM 2661 C CA . GLY A 1 353 ? 5.534 8.884 -26.250 1.00 45.78 353 GLY A CA 1
ATOM 2662 C C . GLY A 1 353 ? 4.580 8.626 -27.420 1.00 45.78 353 GLY A C 1
ATOM 2663 O O . GLY A 1 353 ? 4.363 7.476 -27.796 1.00 45.78 353 GLY A O 1
ATOM 2664 N N . GLY A 1 354 ? 4.051 9.689 -28.031 1.00 50.72 354 GLY A N 1
ATOM 2665 C CA . GLY A 1 354 ? 3.337 9.593 -29.306 1.00 50.72 354 GLY A CA 1
ATOM 2666 C C . GLY A 1 354 ? 4.291 9.324 -30.476 1.00 50.72 354 GLY A C 1
ATOM 2667 O O . GLY A 1 354 ? 5.248 10.067 -30.688 1.00 50.72 354 GLY A O 1
ATOM 2668 N N . MET A 1 355 ? 4.020 8.277 -31.257 1.00 54.91 355 MET A N 1
ATOM 2669 C CA . MET A 1 355 ? 4.608 8.101 -32.587 1.00 54.91 355 MET A CA 1
ATOM 2670 C C . MET A 1 355 ? 3.757 8.856 -33.610 1.00 54.91 355 MET A C 1
ATOM 2672 O O . MET A 1 355 ? 2.535 8.702 -33.611 1.00 54.91 355 MET A O 1
ATOM 2676 N N . LEU A 1 356 ? 4.387 9.621 -34.508 1.00 60.72 356 LEU A N 1
ATOM 2677 C CA . LEU A 1 356 ? 3.695 10.088 -35.707 1.00 60.72 356 LEU A CA 1
ATOM 2678 C C . LEU A 1 356 ? 3.480 8.880 -36.628 1.00 60.72 356 LEU A C 1
ATOM 2680 O O . LEU A 1 356 ? 4.430 8.255 -37.095 1.00 60.72 356 LEU A O 1
ATOM 2684 N N . LEU A 1 357 ? 2.210 8.516 -36.827 1.00 63.34 357 LEU A N 1
ATOM 2685 C CA . LEU A 1 357 ? 1.795 7.358 -37.632 1.00 63.34 357 LEU A CA 1
ATOM 2686 C C . LEU A 1 357 ? 1.923 7.593 -39.146 1.00 63.34 357 LEU A C 1
ATOM 2688 O O . LEU A 1 357 ? 1.708 6.668 -39.925 1.00 63.34 357 LEU A O 1
ATOM 2692 N N . GLU A 1 358 ? 2.299 8.805 -39.545 1.00 76.19 358 GLU A N 1
ATOM 2693 C CA . GLU A 1 358 ? 2.565 9.223 -40.917 1.00 76.19 358 GLU A CA 1
ATOM 2694 C C . GLU A 1 358 ? 3.897 10.004 -40.953 1.00 76.19 358 GLU A C 1
ATOM 2696 O O . GLU A 1 358 ? 4.293 10.573 -39.928 1.00 76.19 358 GLU A O 1
ATOM 2701 N N . PRO A 1 359 ? 4.610 10.047 -42.097 1.00 83.56 359 PRO A N 1
ATOM 2702 C CA . PRO A 1 359 ? 5.801 10.880 -42.231 1.00 83.56 359 PRO A CA 1
ATOM 2703 C C . PRO A 1 359 ? 5.435 12.363 -42.097 1.00 83.56 359 PRO A C 1
ATOM 2705 O O . PRO A 1 359 ? 4.347 12.779 -42.497 1.00 83.56 359 PRO A O 1
ATOM 2708 N N . VAL A 1 360 ? 6.356 13.180 -41.582 1.00 86.88 360 VAL A N 1
ATOM 2709 C CA . VAL A 1 360 ? 6.112 14.613 -41.370 1.00 86.88 360 VAL A CA 1
ATOM 2710 C C . VAL A 1 360 ? 5.822 15.294 -42.712 1.00 86.88 360 VAL A C 1
ATOM 2712 O O . VAL A 1 360 ? 6.639 15.244 -43.630 1.00 86.88 360 VAL A O 1
ATOM 2715 N N . ALA A 1 361 ? 4.652 15.919 -42.852 1.00 88.12 361 ALA A N 1
ATOM 2716 C CA . ALA A 1 361 ? 4.173 16.419 -44.145 1.00 88.12 361 ALA A CA 1
ATOM 2717 C C . ALA A 1 361 ? 4.914 17.674 -44.652 1.00 88.12 361 ALA A C 1
ATOM 2719 O O . ALA A 1 361 ? 4.866 17.971 -45.846 1.00 88.12 361 ALA A O 1
ATOM 2720 N N . LYS A 1 362 ? 5.581 18.413 -43.756 1.00 90.50 362 LYS A N 1
ATOM 2721 C CA . LYS A 1 362 ? 6.284 19.679 -44.021 1.00 90.50 362 LYS A CA 1
ATOM 2722 C C . LYS A 1 362 ? 7.621 19.724 -43.279 1.00 90.50 362 LYS A C 1
ATOM 2724 O O . LYS A 1 362 ? 7.905 18.855 -42.463 1.00 90.50 362 LYS A O 1
ATOM 2729 N N . ASP A 1 363 ? 8.432 20.746 -43.551 1.00 90.50 363 ASP A N 1
ATOM 2730 C CA . ASP A 1 363 ? 9.583 21.051 -42.698 1.00 90.50 363 ASP A CA 1
ATOM 2731 C C . ASP A 1 363 ? 9.069 21.498 -41.317 1.00 90.50 363 ASP A C 1
ATOM 2733 O O . ASP A 1 363 ? 8.372 22.514 -41.213 1.00 90.50 363 ASP A O 1
ATOM 2737 N N . THR A 1 364 ? 9.431 20.761 -40.268 1.00 92.31 364 THR A N 1
ATOM 2738 C CA . THR A 1 364 ? 8.971 20.999 -38.891 1.00 92.31 364 THR A CA 1
ATOM 2739 C C . THR A 1 364 ? 10.148 21.273 -37.968 1.00 92.31 364 THR A C 1
ATOM 2741 O O . THR A 1 364 ? 11.153 20.566 -37.991 1.00 92.31 364 THR A O 1
ATOM 2744 N N . TRP A 1 365 ? 10.008 22.280 -37.113 1.00 92.38 365 TRP A N 1
ATOM 2745 C CA . TRP A 1 365 ? 11.002 22.692 -36.130 1.00 92.38 365 TRP A CA 1
ATOM 2746 C C . TRP A 1 365 ? 10.472 22.454 -34.716 1.00 92.38 365 TRP A C 1
ATOM 2748 O O . TRP A 1 365 ? 9.378 22.902 -34.383 1.00 92.38 365 TRP A O 1
ATOM 2758 N N . SER A 1 366 ? 11.245 21.762 -33.880 1.00 93.62 366 SER A N 1
ATOM 2759 C CA . SER A 1 366 ? 10.946 21.509 -32.466 1.00 93.62 366 SER A CA 1
ATOM 2760 C C . SER A 1 366 ? 11.985 22.207 -31.593 1.00 93.62 366 SER A C 1
ATOM 2762 O O . SER A 1 366 ? 13.140 21.784 -31.554 1.00 93.62 366 SER A O 1
ATOM 2764 N N . ILE A 1 367 ? 11.578 23.252 -30.877 1.00 92.94 367 ILE A N 1
ATOM 2765 C CA . ILE A 1 367 ? 12.403 24.013 -29.928 1.00 92.94 367 ILE A CA 1
ATOM 2766 C C . ILE A 1 367 ? 12.119 23.479 -28.523 1.00 92.94 367 ILE A C 1
ATOM 2768 O O . ILE A 1 367 ? 10.966 23.500 -28.087 1.00 92.94 367 ILE A O 1
ATOM 2772 N N . LEU A 1 368 ? 13.141 23.013 -27.803 1.00 92.00 368 LEU A N 1
ATOM 2773 C CA . LEU A 1 368 ? 12.975 22.486 -26.447 1.00 92.00 368 LEU A CA 1
ATOM 2774 C C . LEU A 1 368 ? 13.248 23.578 -25.406 1.00 92.00 368 LEU A C 1
ATOM 2776 O O . LEU A 1 368 ? 14.367 24.069 -25.295 1.00 92.00 368 LEU A O 1
ATOM 2780 N N . LEU A 1 369 ? 12.224 23.963 -24.642 1.00 90.25 369 LEU A N 1
ATOM 2781 C CA . LEU A 1 369 ? 12.311 25.022 -23.629 1.00 90.25 369 LEU A CA 1
ATOM 2782 C C . LEU A 1 369 ? 12.783 24.486 -22.271 1.00 90.25 369 LEU A C 1
ATOM 2784 O O . LEU A 1 369 ? 13.507 25.167 -21.551 1.00 90.25 369 LEU A O 1
ATOM 2788 N N . SER A 1 370 ? 12.373 23.269 -21.910 1.00 90.12 370 SER A N 1
ATOM 2789 C CA . SER A 1 370 ? 12.787 22.602 -20.673 1.00 90.12 370 SER A CA 1
ATOM 2790 C C . SER A 1 370 ? 12.749 21.076 -20.802 1.00 90.12 370 SER A C 1
ATOM 2792 O O . SER A 1 370 ? 12.032 20.535 -21.647 1.00 90.12 370 SER A O 1
ATOM 2794 N N . GLY A 1 371 ? 13.526 20.398 -19.952 1.00 92.94 371 GLY A N 1
ATOM 2795 C CA . GLY A 1 371 ? 13.648 18.939 -19.904 1.00 92.94 371 GLY A CA 1
ATOM 2796 C C . GLY A 1 371 ? 14.631 18.354 -20.922 1.00 92.94 371 GLY A C 1
ATOM 2797 O O . GLY A 1 371 ? 15.483 19.049 -21.481 1.00 92.94 371 GLY A O 1
ATOM 2798 N N . CYS A 1 372 ? 14.489 17.050 -21.157 1.00 92.00 372 CYS A N 1
ATOM 2799 C CA . CYS A 1 372 ? 15.304 16.259 -22.071 1.00 92.00 372 CYS A CA 1
ATOM 2800 C C . CYS A 1 372 ? 14.421 15.270 -22.848 1.00 92.00 372 CYS A C 1
ATOM 2802 O O . CYS A 1 372 ? 13.549 14.610 -22.270 1.00 92.00 372 CYS A O 1
ATOM 2804 N N . ARG A 1 373 ? 14.649 15.153 -24.160 1.00 94.38 373 ARG A N 1
ATOM 2805 C CA . ARG A 1 373 ? 13.858 14.334 -25.091 1.00 94.38 373 ARG A CA 1
ATOM 2806 C C . ARG A 1 373 ? 14.768 13.559 -26.036 1.00 94.38 373 ARG A C 1
ATOM 2808 O O . ARG A 1 373 ? 15.579 14.150 -26.740 1.00 94.38 373 ARG A O 1
ATOM 2815 N N . ARG A 1 374 ? 14.588 12.242 -26.132 1.00 93.94 374 ARG A N 1
ATOM 2816 C CA . ARG A 1 374 ? 15.272 11.414 -27.136 1.00 93.94 374 ARG A CA 1
ATOM 2817 C C . ARG A 1 374 ? 14.432 11.306 -28.401 1.00 93.94 374 ARG A C 1
ATOM 2819 O O . ARG A 1 374 ? 13.232 11.051 -28.310 1.00 93.94 374 ARG A O 1
ATOM 2826 N N . TRP A 1 375 ? 15.071 11.432 -29.555 1.00 93.81 375 TRP A N 1
ATOM 2827 C CA . TRP A 1 375 ? 14.460 11.323 -30.877 1.00 93.81 375 TRP A CA 1
ATOM 2828 C C . TRP A 1 375 ? 15.050 10.159 -31.669 1.00 93.81 375 TRP A C 1
ATOM 2830 O O . TRP A 1 375 ? 16.250 9.891 -31.595 1.00 93.81 375 TRP A O 1
ATOM 2840 N N . VAL A 1 376 ? 14.205 9.504 -32.462 1.00 91.81 376 VAL A N 1
ATOM 2841 C CA . VAL A 1 376 ? 14.589 8.516 -33.475 1.00 91.81 376 VAL A CA 1
ATOM 2842 C C . VAL A 1 376 ? 13.940 8.914 -34.797 1.00 91.81 376 VAL A C 1
ATOM 2844 O O . VAL A 1 376 ? 12.746 9.216 -34.831 1.00 91.81 376 VAL A O 1
ATOM 2847 N N . PHE A 1 377 ? 14.718 8.905 -35.876 1.00 91.00 377 PHE A N 1
ATOM 2848 C CA . PHE A 1 377 ? 14.306 9.285 -37.225 1.00 91.00 377 PHE A CA 1
ATOM 2849 C C . PHE A 1 377 ? 14.528 8.135 -38.209 1.00 91.00 377 PHE A C 1
ATOM 2851 O O . PHE A 1 377 ? 15.496 7.383 -38.067 1.00 91.00 377 PHE A O 1
ATOM 2858 N N . CYS A 1 378 ? 13.682 8.030 -39.235 1.00 89.44 378 CYS A N 1
ATOM 2859 C CA . CYS A 1 378 ? 13.900 7.131 -40.374 1.00 89.44 378 CYS A CA 1
ATOM 2860 C C . CYS A 1 378 ? 13.679 7.866 -41.702 1.00 89.44 378 CYS A C 1
ATOM 2862 O O . CYS A 1 378 ? 12.731 8.646 -41.840 1.00 89.44 378 CYS A O 1
ATOM 2864 N N . ALA A 1 379 ? 14.555 7.607 -42.675 1.00 87.25 379 ALA A N 1
ATOM 2865 C CA . ALA A 1 379 ? 14.577 8.321 -43.952 1.00 87.25 379 ALA A CA 1
ATOM 2866 C C . ALA A 1 379 ? 13.300 8.108 -44.805 1.00 87.25 379 ALA A C 1
ATOM 2868 O O . ALA A 1 379 ? 12.669 7.047 -44.712 1.00 87.25 379 ALA A O 1
ATOM 2869 N N . PRO A 1 380 ? 12.926 9.062 -45.683 1.00 83.69 380 PRO A N 1
ATOM 2870 C CA . PRO A 1 380 ? 11.837 8.888 -46.643 1.00 83.69 380 PRO A CA 1
ATOM 2871 C C . PRO A 1 380 ? 12.076 7.672 -47.549 1.00 83.69 380 PRO A C 1
ATOM 2873 O O . PRO A 1 380 ? 13.214 7.337 -47.871 1.00 83.69 380 PRO A O 1
ATOM 2876 N N . GLY A 1 381 ? 11.009 6.996 -47.980 1.00 75.38 381 GLY A N 1
ATOM 2877 C CA . GLY A 1 381 ? 11.119 5.789 -48.816 1.00 75.38 381 GLY A CA 1
ATOM 2878 C C . GLY A 1 381 ? 11.532 4.512 -48.067 1.00 75.38 381 GLY A C 1
ATOM 2879 O O . GLY A 1 381 ? 11.531 3.436 -48.662 1.00 75.38 381 GLY A O 1
ATOM 2880 N N . SER A 1 382 ? 11.803 4.608 -46.759 1.00 70.56 382 SER A N 1
ATOM 2881 C CA . SER A 1 382 ? 11.724 3.485 -45.813 1.00 70.56 382 SER A CA 1
ATOM 2882 C C . SER A 1 382 ? 10.460 2.645 -46.064 1.00 70.56 382 SER A C 1
ATOM 2884 O O . SER A 1 382 ? 9.406 3.247 -46.291 1.00 70.56 382 SER A O 1
ATOM 2886 N N . PRO A 1 383 ? 10.495 1.294 -46.008 1.00 64.12 383 PRO A N 1
ATOM 2887 C CA . PRO A 1 383 ? 9.318 0.478 -46.302 1.00 64.12 383 PRO A CA 1
ATOM 2888 C C . PRO A 1 383 ? 8.188 0.754 -45.302 1.00 64.12 383 PRO A C 1
ATOM 2890 O O . PRO A 1 383 ? 8.202 0.244 -44.182 1.00 64.12 383 PRO A O 1
ATOM 2893 N N . ALA A 1 384 ? 7.201 1.556 -45.709 1.00 51.78 384 ALA A N 1
ATOM 2894 C CA . ALA A 1 384 ? 6.077 1.953 -44.859 1.00 51.78 384 ALA A CA 1
ATOM 2895 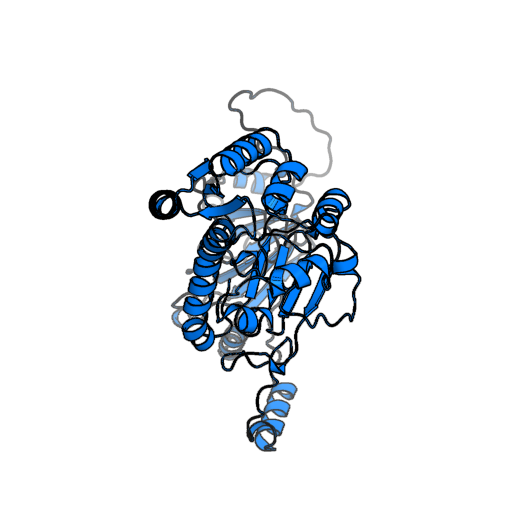C C . ALA A 1 384 ? 5.297 0.731 -44.333 1.00 51.78 384 ALA A C 1
ATOM 2897 O O . ALA A 1 384 ? 4.842 0.726 -43.192 1.00 51.78 384 ALA A O 1
ATOM 2898 N N . ASP A 1 385 ? 5.259 -0.350 -45.117 1.00 55.75 385 ASP A N 1
ATOM 2899 C CA . ASP A 1 385 ? 4.653 -1.635 -44.752 1.00 55.75 385 ASP A CA 1
ATOM 2900 C C . ASP A 1 385 ? 5.318 -2.315 -43.534 1.00 55.75 385 ASP A C 1
ATOM 2902 O O . ASP A 1 385 ? 4.667 -3.102 -42.849 1.00 55.75 385 ASP A O 1
ATOM 2906 N N . LEU A 1 386 ? 6.588 -2.010 -43.216 1.00 57.81 386 LEU A N 1
ATOM 2907 C CA . LEU A 1 386 ? 7.258 -2.489 -41.992 1.00 57.81 386 LEU A CA 1
ATOM 2908 C C . LEU A 1 386 ? 6.891 -1.667 -40.744 1.00 57.81 386 LEU A C 1
ATOM 2910 O O . LEU A 1 386 ? 7.121 -2.131 -39.627 1.00 57.81 386 LEU A O 1
ATOM 2914 N N . LEU A 1 387 ? 6.334 -0.465 -40.926 1.00 58.44 387 LEU A N 1
ATOM 2915 C CA . LEU A 1 387 ? 5.892 0.439 -39.856 1.00 58.44 387 LEU A CA 1
ATOM 2916 C C . LEU A 1 387 ? 4.360 0.465 -39.692 1.00 58.44 387 LEU A C 1
ATOM 2918 O O . LEU A 1 387 ? 3.838 1.129 -38.793 1.00 58.44 387 LEU A O 1
ATOM 2922 N N . ALA A 1 388 ? 3.632 -0.296 -40.514 1.00 57.94 388 ALA A N 1
ATOM 2923 C CA . ALA A 1 388 ? 2.189 -0.464 -40.409 1.00 57.94 388 ALA A CA 1
ATOM 2924 C C . ALA A 1 388 ? 1.801 -1.031 -39.028 1.00 57.94 388 ALA A C 1
ATOM 2926 O O . ALA A 1 388 ? 2.103 -2.177 -38.695 1.00 57.94 388 ALA A O 1
ATOM 2927 N N . GLY A 1 389 ? 1.116 -0.213 -38.222 1.00 65.75 389 GLY A N 1
ATOM 2928 C CA . GLY A 1 389 ? 0.726 -0.540 -36.844 1.00 65.75 389 GLY A CA 1
ATOM 2929 C C . GLY A 1 389 ? 1.439 0.263 -35.750 1.00 65.75 389 GLY A C 1
ATOM 2930 O O . GLY A 1 389 ? 1.159 0.026 -34.578 1.00 65.75 389 GLY A O 1
ATOM 2931 N N . GLY A 1 390 ? 2.319 1.207 -36.103 1.00 71.00 390 GLY A N 1
ATOM 2932 C CA . GLY A 1 390 ? 2.960 2.124 -35.151 1.00 71.00 390 GLY A CA 1
ATOM 2933 C C . GLY A 1 390 ? 3.950 1.450 -34.188 1.00 71.00 390 GLY A C 1
ATOM 2934 O O . GLY A 1 390 ? 3.758 1.531 -32.973 1.00 71.00 390 GLY A O 1
ATOM 2935 N N . PRO A 1 391 ? 4.969 0.724 -34.685 1.00 78.12 391 PRO A N 1
ATOM 2936 C CA . PRO A 1 391 ? 5.872 -0.038 -33.833 1.00 78.12 391 PRO A CA 1
ATOM 2937 C C . PRO A 1 391 ? 6.864 0.877 -33.090 1.00 78.12 391 PRO A C 1
ATOM 2939 O O . PRO A 1 391 ? 7.377 1.839 -33.654 1.00 78.12 391 PRO A O 1
ATOM 2942 N N . ASP A 1 392 ? 7.168 0.557 -31.827 1.00 83.56 392 ASP A N 1
ATOM 2943 C CA . ASP A 1 392 ? 8.054 1.370 -30.979 1.00 83.56 392 ASP A CA 1
ATOM 2944 C C . ASP A 1 392 ? 9.501 1.346 -31.503 1.00 83.56 392 ASP A C 1
ATOM 2946 O O . ASP A 1 392 ? 10.240 0.394 -31.255 1.00 83.56 392 ASP A O 1
ATOM 2950 N N . LEU A 1 393 ? 9.942 2.405 -32.190 1.00 84.62 393 LEU A N 1
ATOM 2951 C CA . LEU A 1 393 ? 11.314 2.560 -32.694 1.00 84.62 393 LEU A CA 1
ATOM 2952 C C . LEU A 1 393 ? 12.351 2.648 -31.566 1.00 84.62 393 LEU A C 1
ATOM 2954 O O . LEU A 1 393 ? 13.546 2.560 -31.830 1.00 84.62 393 LEU A O 1
ATOM 2958 N N . PHE A 1 394 ? 11.941 2.773 -30.303 1.00 83.62 394 PHE A N 1
ATOM 2959 C CA . PHE A 1 394 ? 12.855 2.622 -29.172 1.00 83.62 394 PHE A CA 1
ATOM 2960 C C . PHE A 1 394 ? 13.189 1.154 -28.849 1.00 83.62 394 PHE A C 1
ATOM 2962 O O . PHE A 1 394 ? 14.229 0.917 -28.222 1.00 83.62 394 PHE A O 1
ATOM 2969 N N . ASP A 1 395 ? 12.399 0.174 -29.310 1.00 82.25 395 ASP A N 1
ATOM 2970 C CA . ASP A 1 395 ? 12.696 -1.258 -29.169 1.00 82.25 395 ASP A CA 1
ATOM 2971 C C . ASP A 1 395 ? 14.022 -1.605 -29.886 1.00 82.25 395 ASP A C 1
ATOM 2973 O O . ASP A 1 395 ? 14.136 -1.441 -31.108 1.00 82.25 395 ASP A O 1
ATOM 2977 N N . PRO A 1 396 ? 15.057 -2.074 -29.160 1.00 78.44 396 PRO A N 1
ATOM 2978 C CA . PRO A 1 396 ? 16.328 -2.445 -29.770 1.00 78.44 396 PRO A CA 1
ATOM 2979 C C . PRO A 1 396 ? 16.212 -3.647 -30.722 1.00 78.44 396 PRO A C 1
ATOM 2981 O O . PRO A 1 396 ? 16.964 -3.707 -31.695 1.00 78.44 396 PRO A O 1
ATOM 2984 N N . GLU A 1 397 ? 15.280 -4.584 -30.505 1.00 76.94 397 GLU A N 1
ATOM 2985 C CA . GLU A 1 397 ? 15.104 -5.748 -31.387 1.00 76.94 397 GLU A CA 1
ATOM 2986 C C . GLU A 1 397 ? 14.426 -5.353 -32.707 1.00 76.94 397 GLU A C 1
ATOM 2988 O O . GLU A 1 397 ? 14.788 -5.850 -33.780 1.00 76.94 397 GLU A O 1
ATOM 2993 N N . LEU A 1 398 ? 13.472 -4.420 -32.667 1.00 81.75 398 LEU A N 1
ATOM 2994 C CA . LEU A 1 398 ? 12.931 -3.791 -33.871 1.00 81.75 398 LEU A CA 1
ATOM 2995 C C . LEU A 1 398 ? 14.010 -3.012 -34.631 1.00 81.75 398 LEU A C 1
ATOM 2997 O O . LEU A 1 398 ? 14.216 -3.285 -35.814 1.00 81.75 398 LEU A O 1
ATOM 3001 N N . ARG A 1 399 ? 14.736 -2.097 -33.971 1.00 81.88 399 ARG A N 1
ATOM 3002 C CA . ARG A 1 399 ? 15.802 -1.305 -34.618 1.00 81.88 399 ARG A CA 1
ATOM 3003 C C . ARG A 1 399 ? 16.868 -2.176 -35.264 1.00 81.88 399 ARG A C 1
ATOM 3005 O O . ARG A 1 399 ? 17.284 -1.893 -36.384 1.00 81.88 399 ARG A O 1
ATOM 3012 N N . TYR A 1 400 ? 17.268 -3.262 -34.605 1.00 79.19 400 TYR A N 1
ATOM 3013 C CA . TYR A 1 400 ? 18.207 -4.225 -35.171 1.00 79.19 400 TYR A CA 1
ATOM 3014 C C . TYR A 1 400 ? 17.670 -4.875 -36.456 1.00 79.19 400 TYR A C 1
ATOM 3016 O O . TYR A 1 400 ? 18.382 -4.937 -37.460 1.00 79.19 400 TYR A O 1
ATOM 3024 N N . ARG A 1 401 ? 16.401 -5.312 -36.469 1.00 80.50 401 ARG A N 1
ATOM 3025 C CA . ARG A 1 401 ? 15.758 -5.872 -37.672 1.00 80.50 401 ARG A CA 1
ATOM 3026 C C . ARG A 1 401 ? 15.662 -4.847 -38.804 1.00 80.50 401 ARG A C 1
ATOM 3028 O O . ARG A 1 401 ? 16.022 -5.174 -39.932 1.00 80.50 401 ARG A O 1
ATOM 3035 N N . LEU A 1 402 ? 15.240 -3.619 -38.499 1.00 81.12 402 LEU A N 1
ATOM 3036 C CA . LEU A 1 402 ? 15.098 -2.533 -39.473 1.00 81.12 402 LEU A CA 1
ATOM 3037 C C . LEU A 1 402 ? 16.455 -2.112 -40.068 1.00 81.12 402 LEU A C 1
ATOM 3039 O O . LEU A 1 402 ? 16.606 -2.073 -41.290 1.00 81.12 402 LEU A O 1
ATOM 3043 N N . SER A 1 403 ? 17.480 -1.913 -39.236 1.00 79.75 403 SER A N 1
ATOM 3044 C CA . SER A 1 403 ? 18.846 -1.632 -39.700 1.00 79.75 403 SER A CA 1
ATOM 3045 C C . SER A 1 403 ? 19.380 -2.749 -40.610 1.00 79.75 403 SER A C 1
ATOM 3047 O O . SER A 1 403 ? 19.941 -2.472 -41.669 1.00 79.75 403 SER A O 1
ATOM 3049 N N . ARG A 1 404 ? 19.111 -4.025 -40.290 1.00 79.88 404 ARG A N 1
ATOM 3050 C CA . ARG A 1 404 ? 19.478 -5.158 -41.163 1.00 79.88 404 ARG A CA 1
ATOM 3051 C C . ARG A 1 404 ? 18.694 -5.239 -42.475 1.00 79.88 404 ARG A C 1
ATOM 3053 O O . ARG A 1 404 ? 19.190 -5.874 -43.402 1.00 79.88 404 ARG A O 1
ATOM 3060 N N . SER A 1 405 ? 17.527 -4.603 -42.582 1.00 80.19 405 SER A N 1
ATOM 3061 C CA . SER A 1 405 ? 16.839 -4.391 -43.866 1.00 80.19 405 SER A CA 1
ATOM 3062 C C . SER A 1 405 ? 17.363 -3.184 -44.662 1.00 80.19 405 SER A C 1
ATOM 3064 O O . SER A 1 405 ? 16.824 -2.886 -45.722 1.00 80.19 405 SER A O 1
ATOM 3066 N N . GLY A 1 406 ? 18.422 -2.515 -44.189 1.00 82.00 406 GLY A N 1
ATOM 3067 C CA . GLY A 1 406 ? 19.039 -1.369 -44.863 1.00 82.00 406 GLY A CA 1
ATOM 3068 C C . GLY A 1 406 ? 18.382 -0.023 -44.549 1.00 82.00 406 GLY A C 1
ATOM 3069 O O . GLY A 1 406 ? 18.555 0.920 -45.316 1.00 82.00 406 GLY A O 1
ATOM 3070 N N . LEU A 1 407 ? 17.621 0.076 -43.453 1.00 82.69 407 LEU A N 1
ATOM 3071 C CA . LEU A 1 407 ? 16.993 1.329 -43.035 1.00 82.69 407 LEU A CA 1
ATOM 3072 C C . LEU A 1 407 ? 18.031 2.299 -42.446 1.00 82.69 407 LEU A C 1
ATOM 3074 O O . LEU A 1 407 ? 18.723 1.932 -41.493 1.00 82.69 407 LEU A O 1
ATOM 3078 N N . ASP A 1 408 ? 18.098 3.533 -42.960 1.00 84.25 408 ASP A N 1
ATOM 3079 C CA . ASP A 1 408 ? 18.814 4.629 -42.290 1.00 84.25 408 ASP A CA 1
ATOM 3080 C C . ASP A 1 408 ? 17.999 5.065 -41.066 1.00 84.25 408 ASP A C 1
ATOM 3082 O O . ASP A 1 408 ? 16.925 5.664 -41.194 1.00 84.25 408 ASP A O 1
ATOM 3086 N N . ILE A 1 409 ? 18.501 4.703 -39.885 1.00 88.56 409 ILE A N 1
ATOM 3087 C CA . ILE A 1 409 ? 17.959 5.100 -38.588 1.00 88.56 409 ILE A CA 1
ATOM 3088 C C . ILE A 1 409 ? 18.949 6.072 -37.968 1.00 88.56 409 ILE A C 1
ATOM 3090 O O . ILE A 1 409 ? 20.121 5.733 -37.778 1.00 88.56 409 ILE A O 1
ATOM 3094 N N . ARG A 1 410 ? 18.455 7.251 -37.592 1.00 90.56 410 ARG A N 1
ATOM 3095 C CA . ARG A 1 410 ? 19.243 8.270 -36.896 1.00 90.56 410 ARG A CA 1
ATOM 3096 C C . ARG A 1 410 ? 18.663 8.560 -35.526 1.00 90.56 410 ARG A C 1
ATOM 3098 O O . ARG A 1 410 ? 17.449 8.488 -35.349 1.00 90.56 410 ARG A O 1
ATOM 3105 N N . GLU A 1 411 ? 19.507 8.897 -34.558 1.00 93.06 411 GLU A N 1
ATOM 3106 C CA . GLU A 1 411 ? 19.046 9.278 -33.219 1.00 93.06 411 GLU A CA 1
ATOM 3107 C C . GLU A 1 411 ? 19.810 10.479 -32.658 1.00 93.06 411 GLU A C 1
ATOM 3109 O O . GLU A 1 411 ? 20.969 10.726 -33.002 1.00 93.06 411 GLU A O 1
ATOM 3114 N N . CYS A 1 412 ? 19.144 11.231 -31.787 1.00 93.94 412 CYS A N 1
ATOM 3115 C CA . CYS A 1 412 ? 19.766 12.253 -30.953 1.00 93.94 412 CYS A CA 1
ATOM 3116 C C . CYS A 1 412 ? 19.013 12.401 -29.627 1.00 93.94 412 CYS A C 1
ATOM 3118 O O . CYS A 1 412 ? 17.875 11.949 -29.471 1.00 93.94 412 CYS A O 1
ATOM 3120 N N . GLU A 1 413 ? 19.661 13.048 -28.667 1.00 93.75 413 GLU A N 1
ATOM 3121 C CA . GLU A 1 413 ? 19.016 13.570 -27.467 1.00 93.75 413 GLU A CA 1
ATOM 3122 C C . GLU A 1 413 ? 18.994 15.096 -27.590 1.00 93.75 413 GLU A C 1
ATOM 3124 O O . GLU A 1 413 ? 19.976 15.703 -28.011 1.00 93.75 413 GLU A O 1
ATOM 3129 N N . GLN A 1 414 ? 17.835 15.680 -27.301 1.00 94.69 414 GLN A N 1
ATOM 3130 C CA . GLN A 1 414 ? 17.561 17.108 -27.304 1.00 94.69 414 GLN A CA 1
ATOM 3131 C C . GLN A 1 414 ? 17.476 17.559 -25.847 1.00 94.69 414 GLN A C 1
ATOM 3133 O O . GLN A 1 414 ? 16.689 16.987 -25.085 1.00 94.69 414 GLN A O 1
ATOM 3138 N N . VAL A 1 415 ? 18.248 18.572 -25.465 1.00 92.50 415 VAL A N 1
ATOM 3139 C CA . VAL A 1 415 ? 18.176 19.207 -24.139 1.00 92.50 415 VAL A CA 1
ATOM 3140 C C . VAL A 1 415 ? 17.597 20.621 -24.233 1.00 92.50 415 VAL A C 1
ATOM 3142 O O . VAL A 1 415 ? 17.432 21.173 -25.321 1.00 92.50 415 VAL A O 1
ATOM 3145 N N . ALA A 1 416 ? 17.216 21.198 -23.094 1.00 91.56 416 ALA A N 1
ATOM 3146 C CA . ALA A 1 416 ? 16.702 22.565 -23.032 1.00 91.56 416 ALA A CA 1
ATOM 3147 C C . ALA A 1 416 ? 17.657 23.561 -23.724 1.00 91.56 416 ALA A C 1
ATOM 3149 O O . ALA A 1 416 ? 18.846 23.611 -23.408 1.00 91.56 416 ALA A O 1
ATOM 3150 N N . GLY A 1 417 ? 17.127 24.347 -24.662 1.00 89.00 417 GLY A N 1
ATOM 3151 C CA . GLY A 1 417 ? 17.889 25.248 -25.529 1.00 89.00 417 GLY A CA 1
ATOM 3152 C C . GLY A 1 417 ? 18.247 24.670 -26.904 1.00 89.00 417 GLY A C 1
ATOM 3153 O O . GLY A 1 417 ? 18.671 25.430 -27.769 1.00 89.00 417 GLY A O 1
ATOM 3154 N N . ASP A 1 418 ? 18.050 23.377 -27.166 1.00 92.31 418 ASP A N 1
ATOM 3155 C CA . ASP A 1 418 ? 18.291 22.800 -28.493 1.00 92.31 418 ASP A CA 1
ATOM 3156 C C . ASP A 1 418 ? 17.095 22.984 -29.435 1.00 92.31 418 ASP A C 1
ATOM 3158 O O . ASP A 1 418 ? 15.928 22.864 -29.041 1.00 92.31 418 ASP A O 1
ATOM 3162 N N . ILE A 1 419 ? 17.389 23.160 -30.724 1.00 92.50 419 ILE A N 1
ATOM 3163 C CA . ILE A 1 419 ? 16.390 23.191 -31.798 1.00 92.50 419 ILE A CA 1
ATOM 3164 C C . ILE A 1 419 ? 16.628 22.005 -32.733 1.00 92.50 419 ILE A C 1
ATOM 3166 O O . ILE A 1 419 ? 17.735 21.818 -33.231 1.00 92.50 419 ILE A O 1
ATOM 3170 N N . ILE A 1 420 ? 15.586 21.225 -33.015 1.00 94.19 420 ILE A N 1
ATOM 3171 C CA . ILE A 1 420 ? 15.619 20.155 -34.018 1.00 94.19 420 ILE A CA 1
ATOM 3172 C C . ILE A 1 420 ? 14.809 20.573 -35.238 1.00 94.19 420 ILE A C 1
ATOM 3174 O O . ILE A 1 420 ? 13.634 20.909 -35.113 1.00 94.19 420 ILE A O 1
ATOM 3178 N N . GLY A 1 421 ? 15.436 20.523 -36.411 1.00 93.06 421 GLY A N 1
ATOM 3179 C CA . GLY A 1 421 ? 14.769 20.609 -37.705 1.00 93.06 421 GLY A CA 1
ATOM 3180 C C . GLY A 1 421 ? 14.515 19.211 -38.262 1.00 93.06 421 GLY A C 1
ATOM 3181 O O . GLY A 1 421 ? 15.415 18.370 -38.269 1.00 93.06 421 GLY A O 1
ATOM 3182 N N . ILE A 1 422 ? 13.300 18.965 -38.742 1.00 93.81 422 ILE A N 1
ATOM 3183 C CA . ILE A 1 422 ? 12.859 17.712 -39.358 1.00 93.81 422 ILE A CA 1
ATOM 3184 C C . ILE A 1 422 ? 12.422 18.026 -40.788 1.00 93.81 422 ILE A C 1
ATOM 3186 O O . ILE A 1 422 ? 11.498 18.808 -40.995 1.00 93.81 422 ILE A O 1
ATOM 3190 N N . ALA A 1 423 ? 13.100 17.431 -41.769 1.00 91.75 423 ALA A N 1
ATOM 3191 C CA . ALA A 1 423 ? 12.756 17.577 -43.180 1.00 91.75 423 ALA A CA 1
ATOM 3192 C C . ALA A 1 423 ? 11.432 16.872 -43.519 1.00 91.75 423 ALA A C 1
ATOM 3194 O O . ALA A 1 423 ? 11.151 15.785 -43.002 1.00 91.75 423 ALA A O 1
ATOM 3195 N N . ALA A 1 424 ? 10.665 17.444 -44.449 1.00 91.00 424 ALA A N 1
ATOM 3196 C CA . ALA A 1 424 ? 9.450 16.811 -44.960 1.00 91.00 424 ALA A CA 1
ATOM 3197 C C . ALA A 1 424 ? 9.708 15.381 -45.494 1.00 91.00 424 ALA A C 1
ATOM 3199 O O . ALA A 1 424 ? 10.738 15.086 -46.106 1.00 91.00 424 ALA A O 1
ATOM 3200 N N . GLY A 1 425 ? 8.754 14.476 -45.271 1.00 88.88 425 GLY A N 1
ATOM 3201 C CA . GLY A 1 425 ? 8.802 13.071 -45.684 1.00 88.88 425 GLY A CA 1
ATOM 3202 C C . GLY A 1 425 ? 9.576 12.134 -44.747 1.00 88.88 425 GLY A C 1
ATOM 3203 O O . GLY A 1 425 ? 9.546 10.921 -44.963 1.00 88.88 425 GLY A O 1
ATOM 3204 N N . TRP A 1 426 ? 10.260 12.652 -43.721 1.00 90.56 426 TRP A N 1
ATOM 3205 C CA . TRP A 1 426 ? 10.919 11.824 -42.707 1.00 90.56 426 TRP A CA 1
ATOM 3206 C C . TRP A 1 426 ? 9.920 11.282 -41.683 1.00 90.56 426 TRP A C 1
ATOM 3208 O O . TRP A 1 426 ? 8.941 11.937 -41.330 1.00 90.56 426 TRP A O 1
ATOM 3218 N N . TRP A 1 427 ? 10.199 10.091 -41.162 1.00 88.88 427 TRP A N 1
ATOM 3219 C CA . TRP A 1 427 ? 9.503 9.539 -40.001 1.00 88.88 427 TRP A CA 1
ATOM 3220 C C . TRP A 1 427 ? 10.234 9.941 -38.724 1.00 88.88 427 TRP A C 1
ATOM 3222 O O . TRP A 1 427 ? 11.468 9.927 -38.702 1.00 88.88 427 TRP A O 1
ATOM 3232 N N . CYS A 1 428 ? 9.501 10.230 -37.647 1.00 90.69 428 CYS A N 1
ATOM 3233 C CA . CYS A 1 428 ? 10.099 10.420 -36.330 1.00 90.69 428 CYS A CA 1
ATOM 3234 C C . CYS A 1 428 ? 9.232 9.870 -35.185 1.00 90.69 428 CYS A C 1
ATOM 3236 O O . CYS A 1 428 ? 8.001 9.845 -35.240 1.00 90.69 428 CYS A O 1
ATOM 3238 N N . GLN A 1 429 ? 9.904 9.442 -34.119 1.00 91.19 429 GLN A N 1
ATOM 3239 C CA . GLN A 1 429 ? 9.306 9.131 -32.825 1.00 91.19 429 GLN A CA 1
ATOM 3240 C C . GLN A 1 429 ? 10.174 9.766 -31.737 1.00 91.19 429 GLN A C 1
ATOM 3242 O O . GLN A 1 429 ? 11.403 9.763 -31.839 1.00 91.19 429 GLN A O 1
ATOM 3247 N N . PHE A 1 430 ? 9.552 10.283 -30.678 1.00 92.69 430 PHE A N 1
ATOM 3248 C CA . PHE A 1 430 ? 10.273 10.824 -29.531 1.00 92.69 430 PHE A CA 1
ATOM 3249 C C . PHE A 1 430 ? 9.806 10.221 -28.206 1.00 92.69 430 PHE A C 1
ATOM 3251 O O . PHE A 1 430 ? 8.695 9.701 -28.076 1.00 92.69 430 PHE A O 1
ATOM 3258 N N . ARG A 1 431 ? 10.688 10.286 -27.210 1.00 90.62 431 ARG A N 1
ATOM 3259 C CA . ARG A 1 431 ? 10.431 9.875 -25.831 1.00 90.62 431 ARG A CA 1
ATOM 3260 C C . ARG A 1 431 ? 11.018 10.921 -24.899 1.00 90.62 431 ARG A C 1
ATOM 3262 O O . ARG A 1 431 ? 12.229 11.133 -24.885 1.00 90.62 431 ARG A O 1
ATOM 3269 N N . ASP A 1 432 ? 10.149 11.560 -24.128 1.00 92.88 432 ASP A N 1
ATOM 3270 C CA . ASP A 1 432 ? 10.559 12.462 -23.058 1.00 92.88 432 ASP A CA 1
ATOM 3271 C C . ASP A 1 432 ? 11.284 11.643 -21.976 1.00 92.88 432 ASP A C 1
ATOM 3273 O O . ASP A 1 432 ? 10.766 10.630 -21.494 1.00 92.88 432 ASP A O 1
ATOM 3277 N N . LEU A 1 433 ? 12.517 12.037 -21.653 1.00 86.81 433 LEU A N 1
ATOM 3278 C CA . LEU A 1 433 ? 13.338 11.428 -20.599 1.00 86.81 433 LEU A CA 1
ATOM 3279 C C . LEU A 1 433 ? 13.136 12.145 -19.254 1.00 86.81 433 LEU A C 1
ATOM 3281 O O . LEU A 1 433 ? 13.300 11.544 -18.193 1.00 86.81 433 LEU A O 1
ATOM 3285 N N . GLU A 1 434 ? 12.726 13.410 -19.315 1.00 89.25 434 GLU A N 1
ATOM 3286 C CA . GLU A 1 434 ? 12.366 14.286 -18.198 1.00 89.25 434 GLU A CA 1
ATOM 3287 C C . GLU A 1 434 ? 11.037 15.006 -18.519 1.00 89.25 434 GLU A C 1
ATOM 3289 O O . GLU A 1 434 ? 10.577 14.937 -19.659 1.00 89.25 434 GLU A O 1
ATOM 3294 N N . PRO A 1 435 ? 10.383 15.706 -17.572 1.00 87.00 435 PRO A N 1
ATOM 3295 C CA . PRO A 1 435 ? 9.247 16.571 -17.891 1.00 87.00 435 PRO A CA 1
ATOM 3296 C C . PRO A 1 435 ? 9.656 17.675 -18.876 1.00 87.00 435 PRO A C 1
ATOM 3298 O O . PRO A 1 435 ? 10.601 18.414 -18.613 1.00 87.00 435 PRO A O 1
ATOM 3301 N N . VAL A 1 436 ? 8.941 17.783 -19.999 1.00 89.38 436 VAL A N 1
ATOM 3302 C CA . VAL A 1 436 ? 9.327 18.621 -21.144 1.00 89.38 436 VAL A CA 1
ATOM 3303 C C . VAL A 1 436 ? 8.311 19.728 -21.427 1.00 89.38 436 VAL A C 1
ATOM 3305 O O . VAL A 1 436 ? 7.103 19.494 -21.422 1.00 89.38 436 VAL A O 1
ATOM 3308 N N . GLN A 1 437 ? 8.814 20.915 -21.776 1.00 89.12 437 GLN A N 1
ATOM 3309 C CA . GLN A 1 437 ? 8.070 21.939 -22.516 1.00 89.12 437 GLN A CA 1
ATOM 3310 C C . GLN A 1 437 ? 8.767 22.192 -23.854 1.00 89.12 437 GLN A C 1
ATOM 3312 O O . GLN A 1 437 ? 9.975 22.419 -23.888 1.00 89.12 437 GLN A O 1
ATOM 3317 N N . ALA A 1 438 ? 8.017 22.171 -24.955 1.00 91.38 438 ALA A N 1
ATOM 3318 C CA . ALA A 1 438 ? 8.545 22.375 -26.301 1.00 91.38 438 ALA A CA 1
ATOM 3319 C C . ALA A 1 438 ? 7.576 23.195 -27.160 1.00 91.38 438 ALA A C 1
ATOM 3321 O O . ALA A 1 438 ? 6.361 23.113 -26.975 1.00 91.38 438 ALA A O 1
ATOM 3322 N N . VAL A 1 439 ? 8.118 23.937 -28.125 1.00 90.44 439 VAL A N 1
ATOM 3323 C CA . VAL A 1 439 ? 7.360 24.618 -29.183 1.00 90.44 439 VAL A CA 1
ATOM 3324 C C . VAL A 1 439 ? 7.609 23.881 -30.490 1.00 90.44 439 VAL A C 1
ATOM 3326 O O . VAL A 1 439 ? 8.761 23.652 -30.856 1.00 90.44 439 VAL A O 1
ATOM 3329 N N . ILE A 1 440 ? 6.537 23.515 -31.190 1.00 90.50 440 ILE A N 1
ATOM 3330 C CA . ILE A 1 440 ? 6.602 22.904 -32.520 1.00 90.50 440 ILE A CA 1
ATOM 3331 C C . ILE A 1 440 ? 6.060 23.918 -33.528 1.00 90.50 440 ILE A C 1
ATOM 3333 O O . ILE A 1 440 ? 4.982 24.473 -33.325 1.00 90.50 440 ILE A O 1
ATOM 3337 N N . ALA A 1 441 ? 6.817 24.166 -34.593 1.00 89.38 441 ALA A N 1
ATOM 3338 C CA . ALA A 1 441 ? 6.477 25.096 -35.661 1.00 89.38 441 ALA A CA 1
ATOM 3339 C C . ALA A 1 441 ? 6.625 24.413 -37.024 1.00 89.38 441 ALA A C 1
ATOM 3341 O O . ALA A 1 441 ? 7.656 23.803 -37.306 1.00 89.38 441 ALA A O 1
ATOM 3342 N N . GLU A 1 442 ? 5.621 24.542 -37.887 1.00 90.25 442 GLU A N 1
ATOM 3343 C CA . GLU A 1 442 ? 5.679 24.060 -39.270 1.00 90.25 442 GLU A CA 1
ATOM 3344 C C . GLU A 1 442 ? 5.988 25.203 -40.237 1.00 90.25 442 GLU A C 1
ATOM 3346 O O . GLU A 1 442 ? 5.526 26.337 -40.070 1.00 90.25 442 GLU A O 1
ATOM 3351 N N . ARG A 1 443 ? 6.741 24.906 -41.295 1.00 83.00 443 ARG A N 1
ATOM 3352 C CA . ARG A 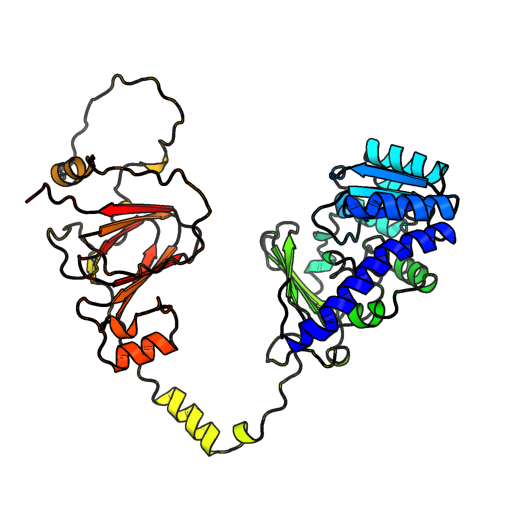1 443 ? 6.993 25.861 -42.373 1.00 83.00 443 ARG A CA 1
ATOM 3353 C C . ARG A 1 443 ? 5.714 26.121 -43.175 1.00 83.00 443 ARG A C 1
ATOM 3355 O O . ARG A 1 443 ? 5.139 25.214 -43.769 1.00 83.00 443 ARG A O 1
ATOM 3362 N N . SER A 1 444 ? 5.302 27.386 -43.242 1.00 79.62 444 SER A N 1
ATOM 3363 C CA . SER A 1 444 ? 4.184 27.823 -44.086 1.00 79.62 444 SER A CA 1
ATOM 3364 C C . SER A 1 444 ? 4.578 27.873 -45.566 1.00 79.62 444 SER A C 1
ATOM 3366 O O . SER A 1 444 ? 5.621 28.426 -45.918 1.00 79.62 444 SER A O 1
ATOM 3368 N N . ASP A 1 445 ? 3.701 27.383 -46.446 1.00 72.50 445 ASP A N 1
ATOM 3369 C CA . ASP A 1 445 ? 3.908 27.347 -47.905 1.00 72.50 445 ASP A CA 1
ATOM 3370 C C . ASP A 1 445 ? 3.904 28.747 -48.564 1.00 72.50 445 ASP A C 1
ATOM 3372 O O . ASP A 1 445 ? 4.118 28.881 -49.766 1.00 72.50 445 ASP A O 1
ATOM 3376 N N . ARG A 1 446 ? 3.644 29.813 -47.792 1.00 56.88 446 ARG A N 1
ATOM 3377 C CA . ARG A 1 446 ? 3.483 31.201 -48.271 1.00 56.88 446 ARG A CA 1
ATOM 3378 C C . ARG A 1 446 ? 4.792 31.989 -48.460 1.00 56.88 446 ARG A C 1
ATOM 3380 O O . ARG A 1 446 ? 4.731 33.195 -48.681 1.00 56.88 446 ARG A O 1
ATOM 3387 N N . LEU A 1 447 ? 5.954 31.345 -48.341 1.00 51.38 447 LEU A N 1
ATOM 3388 C CA . LEU A 1 447 ? 7.286 31.977 -48.414 1.00 51.38 447 LEU A CA 1
ATOM 3389 C C . LEU A 1 447 ? 8.159 31.447 -49.575 1.00 51.38 447 LEU A C 1
ATOM 3391 O O . LEU A 1 447 ? 9.387 31.469 -49.477 1.00 51.38 447 LEU A O 1
ATOM 3395 N N . ALA A 1 448 ? 7.527 30.955 -50.645 1.00 43.06 448 ALA A N 1
ATOM 3396 C CA . ALA A 1 448 ? 8.173 30.551 -51.900 1.00 43.06 448 ALA A CA 1
ATOM 3397 C C . ALA A 1 448 ? 8.205 31.699 -52.928 1.00 43.06 448 ALA A C 1
ATOM 3399 O O . ALA A 1 448 ? 7.175 32.403 -53.043 1.00 43.06 448 ALA A O 1
#

Foldseek 3Di:
DFWPDPLLCVPVVVVLLVLLVVLQVQLLVCQLVVLFQKDKAFDAPVCQVVVQVVLVVSVKGKDWQQFDFDVLPVQFFLYQDPTGIIMMMHHPVLRVQCSVCRVVVVLPSNCVRLVHDPLLSVLSVVDVQLPDVLQQVPPPPALQDLLQQSVNSNNSLHLGGGHASDSCRPVSVVSSVVGDRDPCSSLVSQFKWKWKDAQQWIWIDTQTDIDIDGTPHDPDIGMDIYHDLVSHDPSGAADDDPPHNDPPPDCLVVDPVSVVVVVCCVVVVPPLPADAAAEDQDPPPDPADPAKYKDALQQVPPPCPVPPPDPDPDDDDDDDDDDDDDDDPCVVVVVLVPDPPPPPPPDPPPPFKDWDLFFAAFWKKKAWAAAKKKKKKWHAPQPNVLCPPNDDCVPPVSSSVSVVVVIRMHMDMDHRSMMMIGHHRMTMIMGGPTDTDMDMGGDDPPPD

Radius of gyration: 30.54 Å; chains: 1; bounding box: 58×80×77 Å